Protein AF-A0A318CBQ8-F1 (afdb_monomer)

Foldseek 3Di:
DVVQVPDLQADFVLLVLLVVLLPDPDLVVLVVQLPDPFLSSVLSSLLSVLLNDALVVLLVVCVVCVVPPSSNLSSLLNVLLNQEAHEPVSCVSVQPVDLSSLVSLLSHYDADDLVPDPDLSCLLSNLSVCVLVVPADDDLVNLVVNLVRHPLNLLSSCVNCQVPLVSLLVSLLPDDLVPVQSNLLSLLSCLLVVPDCPPRDPSCVVDVLSVLVSVQLNVLLVADEQEAEEEEEDLPDALVVEPPDRNDPVSVVVLVVQVVVQVPGSAYEYEYEDESVVCVVVSHQWDDPDPRYIYGYFYGHPSVVCVVLLNSSPLSSLLSRVVSSCSSNNYQHQEYEAEFLGSSSVSSLSSCVVSVHAYEYEDFLPPSVVQADPVSHGDGDDNVRSSSRCSSLSSSVVCVVRHPYYHYDDDPSRVSSRCSSCVVVVD

Radius of gyration: 22.47 Å; Cα contacts (8 Å, |Δi|>4): 645; chains: 1; bounding box: 57×41×72 Å

Sequence (427 aa):
MGQLRNNRATADEFSALQLLIGALNNRDRLAELTDSGNSIMRILSAIRIGELISPNEFGRQSQEWKNDELLITSLLRGMVRKRKRICTETISPLAGSSDEVNFLLARLVEYEKPESITSDNLISVVAEAALERGSFFFDPDFLVNLWRRDETAHCSLLCMADGDGDLIRYMIGNIDKSNRSLVLMALLKAAKHGIDLSHLSPLLISDPYLKQVYGLLKDLKNGTAIEDPLVQFSFYGDPLQSGKGSSGGMGTFLRTLGNGLAESLPGVITIVPIDVKELLEKRSLLSTENDRHFFMYVPFFELDRMIPDSFLRDRLMVESNVRDILAMAKIRPAFFHMRFSDFASYSMLRLAKKLGARSFFTITPDPQRRFSNQNGDLIDLEPSRALRETSRVEIAWTMLDECDRLFGIGAEDSRNQLFSYYPQLHR

Mean predicted aligned error: 5.97 Å

Structure (mmCIF, N/CA/C/O backbone):
data_AF-A0A318CBQ8-F1
#
_entry.id   AF-A0A318CBQ8-F1
#
loop_
_atom_site.group_PDB
_atom_site.id
_atom_site.type_symbol
_atom_site.label_atom_id
_atom_site.label_alt_id
_atom_site.label_comp_id
_atom_site.label_asym_id
_atom_site.label_entity_id
_atom_site.label_seq_id
_atom_site.pdbx_PDB_ins_code
_atom_site.Cartn_x
_atom_site.Cartn_y
_atom_site.Cartn_z
_atom_site.occupancy
_atom_site.B_iso_or_equiv
_atom_site.auth_seq_id
_atom_site.auth_comp_id
_atom_site.auth_asym_id
_atom_site.auth_atom_id
_atom_site.pdbx_PDB_model_num
ATOM 1 N N . MET A 1 1 ? 10.409 3.008 -34.310 1.00 44.88 1 MET A N 1
ATOM 2 C CA . MET A 1 1 ? 9.241 3.583 -33.605 1.00 44.88 1 MET A CA 1
ATOM 3 C C . MET A 1 1 ? 8.064 3.843 -34.547 1.00 44.88 1 MET A C 1
ATOM 5 O O . MET A 1 1 ? 7.022 3.240 -34.337 1.00 44.88 1 MET A O 1
ATOM 9 N N . GLY A 1 2 ? 8.219 4.604 -35.642 1.00 38.38 2 GLY A N 1
ATOM 10 C CA . GLY A 1 2 ? 7.108 4.939 -36.561 1.00 38.38 2 GLY A CA 1
ATOM 11 C C . GLY A 1 2 ? 6.337 3.772 -37.212 1.00 38.38 2 GLY A C 1
ATOM 12 O O . GLY A 1 2 ? 5.160 3.926 -37.509 1.00 38.38 2 GLY A O 1
ATOM 13 N N . GLN A 1 3 ? 6.940 2.588 -37.380 1.00 32.91 3 GLN A N 1
ATOM 14 C CA . GLN A 1 3 ? 6.250 1.407 -37.937 1.00 32.91 3 GLN A CA 1
ATOM 15 C C . GLN A 1 3 ? 5.406 0.611 -36.919 1.00 32.91 3 GLN A C 1
ATOM 17 O O . GLN A 1 3 ? 4.617 -0.232 -37.332 1.00 32.91 3 GLN A O 1
ATOM 22 N N . LEU A 1 4 ? 5.521 0.874 -35.609 1.00 43.03 4 LEU A N 1
ATOM 23 C CA . LEU A 1 4 ? 4.760 0.152 -34.571 1.00 43.03 4 LEU A CA 1
ATOM 24 C C . LEU A 1 4 ? 3.390 0.768 -34.273 1.00 43.03 4 LEU A C 1
ATOM 26 O O . LEU A 1 4 ? 2.500 0.051 -33.827 1.00 43.03 4 LEU A O 1
ATOM 30 N N . ARG A 1 5 ? 3.185 2.053 -34.600 1.00 43.28 5 ARG A N 1
ATOM 31 C CA . ARG A 1 5 ? 1.897 2.752 -34.416 1.00 43.28 5 ARG A CA 1
ATOM 32 C C . ARG A 1 5 ? 0.747 2.161 -35.246 1.00 43.28 5 ARG A C 1
ATOM 34 O O . ARG A 1 5 ? -0.409 2.407 -34.933 1.00 43.28 5 ARG A O 1
ATOM 41 N N . ASN A 1 6 ? 1.047 1.358 -36.272 1.00 38.94 6 ASN A N 1
ATOM 42 C CA . ASN A 1 6 ? 0.041 0.704 -37.120 1.00 38.94 6 ASN A CA 1
ATOM 43 C C . ASN A 1 6 ? -0.471 -0.642 -36.574 1.00 38.94 6 ASN A C 1
ATOM 45 O O . ASN A 1 6 ? -1.329 -1.263 -37.203 1.00 38.94 6 ASN A O 1
ATOM 49 N N . ASN A 1 7 ? 0.021 -1.108 -35.422 1.00 48.44 7 ASN A N 1
ATOM 50 C CA . ASN A 1 7 ? -0.526 -2.289 -34.764 1.00 48.44 7 ASN A CA 1
ATOM 51 C C . ASN A 1 7 ? -1.668 -1.879 -33.826 1.00 48.44 7 ASN A C 1
ATOM 53 O O . ASN A 1 7 ? -1.475 -1.057 -32.936 1.00 48.44 7 ASN A O 1
ATOM 57 N N . ARG A 1 8 ? -2.836 -2.528 -33.939 1.00 56.62 8 ARG A N 1
ATOM 58 C CA . ARG A 1 8 ? -3.994 -2.351 -33.028 1.00 56.62 8 ARG A CA 1
ATOM 59 C C . ARG A 1 8 ? -3.711 -2.716 -31.552 1.00 56.62 8 ARG A C 1
ATOM 61 O O . ARG A 1 8 ? -4.634 -2.737 -30.749 1.00 56.62 8 ARG A O 1
ATOM 68 N N . ALA A 1 9 ? -2.466 -3.050 -31.215 1.00 68.88 9 ALA A N 1
ATOM 69 C CA . ALA A 1 9 ? -2.026 -3.535 -29.910 1.00 68.88 9 AL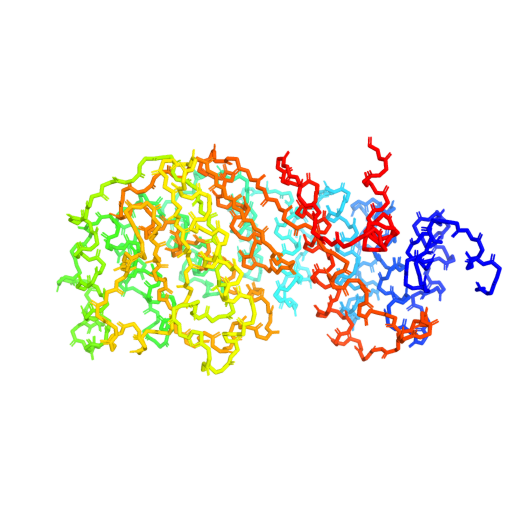A A CA 1
ATOM 70 C C . ALA A 1 9 ? -1.359 -2.458 -29.030 1.00 68.88 9 ALA A C 1
ATOM 72 O O . ALA A 1 9 ? -1.038 -2.744 -27.882 1.00 68.88 9 ALA A O 1
ATOM 73 N N . THR A 1 10 ? -1.112 -1.253 -29.555 1.00 83.56 10 THR A N 1
ATOM 74 C CA . THR A 1 10 ? -0.436 -0.163 -28.829 1.00 83.56 10 THR A CA 1
ATOM 75 C C . THR A 1 10 ? -1.238 1.121 -28.909 1.00 83.56 10 THR A C 1
ATOM 77 O O . THR A 1 10 ? -1.710 1.475 -29.988 1.00 83.56 10 THR A O 1
ATOM 80 N N . ALA A 1 11 ? -1.322 1.848 -27.799 1.00 86.25 11 ALA A N 1
ATOM 81 C CA . ALA A 1 11 ? -2.003 3.137 -27.738 1.00 86.25 11 ALA A CA 1
ATOM 82 C C . ALA A 1 11 ? -1.049 4.324 -27.953 1.00 86.25 11 ALA A C 1
ATOM 84 O O . ALA A 1 11 ? -1.474 5.376 -28.421 1.00 86.25 11 ALA A O 1
ATOM 85 N N . ASP A 1 12 ? 0.226 4.159 -27.601 1.00 92.06 12 ASP A N 1
ATOM 86 C CA . ASP A 1 12 ? 1.252 5.203 -27.567 1.00 92.06 12 ASP A CA 1
ATOM 87 C C . ASP A 1 12 ? 2.667 4.592 -27.539 1.00 92.06 12 ASP A C 1
ATOM 89 O O . ASP A 1 12 ? 2.845 3.371 -27.599 1.00 92.06 12 ASP A O 1
ATOM 93 N N . GLU A 1 13 ? 3.699 5.433 -27.460 1.00 93.62 13 GLU A N 1
ATOM 94 C CA . GLU A 1 13 ? 5.083 4.969 -27.378 1.00 93.62 13 GLU A CA 1
ATOM 95 C C . GLU A 1 13 ? 5.414 4.246 -26.071 1.00 93.62 13 GLU A C 1
ATOM 97 O O . GLU A 1 13 ? 6.247 3.339 -26.101 1.00 93.62 13 GLU A O 1
ATOM 102 N N . PHE A 1 14 ? 4.761 4.569 -24.948 1.00 94.88 14 PHE A N 1
ATOM 103 C CA . PHE A 1 14 ? 4.964 3.838 -23.693 1.00 94.88 14 PHE A CA 1
ATOM 104 C C . PHE A 1 14 ? 4.528 2.371 -23.818 1.00 94.88 14 PHE A C 1
ATOM 106 O O . PHE A 1 14 ? 5.316 1.461 -23.554 1.00 94.88 14 PHE A O 1
ATOM 113 N N . SER A 1 15 ? 3.298 2.128 -24.279 1.00 93.50 15 SER A N 1
ATOM 114 C CA . SER A 1 15 ? 2.771 0.776 -24.505 1.00 93.50 15 SER A CA 1
ATOM 115 C C . SER A 1 15 ? 3.554 0.023 -25.588 1.00 93.50 15 SER A C 1
ATOM 117 O O . SER A 1 15 ? 3.827 -1.169 -25.435 1.00 93.50 15 SER A O 1
ATOM 119 N N . ALA A 1 16 ? 4.004 0.711 -26.644 1.00 93.25 16 ALA A N 1
ATOM 120 C CA . ALA A 1 16 ? 4.886 0.117 -27.649 1.00 93.25 16 ALA A CA 1
ATOM 121 C C . ALA A 1 16 ? 6.238 -0.310 -27.057 1.00 93.25 16 ALA A C 1
ATOM 123 O O . ALA A 1 16 ? 6.700 -1.425 -27.310 1.00 93.25 16 ALA A O 1
ATOM 124 N N . LEU A 1 17 ? 6.859 0.548 -26.246 1.00 94.31 17 LEU A N 1
ATOM 125 C CA . LEU A 1 17 ? 8.135 0.267 -25.597 1.00 94.31 17 LEU A CA 1
ATOM 126 C C . LEU A 1 17 ? 8.019 -0.903 -24.615 1.00 94.31 17 LEU A C 1
ATOM 128 O O . LEU A 1 17 ? 8.862 -1.799 -24.620 1.00 94.31 17 LEU A O 1
ATOM 132 N N . GLN A 1 18 ? 6.947 -0.931 -23.825 1.00 93.56 18 GLN A N 1
ATOM 133 C CA . GLN A 1 18 ? 6.651 -2.014 -22.896 1.00 93.56 18 GLN A CA 1
ATOM 134 C C . GLN A 1 18 ? 6.503 -3.366 -23.611 1.00 93.56 18 GLN A C 1
ATOM 136 O O . GLN A 1 18 ? 7.071 -4.361 -23.157 1.00 93.56 18 GLN A O 1
ATOM 141 N N . LEU A 1 19 ? 5.794 -3.408 -24.746 1.00 91.75 19 LEU A N 1
ATOM 142 C CA . LEU A 1 19 ? 5.667 -4.620 -25.562 1.00 91.75 19 LEU A CA 1
ATOM 143 C C . LEU A 1 19 ? 7.003 -5.054 -26.174 1.00 91.75 19 LEU A C 1
ATOM 145 O O . LEU A 1 19 ? 7.346 -6.235 -26.113 1.00 91.75 19 LEU A O 1
ATOM 149 N N . LEU A 1 20 ? 7.767 -4.117 -26.743 1.00 93.75 20 LEU A N 1
ATOM 150 C CA . LEU A 1 20 ? 9.061 -4.417 -27.358 1.00 93.75 20 LEU A CA 1
ATOM 151 C C . LEU A 1 20 ? 10.070 -4.950 -26.341 1.00 93.75 20 LEU A C 1
ATOM 153 O O . LEU A 1 20 ? 10.640 -6.016 -26.557 1.00 93.75 20 LEU A O 1
ATOM 157 N N . ILE A 1 21 ? 10.276 -4.231 -25.233 1.00 96.00 21 ILE A N 1
ATOM 158 C CA . ILE A 1 21 ? 11.210 -4.637 -24.177 1.00 96.00 21 ILE A CA 1
ATOM 159 C C . ILE A 1 21 ? 10.750 -5.952 -23.548 1.00 96.00 21 ILE A C 1
ATOM 161 O O . ILE A 1 21 ? 11.563 -6.853 -23.353 1.00 96.00 21 ILE A O 1
ATOM 165 N N . GLY A 1 22 ? 9.446 -6.111 -23.302 1.00 92.19 22 GLY A N 1
ATOM 166 C CA . GLY A 1 22 ? 8.877 -7.349 -22.771 1.00 92.19 22 GLY A CA 1
ATOM 167 C C . GLY A 1 22 ? 9.119 -8.580 -23.655 1.00 92.19 22 GLY A C 1
ATOM 168 O O . GLY A 1 22 ? 9.158 -9.698 -23.140 1.00 92.19 22 GLY A O 1
ATOM 169 N N . ALA A 1 23 ? 9.320 -8.395 -24.964 1.00 93.19 23 ALA A N 1
ATOM 170 C CA . ALA A 1 23 ? 9.646 -9.465 -25.907 1.00 93.19 23 ALA A CA 1
ATOM 171 C C . ALA A 1 23 ? 11.153 -9.784 -25.991 1.00 93.19 23 ALA A C 1
ATOM 173 O O . ALA A 1 23 ? 11.531 -10.818 -26.548 1.00 93.19 23 ALA A O 1
ATOM 174 N N . LEU A 1 24 ? 12.029 -8.932 -25.445 1.00 96.00 24 LEU A N 1
ATOM 175 C CA . LEU A 1 24 ? 13.472 -9.163 -25.458 1.00 96.00 24 LEU A CA 1
ATOM 176 C C . LEU A 1 24 ? 13.874 -10.217 -24.417 1.00 96.00 24 LEU A C 1
ATOM 178 O O . LEU A 1 24 ? 13.510 -10.140 -23.243 1.00 96.00 24 LEU A O 1
ATOM 182 N N . ASN A 1 25 ? 14.682 -11.184 -24.859 1.00 95.19 25 ASN A N 1
ATOM 183 C CA . ASN A 1 25 ? 15.333 -12.188 -24.004 1.00 95.19 25 ASN A CA 1
ATOM 184 C C . ASN A 1 25 ? 16.866 -12.058 -24.000 1.00 95.19 25 ASN A C 1
ATOM 186 O O . ASN A 1 25 ? 17.539 -12.731 -23.226 1.00 95.19 25 ASN A O 1
ATOM 190 N N . ASN A 1 26 ? 17.427 -11.219 -24.878 1.00 95.56 26 ASN A N 1
ATOM 191 C CA . ASN A 1 26 ? 18.864 -10.972 -24.941 1.00 95.56 26 ASN A CA 1
ATOM 192 C C . ASN A 1 26 ? 19.248 -9.961 -23.849 1.00 95.56 26 ASN A C 1
ATOM 194 O O . ASN A 1 26 ? 18.832 -8.804 -23.910 1.00 95.56 26 ASN A O 1
ATOM 198 N N . ARG A 1 27 ? 20.025 -10.417 -22.862 1.00 93.94 27 ARG A N 1
ATOM 199 C CA . ARG A 1 27 ? 20.439 -9.606 -21.711 1.00 93.94 27 ARG A CA 1
ATOM 200 C C . ARG A 1 27 ? 21.416 -8.497 -22.074 1.00 93.94 27 ARG A C 1
ATOM 202 O O . ARG A 1 27 ? 21.265 -7.413 -21.533 1.00 93.94 27 ARG A O 1
ATOM 209 N N . ASP A 1 28 ? 22.338 -8.734 -22.999 1.00 93.88 28 ASP A N 1
ATOM 210 C CA . ASP A 1 28 ? 23.328 -7.729 -23.405 1.00 93.88 28 ASP A CA 1
ATOM 211 C C . ASP A 1 28 ? 22.632 -6.534 -24.063 1.00 93.88 28 ASP A C 1
ATOM 213 O O . ASP A 1 28 ? 22.861 -5.389 -23.692 1.00 93.88 28 ASP A O 1
ATOM 217 N N . ARG A 1 29 ? 21.653 -6.800 -24.939 1.00 95.62 29 ARG A N 1
ATOM 218 C CA . ARG A 1 29 ? 20.809 -5.743 -25.520 1.00 95.62 29 ARG A CA 1
ATOM 219 C C . ARG A 1 29 ? 19.984 -5.003 -24.475 1.00 95.62 29 ARG A C 1
ATOM 221 O O . ARG A 1 29 ? 19.760 -3.808 -24.609 1.00 95.62 29 ARG A O 1
ATOM 228 N N . LEU A 1 30 ? 19.473 -5.704 -23.464 1.00 97.44 30 LEU A N 1
ATOM 229 C CA . LEU A 1 30 ? 18.747 -5.050 -22.376 1.00 97.44 30 LEU A CA 1
ATOM 230 C C . LEU A 1 30 ? 19.683 -4.173 -21.537 1.00 97.44 30 LEU A C 1
ATOM 232 O O . LEU A 1 30 ? 19.273 -3.083 -21.157 1.00 97.44 30 LEU A O 1
ATOM 236 N N . ALA A 1 31 ? 20.920 -4.611 -21.292 1.00 94.94 31 ALA A N 1
ATOM 237 C CA . ALA A 1 31 ? 21.934 -3.828 -20.592 1.00 94.94 31 ALA A CA 1
ATOM 238 C C . ALA A 1 31 ? 22.297 -2.553 -21.376 1.00 94.94 31 ALA A C 1
ATOM 240 O O . ALA A 1 31 ? 22.275 -1.470 -20.803 1.00 94.94 31 ALA A O 1
ATOM 241 N N . GLU A 1 32 ? 22.470 -2.634 -22.699 1.00 96.44 32 GLU A N 1
ATOM 242 C CA . GLU A 1 32 ? 22.657 -1.442 -23.548 1.00 96.44 32 GLU A CA 1
ATOM 243 C C . GLU A 1 32 ? 21.499 -0.434 -23.399 1.00 96.44 32 GLU A C 1
ATOM 245 O O . GLU A 1 32 ? 21.709 0.777 -23.360 1.00 96.44 32 GLU A O 1
ATOM 250 N N . LEU A 1 33 ? 20.257 -0.914 -23.267 1.00 96.88 33 LEU A N 1
ATOM 251 C CA . LEU A 1 33 ? 19.090 -0.047 -23.059 1.00 96.88 33 LEU A CA 1
ATOM 252 C C . LEU A 1 33 ? 19.020 0.548 -21.642 1.00 96.88 33 LEU A C 1
ATOM 254 O O . LEU A 1 33 ? 18.353 1.569 -21.450 1.00 96.88 33 LEU A O 1
ATOM 258 N N . THR A 1 34 ? 19.702 -0.042 -20.653 1.00 96.88 34 THR A N 1
ATOM 259 C CA . THR A 1 34 ? 19.815 0.541 -19.301 1.00 96.88 34 THR A CA 1
ATOM 260 C C . THR A 1 34 ? 20.734 1.763 -19.242 1.00 96.88 34 THR A C 1
ATOM 262 O O . THR A 1 34 ? 20.593 2.565 -18.315 1.00 96.88 34 THR A O 1
ATOM 265 N N . ASP A 1 35 ? 21.556 1.970 -20.274 1.00 94.81 35 ASP A N 1
ATOM 266 C CA . ASP A 1 35 ? 22.404 3.155 -20.467 1.00 94.81 35 ASP A CA 1
ATOM 267 C C . ASP A 1 35 ? 21.721 4.259 -21.302 1.00 94.81 35 ASP A C 1
ATOM 269 O O . ASP A 1 35 ? 22.321 5.287 -21.619 1.00 94.81 35 ASP A O 1
ATOM 273 N N . SER A 1 36 ? 20.450 4.066 -21.675 1.00 93.19 36 SER A N 1
ATOM 274 C CA . SER A 1 36 ? 19.665 5.059 -22.418 1.00 93.19 36 SER A CA 1
ATOM 275 C C . SER A 1 36 ? 19.532 6.379 -21.653 1.00 93.19 36 SER A C 1
ATOM 277 O O . SER A 1 36 ? 19.386 6.388 -20.435 1.00 93.19 36 SER A O 1
ATOM 279 N N . GLY A 1 37 ? 19.475 7.506 -22.369 1.00 92.19 37 GLY A N 1
ATOM 280 C CA . GLY A 1 37 ? 19.197 8.814 -21.763 1.00 92.19 37 GLY A CA 1
ATOM 281 C C . GLY A 1 37 ? 17.782 8.950 -21.182 1.00 92.19 37 GLY A C 1
ATOM 282 O O . GLY A 1 37 ? 17.561 9.808 -20.339 1.00 92.19 37 GLY A O 1
ATOM 283 N N . ASN A 1 38 ? 16.830 8.101 -21.591 1.00 94.69 38 ASN A N 1
ATOM 284 C CA . ASN A 1 38 ? 15.439 8.171 -21.135 1.00 94.69 38 ASN A CA 1
ATOM 285 C C . ASN A 1 38 ? 15.180 7.229 -19.948 1.00 94.69 38 ASN A C 1
ATOM 287 O O . ASN A 1 38 ? 15.252 6.005 -20.085 1.00 94.69 38 ASN A O 1
ATOM 291 N N . SER A 1 39 ? 14.790 7.779 -18.794 1.00 97.25 39 SER A N 1
ATOM 292 C CA . SER A 1 39 ? 14.587 6.998 -17.563 1.00 97.25 39 SER A CA 1
ATOM 293 C C . SER A 1 39 ? 13.537 5.889 -17.676 1.00 97.25 39 SER A C 1
ATOM 295 O O . SER A 1 39 ? 13.710 4.837 -17.065 1.00 97.25 39 SER A O 1
ATOM 297 N N . ILE A 1 40 ? 12.477 6.064 -18.470 1.00 96.81 40 ILE A N 1
ATOM 298 C CA . ILE A 1 40 ? 11.440 5.033 -18.634 1.00 96.81 40 ILE A CA 1
ATOM 299 C C . ILE A 1 40 ? 11.988 3.816 -19.386 1.00 96.81 40 ILE A C 1
ATOM 301 O O . ILE A 1 40 ? 11.721 2.678 -18.997 1.00 96.81 40 ILE A O 1
ATOM 305 N N . MET A 1 41 ? 12.808 4.038 -20.415 1.00 96.50 41 MET A N 1
ATOM 306 C CA . MET A 1 41 ? 13.488 2.960 -21.137 1.00 96.50 41 MET A CA 1
ATOM 307 C C . MET A 1 41 ? 14.439 2.176 -20.229 1.00 96.50 41 MET A C 1
ATOM 309 O O . MET A 1 41 ? 14.428 0.941 -20.256 1.00 96.50 41 MET A O 1
ATOM 313 N N . ARG A 1 42 ? 15.197 2.880 -19.380 1.00 97.75 42 ARG A N 1
ATOM 314 C CA . ARG A 1 42 ? 16.086 2.259 -18.389 1.00 97.75 42 ARG A CA 1
ATOM 315 C C . ARG A 1 42 ? 15.301 1.392 -17.399 1.00 97.75 42 ARG A C 1
ATOM 317 O O . ARG A 1 42 ? 15.646 0.229 -17.202 1.00 97.75 42 ARG A O 1
ATOM 324 N N . ILE A 1 43 ? 14.205 1.925 -16.845 1.00 98.00 43 ILE A N 1
ATOM 325 C CA . ILE A 1 43 ? 13.325 1.225 -15.892 1.00 98.00 43 ILE A CA 1
ATOM 326 C C . ILE A 1 43 ? 12.750 -0.051 -16.511 1.00 98.00 43 ILE A C 1
ATOM 328 O O . ILE A 1 43 ? 12.898 -1.133 -15.944 1.00 98.00 43 ILE A O 1
ATOM 332 N N . LEU A 1 44 ? 12.123 0.045 -17.688 1.00 97.50 44 LEU A N 1
ATOM 333 C CA . LEU A 1 44 ? 11.507 -1.112 -18.344 1.00 97.50 44 LEU A CA 1
ATOM 334 C C . LEU A 1 44 ? 12.543 -2.199 -18.671 1.00 97.50 44 LEU A C 1
ATOM 336 O O . LEU A 1 44 ? 12.260 -3.387 -18.504 1.00 97.50 44 LEU A O 1
ATOM 340 N N . SER A 1 45 ? 13.748 -1.803 -19.088 1.00 98.31 45 SER A N 1
ATOM 341 C CA . SER A 1 45 ? 14.839 -2.735 -19.402 1.00 98.31 45 SER A CA 1
ATOM 342 C C . SER A 1 45 ? 15.366 -3.440 -18.150 1.00 98.31 45 SER A C 1
ATOM 344 O O . SER A 1 45 ? 15.502 -4.664 -18.149 1.00 98.31 45 SER A O 1
ATOM 346 N N . ALA A 1 46 ? 15.579 -2.705 -17.055 1.00 98.50 46 ALA A N 1
ATOM 347 C CA . ALA A 1 46 ? 16.015 -3.270 -15.779 1.00 98.50 46 ALA A CA 1
ATOM 348 C C . ALA A 1 46 ? 14.950 -4.185 -15.145 1.00 98.50 46 ALA A C 1
ATOM 350 O O . ALA A 1 46 ? 15.288 -5.265 -14.658 1.00 98.50 46 ALA A O 1
ATOM 351 N N . ILE A 1 47 ? 13.661 -3.825 -15.237 1.00 98.12 47 ILE A N 1
ATOM 352 C CA . ILE A 1 47 ? 12.549 -4.719 -14.874 1.00 98.12 47 ILE A CA 1
ATOM 353 C C . ILE A 1 47 ? 12.642 -6.012 -15.679 1.00 98.12 47 ILE A C 1
ATOM 355 O O . ILE A 1 47 ? 12.598 -7.100 -15.105 1.00 98.12 47 ILE A O 1
ATOM 359 N N . ARG A 1 48 ? 12.813 -5.922 -17.002 1.00 98.12 48 ARG A N 1
ATOM 360 C CA . ARG A 1 48 ? 12.904 -7.112 -17.849 1.00 98.12 48 ARG A CA 1
ATOM 361 C C . ARG A 1 48 ? 14.111 -7.984 -17.501 1.00 98.12 48 ARG A C 1
ATOM 363 O O . ARG A 1 48 ? 13.975 -9.204 -17.467 1.00 98.12 48 ARG A O 1
ATOM 370 N N . ILE A 1 49 ? 15.262 -7.391 -17.187 1.00 98.50 49 ILE A N 1
ATOM 371 C CA . ILE A 1 49 ? 16.425 -8.136 -16.683 1.00 98.50 49 ILE A CA 1
ATOM 372 C C . ILE A 1 49 ? 16.056 -8.866 -15.386 1.00 98.50 49 ILE A C 1
ATOM 374 O O . ILE A 1 49 ? 16.269 -10.075 -15.298 1.00 98.50 49 ILE A O 1
ATOM 378 N N . GLY A 1 50 ? 15.411 -8.190 -14.431 1.00 98.00 50 GLY A N 1
ATOM 379 C CA . GLY A 1 50 ? 14.927 -8.794 -13.184 1.00 98.00 50 GLY A CA 1
ATOM 380 C C . GLY A 1 50 ? 13.962 -9.962 -13.415 1.00 98.00 50 GLY A C 1
ATOM 381 O O . GLY A 1 50 ? 14.027 -10.989 -12.740 1.00 98.00 50 GLY A O 1
ATOM 382 N N . GLU A 1 51 ? 13.102 -9.871 -14.431 1.00 97.56 51 GLU A N 1
ATOM 383 C CA . GLU A 1 51 ? 12.224 -10.973 -14.829 1.00 97.56 51 GLU A CA 1
ATOM 384 C C . GLU A 1 51 ? 13.002 -12.190 -15.369 1.00 97.56 51 GLU A C 1
ATOM 386 O O . GLU A 1 51 ? 12.574 -13.327 -15.155 1.00 97.56 51 GLU A O 1
ATOM 391 N N . LEU A 1 52 ? 14.157 -11.992 -16.012 1.00 97.75 52 LEU A N 1
ATOM 392 C CA . LEU A 1 52 ? 14.934 -13.049 -16.675 1.00 97.75 52 LEU A CA 1
ATOM 393 C C . LEU A 1 52 ? 15.969 -13.738 -15.770 1.00 97.75 52 LEU A C 1
ATOM 395 O O . LEU A 1 52 ? 16.182 -14.938 -15.913 1.00 97.75 52 LEU A O 1
ATOM 399 N N . ILE A 1 53 ? 16.598 -13.020 -14.836 1.00 96.44 53 ILE A N 1
ATOM 400 C CA . ILE A 1 53 ? 17.751 -13.540 -14.074 1.00 96.44 53 ILE A CA 1
ATOM 401 C C . ILE A 1 53 ? 17.381 -14.506 -12.940 1.00 96.44 53 ILE A C 1
ATOM 403 O O . ILE A 1 53 ? 16.364 -14.353 -12.274 1.00 96.44 53 ILE A O 1
ATOM 407 N N . SER A 1 54 ? 18.212 -15.494 -12.648 1.00 94.94 54 SER A N 1
ATOM 408 C CA . SER A 1 54 ? 18.040 -16.335 -11.454 1.00 94.94 54 SER A CA 1
ATOM 409 C C . SER A 1 54 ? 18.365 -15.576 -10.149 1.00 94.94 54 SER A C 1
ATOM 411 O O . SER A 1 54 ? 19.081 -14.572 -10.185 1.00 94.94 54 SER A O 1
ATOM 413 N N . PRO A 1 55 ? 17.908 -16.058 -8.974 1.00 91.25 55 PRO A N 1
ATOM 414 C CA . PRO A 1 55 ? 18.321 -15.506 -7.677 1.00 91.25 55 PRO A CA 1
ATOM 415 C C . PRO A 1 55 ? 19.846 -15.455 -7.476 1.00 91.25 55 PRO A C 1
ATOM 417 O O . PRO A 1 55 ? 20.360 -14.490 -6.922 1.00 91.25 55 PRO A O 1
ATOM 420 N N . ASN A 1 56 ? 20.586 -16.437 -8.000 1.00 88.50 56 ASN A N 1
ATOM 421 C CA . ASN A 1 56 ? 22.052 -16.454 -7.924 1.00 88.50 56 ASN A CA 1
ATOM 422 C C . ASN A 1 56 ? 22.694 -15.349 -8.779 1.00 88.50 56 ASN A C 1
ATOM 424 O O . ASN A 1 56 ? 23.701 -14.756 -8.399 1.00 88.50 56 ASN A O 1
ATOM 428 N N . GLU A 1 57 ? 22.120 -15.059 -9.947 1.00 94.69 57 GLU A N 1
ATOM 429 C CA . GLU A 1 57 ? 22.599 -13.984 -10.822 1.00 94.69 57 GLU A CA 1
ATOM 430 C C . GLU A 1 57 ? 22.238 -12.595 -10.293 1.00 94.69 57 GLU A C 1
ATOM 432 O O . GLU A 1 57 ? 22.972 -11.640 -10.553 1.00 94.69 57 GLU A O 1
ATOM 437 N N . PHE A 1 58 ? 21.150 -12.487 -9.524 1.00 95.38 58 PHE A N 1
ATOM 438 C CA . PHE A 1 58 ? 20.735 -11.238 -8.892 1.00 95.38 58 PHE A CA 1
ATOM 439 C C . PHE A 1 58 ? 21.830 -10.649 -8.007 1.00 95.38 58 PHE A C 1
ATOM 441 O O . PHE A 1 58 ? 22.102 -9.464 -8.148 1.00 95.38 58 PHE A O 1
ATOM 448 N N . GLY A 1 59 ? 22.521 -11.449 -7.188 1.00 91.06 59 GLY A N 1
ATOM 449 C CA . GLY A 1 59 ? 23.599 -10.937 -6.331 1.00 91.06 59 GLY A CA 1
ATOM 450 C C . GLY A 1 59 ? 24.749 -10.278 -7.106 1.00 91.06 59 GLY A C 1
ATOM 451 O O . GLY A 1 59 ? 25.333 -9.299 -6.649 1.00 91.06 59 GLY A O 1
ATOM 452 N N . ARG A 1 60 ? 25.057 -10.768 -8.316 1.00 92.06 60 ARG A N 1
ATOM 453 C CA . ARG A 1 60 ? 26.065 -10.140 -9.186 1.00 92.06 60 ARG A CA 1
ATOM 454 C C . ARG A 1 60 ? 25.538 -8.840 -9.791 1.00 92.06 60 ARG A C 1
ATOM 456 O O . ARG A 1 60 ? 26.235 -7.832 -9.750 1.00 92.06 60 ARG A O 1
ATOM 463 N N . GLN A 1 61 ? 24.319 -8.873 -10.332 1.00 95.50 61 GLN A N 1
ATOM 464 C CA . GLN A 1 61 ? 23.708 -7.711 -10.981 1.00 95.50 61 GLN A CA 1
ATOM 465 C C . GLN A 1 61 ? 23.449 -6.570 -9.989 1.00 95.50 61 GLN A C 1
ATOM 467 O O . GLN A 1 61 ? 23.674 -5.407 -10.312 1.00 95.50 61 GLN A O 1
ATOM 472 N N . SER A 1 62 ? 23.007 -6.891 -8.771 1.00 93.75 62 SER A N 1
ATOM 473 C CA . SER A 1 62 ? 22.756 -5.898 -7.731 1.00 93.75 62 SER A CA 1
ATOM 474 C C . SER A 1 62 ? 24.045 -5.222 -7.268 1.00 93.75 62 SER A C 1
ATOM 476 O O . SER A 1 62 ? 24.045 -4.023 -7.020 1.00 93.75 62 SER A O 1
ATOM 478 N N . GLN A 1 63 ? 25.163 -5.949 -7.215 1.00 91.56 63 GLN A N 1
ATOM 479 C CA . GLN A 1 63 ? 26.453 -5.358 -6.869 1.00 91.56 63 GLN A CA 1
ATOM 480 C C . GLN A 1 63 ? 26.980 -4.414 -7.956 1.00 91.56 63 GLN A C 1
ATOM 482 O O . GLN A 1 63 ? 27.586 -3.391 -7.632 1.00 91.56 63 GLN A O 1
ATOM 487 N N . GLU A 1 64 ? 26.756 -4.746 -9.229 1.00 93.69 64 GLU A N 1
ATOM 488 C CA . GLU A 1 64 ? 27.111 -3.895 -10.370 1.00 93.69 64 GLU A CA 1
ATOM 489 C C . GLU A 1 64 ? 26.336 -2.572 -10.339 1.00 93.69 64 GLU A C 1
ATOM 491 O O . GLU A 1 64 ? 26.915 -1.502 -10.511 1.00 93.69 64 GLU A O 1
ATOM 496 N N . TRP A 1 65 ? 25.037 -2.635 -10.042 1.00 95.31 65 TRP A N 1
ATOM 497 C CA . TRP A 1 65 ? 24.145 -1.475 -10.046 1.00 95.31 65 TRP A CA 1
ATOM 498 C C . TRP A 1 65 ? 23.932 -0.837 -8.673 1.00 95.31 65 TRP A C 1
ATOM 500 O O . TRP A 1 65 ? 23.082 0.033 -8.540 1.00 95.31 65 TRP A O 1
ATOM 510 N N . LYS A 1 66 ? 24.693 -1.218 -7.643 1.00 89.38 66 LYS A N 1
ATOM 511 C CA . LYS A 1 66 ? 24.436 -0.832 -6.240 1.00 89.38 66 LYS A CA 1
ATOM 512 C C . LYS A 1 66 ? 24.306 0.675 -5.976 1.00 89.38 66 LYS A C 1
ATOM 514 O O . LYS A 1 66 ? 23.685 1.067 -4.999 1.00 89.38 66 LYS A O 1
ATOM 519 N N . ASN A 1 67 ? 24.911 1.506 -6.826 1.00 90.12 67 ASN A N 1
ATOM 520 C CA . ASN A 1 67 ? 24.890 2.966 -6.710 1.00 90.12 67 ASN A CA 1
ATOM 521 C C . ASN A 1 67 ? 23.833 3.629 -7.615 1.00 90.12 67 ASN A C 1
ATOM 523 O O . ASN A 1 67 ? 23.760 4.854 -7.661 1.00 90.12 67 ASN A O 1
ATOM 527 N N . ASP A 1 68 ? 23.045 2.844 -8.351 1.00 95.00 68 ASP A N 1
ATOM 528 C CA . ASP A 1 68 ? 21.972 3.314 -9.221 1.00 95.00 68 ASP A CA 1
ATOM 529 C C . ASP A 1 68 ? 20.619 2.831 -8.683 1.00 95.00 68 ASP A C 1
ATOM 531 O O . ASP A 1 68 ? 20.145 1.729 -8.974 1.00 95.00 68 ASP A O 1
ATOM 535 N N . GLU A 1 69 ? 19.988 3.680 -7.868 1.00 95.12 69 GLU A N 1
ATOM 536 C CA . GLU A 1 69 ? 18.686 3.398 -7.255 1.00 95.12 69 GLU A CA 1
ATOM 537 C C . GLU A 1 69 ? 17.609 3.081 -8.304 1.00 95.12 69 GLU A C 1
ATOM 539 O O . GLU A 1 69 ? 16.747 2.228 -8.068 1.00 95.12 69 GLU A O 1
ATOM 544 N N . LEU A 1 70 ? 17.675 3.718 -9.482 1.00 97.06 70 LEU A N 1
ATOM 545 C CA . LEU A 1 70 ? 16.715 3.494 -10.556 1.00 97.06 70 LEU A CA 1
ATOM 546 C C . LEU A 1 70 ? 16.809 2.069 -11.076 1.00 97.06 70 LEU A C 1
ATOM 548 O O . LEU A 1 70 ? 15.785 1.385 -11.184 1.00 97.06 70 LEU A O 1
ATOM 552 N N . LEU A 1 71 ? 18.021 1.608 -11.363 1.00 97.81 71 LEU A N 1
ATOM 553 C CA . LEU A 1 71 ? 18.244 0.263 -11.875 1.00 97.81 71 LEU A CA 1
ATOM 554 C C . LEU A 1 71 ? 17.986 -0.805 -10.807 1.00 97.81 71 LEU A C 1
ATOM 556 O O . LEU A 1 71 ? 17.319 -1.792 -11.111 1.00 97.81 71 LEU A O 1
ATOM 560 N N . ILE A 1 72 ? 18.418 -0.603 -9.557 1.00 97.69 72 ILE A N 1
ATOM 561 C CA . ILE A 1 72 ? 18.189 -1.564 -8.462 1.00 97.69 72 ILE A CA 1
ATOM 562 C C . ILE A 1 72 ? 16.703 -1.728 -8.154 1.00 97.69 72 ILE A C 1
ATOM 564 O O . ILE A 1 72 ? 16.204 -2.856 -8.108 1.00 97.69 72 ILE A O 1
ATOM 568 N N . THR A 1 73 ? 15.971 -0.625 -7.998 1.00 97.88 73 THR A N 1
ATOM 569 C CA . THR A 1 73 ? 14.527 -0.670 -7.723 1.00 97.88 73 THR A CA 1
ATOM 570 C C . THR A 1 73 ? 13.785 -1.351 -8.874 1.00 97.88 73 THR A C 1
ATOM 572 O O . THR A 1 73 ? 12.940 -2.222 -8.661 1.00 97.88 73 THR A O 1
ATOM 575 N N . SER A 1 74 ? 14.155 -1.031 -10.117 1.00 98.31 74 SER A N 1
ATOM 576 C CA . SER A 1 74 ? 13.583 -1.645 -11.322 1.00 98.31 74 SER A CA 1
ATOM 577 C C . SER A 1 74 ? 13.889 -3.139 -11.429 1.00 98.31 74 SER A C 1
ATOM 579 O O . SER A 1 74 ? 12.996 -3.936 -11.715 1.00 98.31 74 SER A O 1
ATOM 581 N N . LEU A 1 75 ? 15.122 -3.547 -11.127 1.00 98.19 75 LEU A N 1
ATOM 582 C CA . LEU A 1 75 ? 15.530 -4.947 -11.093 1.00 98.19 75 LEU A CA 1
ATOM 583 C C . LEU A 1 75 ? 14.686 -5.745 -10.088 1.00 98.19 75 LEU A C 1
ATOM 585 O O . LEU A 1 75 ? 14.148 -6.803 -10.423 1.00 98.19 75 LEU A O 1
ATOM 589 N N . LEU A 1 76 ? 14.515 -5.208 -8.877 1.00 98.06 76 LEU A N 1
ATOM 590 C CA . LEU A 1 76 ? 13.703 -5.807 -7.818 1.00 98.06 76 LEU A CA 1
ATOM 591 C C . LEU A 1 76 ? 12.228 -5.946 -8.223 1.00 98.06 76 LEU A C 1
ATOM 593 O O . LEU A 1 76 ? 11.639 -7.007 -8.011 1.00 98.06 76 LEU A O 1
ATOM 597 N N . ARG A 1 77 ? 11.641 -4.933 -8.875 1.00 97.81 77 ARG A N 1
ATOM 598 C CA . ARG A 1 77 ? 10.276 -5.014 -9.435 1.00 97.81 77 ARG A CA 1
ATOM 599 C C . ARG A 1 77 ? 10.137 -6.194 -10.403 1.00 97.81 77 ARG A C 1
ATOM 601 O O . ARG A 1 77 ? 9.186 -6.967 -10.298 1.00 97.81 77 ARG A O 1
ATOM 608 N N . GLY A 1 78 ? 11.120 -6.402 -11.283 1.00 97.50 78 GLY A N 1
ATOM 609 C CA . GLY A 1 78 ? 11.165 -7.557 -12.187 1.00 97.50 78 GLY A CA 1
ATOM 610 C C . GLY A 1 78 ? 11.218 -8.907 -11.464 1.00 97.50 78 GLY A C 1
ATOM 611 O O . GLY A 1 78 ? 10.493 -9.842 -11.820 1.00 97.50 78 GLY A O 1
ATOM 612 N N . MET A 1 79 ? 12.026 -9.001 -10.403 1.00 97.62 79 MET A N 1
ATOM 613 C CA . MET A 1 79 ? 12.085 -10.195 -9.550 1.00 97.62 79 MET A CA 1
ATOM 614 C C . MET A 1 79 ? 10.724 -10.471 -8.884 1.00 97.62 79 MET A C 1
ATOM 616 O O . MET A 1 79 ? 10.270 -11.620 -8.863 1.00 97.62 79 MET A O 1
ATOM 620 N N . VAL A 1 80 ? 10.048 -9.423 -8.393 1.00 96.06 80 VAL A N 1
ATOM 621 C CA . VAL A 1 80 ? 8.732 -9.506 -7.733 1.00 96.06 80 VAL A CA 1
ATOM 622 C C . VAL A 1 80 ? 7.646 -9.950 -8.710 1.00 96.06 80 VAL A C 1
ATOM 624 O O . VAL A 1 80 ? 6.876 -10.854 -8.384 1.00 96.06 80 VAL A O 1
ATOM 627 N N . ARG A 1 81 ? 7.620 -9.412 -9.938 1.00 94.38 81 ARG A N 1
ATOM 628 C CA . ARG A 1 81 ? 6.673 -9.825 -10.997 1.00 94.38 81 ARG A CA 1
ATOM 629 C C . ARG A 1 81 ? 6.735 -11.319 -11.303 1.00 94.38 81 ARG A C 1
ATOM 631 O O . ARG A 1 81 ? 5.733 -11.926 -11.672 1.00 94.38 81 ARG A O 1
ATOM 638 N N . LYS A 1 82 ? 7.917 -11.922 -11.172 1.00 94.94 82 LYS A N 1
ATOM 639 C CA . LYS A 1 82 ? 8.132 -13.365 -11.362 1.00 94.94 82 LYS A CA 1
ATOM 640 C C . LYS A 1 82 ? 8.089 -14.161 -10.061 1.00 94.94 82 LYS A C 1
ATOM 642 O O . LYS A 1 82 ? 8.425 -15.342 -10.081 1.00 94.94 82 LYS A O 1
ATOM 647 N N . ARG A 1 83 ? 7.661 -13.534 -8.958 1.00 93.62 83 ARG A N 1
ATOM 648 C CA . ARG A 1 83 ? 7.504 -14.132 -7.623 1.00 93.62 83 ARG A CA 1
ATOM 649 C C . ARG A 1 83 ? 8.753 -14.903 -7.178 1.00 93.62 83 ARG A C 1
ATOM 651 O O . ARG A 1 83 ? 8.651 -15.982 -6.595 1.00 93.62 83 ARG A O 1
ATOM 658 N N . LYS A 1 84 ? 9.937 -14.368 -7.495 1.00 94.69 84 LYS A N 1
ATOM 659 C CA . LYS A 1 84 ? 11.216 -15.008 -7.167 1.00 94.69 84 LYS A CA 1
ATOM 660 C C . LYS A 1 84 ? 11.474 -14.966 -5.662 1.00 94.69 84 LYS A C 1
ATOM 662 O O . LYS A 1 84 ? 10.902 -14.144 -4.946 1.00 94.69 84 LYS A O 1
ATOM 667 N N . ARG A 1 85 ? 12.336 -15.872 -5.198 1.00 92.44 85 ARG A N 1
ATOM 668 C CA . ARG A 1 85 ? 12.794 -15.953 -3.808 1.00 92.44 85 ARG A CA 1
ATOM 669 C C . ARG A 1 85 ? 14.298 -15.754 -3.737 1.00 92.44 85 ARG A C 1
ATOM 671 O O . ARG A 1 85 ? 15.007 -16.205 -4.633 1.00 92.44 85 ARG A O 1
ATOM 678 N N . ILE A 1 86 ? 14.751 -15.022 -2.726 1.00 91.44 86 ILE A N 1
ATOM 679 C CA . ILE A 1 86 ? 16.157 -14.651 -2.534 1.00 91.44 86 ILE A CA 1
ATOM 680 C C . ILE A 1 86 ? 16.497 -14.824 -1.049 1.00 91.44 86 ILE A C 1
ATOM 682 O O . ILE A 1 86 ? 15.691 -14.444 -0.202 1.00 91.44 86 ILE A O 1
ATOM 686 N N . CYS A 1 87 ? 17.663 -15.383 -0.730 1.00 87.62 87 CYS A N 1
ATOM 687 C CA . CYS A 1 87 ? 18.121 -15.542 0.652 1.00 87.62 87 CYS A CA 1
ATOM 688 C C . CYS A 1 87 ? 18.509 -14.203 1.303 1.00 87.62 87 CYS A C 1
ATOM 690 O O . CYS A 1 87 ? 18.740 -13.197 0.615 1.00 87.62 87 CYS A O 1
ATOM 692 N N . THR A 1 88 ? 18.581 -14.189 2.634 1.00 85.38 88 THR A N 1
ATOM 693 C CA . THR A 1 88 ? 18.810 -12.967 3.420 1.00 85.38 88 THR A CA 1
ATOM 694 C C . THR A 1 88 ? 20.189 -12.352 3.149 1.00 85.38 88 THR A C 1
ATOM 696 O O . THR A 1 88 ? 20.313 -11.127 3.061 1.00 85.38 88 THR A O 1
ATOM 699 N N . GLU A 1 89 ? 21.216 -13.171 2.906 1.00 85.50 89 GLU A N 1
ATOM 700 C CA . GLU A 1 89 ? 22.589 -12.703 2.686 1.00 85.50 89 GLU A CA 1
ATOM 701 C C . GLU A 1 89 ? 22.716 -11.881 1.403 1.00 85.50 89 GLU A C 1
ATOM 703 O O . GLU A 1 89 ? 23.452 -10.897 1.353 1.00 85.50 89 GLU A O 1
ATOM 708 N N . THR A 1 90 ? 21.963 -12.254 0.366 1.00 87.19 90 THR A N 1
ATOM 709 C CA . THR A 1 90 ? 22.010 -11.571 -0.934 1.00 87.19 90 THR A CA 1
ATOM 710 C C . THR A 1 90 ? 21.347 -10.194 -0.876 1.00 87.19 90 THR A C 1
ATOM 712 O O . THR A 1 90 ? 21.730 -9.291 -1.620 1.00 87.19 90 THR A O 1
ATOM 715 N N . ILE A 1 91 ? 20.352 -10.013 -0.003 1.00 89.00 91 ILE A N 1
ATOM 716 C CA . ILE A 1 91 ? 19.600 -8.757 0.106 1.00 89.00 91 ILE A CA 1
ATOM 717 C C . ILE A 1 91 ? 20.152 -7.810 1.176 1.00 89.00 91 ILE A C 1
ATOM 719 O O . ILE A 1 91 ? 19.852 -6.618 1.134 1.00 89.00 91 ILE A O 1
ATOM 723 N N . SER A 1 92 ? 20.979 -8.308 2.102 1.00 88.38 92 SER A N 1
ATOM 724 C CA . SER A 1 92 ? 21.578 -7.515 3.184 1.00 88.38 92 SER A CA 1
ATOM 725 C C . SER A 1 92 ? 22.229 -6.203 2.721 1.00 88.38 92 SER A C 1
ATOM 727 O O . SER A 1 92 ? 21.979 -5.192 3.375 1.00 88.38 92 SER A O 1
ATOM 729 N N . PRO A 1 93 ? 22.985 -6.149 1.602 1.00 90.00 93 PRO A N 1
ATOM 730 C CA . PRO A 1 93 ? 23.607 -4.903 1.146 1.00 90.00 93 PRO A CA 1
ATOM 731 C C . PRO A 1 93 ? 22.615 -3.841 0.653 1.00 90.00 93 PRO A C 1
ATOM 733 O O . PRO A 1 93 ? 22.994 -2.684 0.512 1.00 90.00 93 PRO A O 1
ATOM 736 N N . LEU A 1 94 ? 21.378 -4.237 0.340 1.00 92.25 94 LEU A N 1
ATOM 737 C CA . LEU A 1 94 ? 20.340 -3.362 -0.210 1.00 92.25 94 LEU A CA 1
ATOM 738 C C . LEU A 1 94 ? 19.326 -2.917 0.851 1.00 92.25 94 LEU A C 1
ATOM 740 O O . LEU A 1 94 ? 18.635 -1.915 0.657 1.00 92.25 94 LEU A O 1
ATOM 744 N N . ALA A 1 95 ? 19.218 -3.653 1.956 1.00 90.88 95 ALA A N 1
ATOM 745 C CA . ALA A 1 95 ? 18.296 -3.335 3.034 1.00 90.88 95 ALA A CA 1
ATOM 746 C C . ALA A 1 95 ? 18.612 -1.956 3.643 1.00 90.88 95 ALA A C 1
ATOM 748 O O . ALA A 1 95 ? 19.758 -1.649 3.971 1.00 90.88 95 ALA A O 1
ATOM 749 N N . GLY A 1 96 ? 17.583 -1.121 3.776 1.00 89.06 96 GLY A N 1
ATOM 750 C CA . GLY A 1 96 ? 17.693 0.260 4.251 1.00 89.06 96 GLY A CA 1
ATOM 751 C C . GLY A 1 96 ? 18.006 1.300 3.169 1.00 89.06 96 GLY A C 1
ATOM 752 O O . GLY A 1 96 ? 18.064 2.481 3.496 1.00 89.06 96 GLY A O 1
ATOM 753 N N . SER A 1 97 ? 18.177 0.910 1.897 1.00 90.81 97 SER A N 1
ATOM 754 C CA . SER A 1 97 ? 18.529 1.866 0.825 1.00 90.81 97 SER A CA 1
ATOM 755 C C . SER A 1 97 ? 17.401 2.853 0.505 1.00 90.81 97 SER A C 1
ATOM 757 O O . SER A 1 97 ? 17.654 4.037 0.303 1.00 90.81 97 SER A O 1
ATOM 759 N N . SER A 1 98 ? 16.157 2.372 0.450 1.00 92.06 98 SER A N 1
ATOM 760 C CA . SER A 1 98 ? 14.955 3.199 0.310 1.00 92.06 98 SER A CA 1
ATOM 761 C C . SER A 1 98 ? 13.714 2.425 0.757 1.00 92.06 98 SER A C 1
ATOM 763 O O . SER A 1 98 ? 13.737 1.195 0.872 1.00 92.06 98 SER A O 1
ATOM 765 N N . ASP A 1 99 ? 12.609 3.134 0.994 1.00 92.44 99 ASP A N 1
ATOM 766 C CA . ASP A 1 99 ? 11.353 2.513 1.433 1.00 92.44 99 ASP A CA 1
ATOM 767 C C . ASP A 1 99 ? 10.789 1.543 0.389 1.00 92.44 99 ASP A C 1
ATOM 769 O O . ASP A 1 99 ? 10.250 0.493 0.744 1.00 92.44 99 ASP A O 1
ATOM 773 N N . GLU A 1 100 ? 10.936 1.866 -0.902 1.00 95.31 100 GLU A N 1
ATOM 774 C CA . GLU A 1 100 ? 10.458 0.999 -1.981 1.00 95.31 100 GLU A CA 1
ATOM 775 C C . GLU A 1 100 ? 11.345 -0.239 -2.118 1.00 95.31 100 GLU A C 1
ATOM 777 O O . GLU A 1 100 ? 10.829 -1.343 -2.292 1.00 95.31 100 GLU A O 1
ATOM 782 N N . VAL A 1 101 ? 12.666 -0.086 -1.979 1.00 95.75 101 VAL A N 1
ATOM 783 C CA . VAL A 1 101 ? 13.586 -1.229 -1.946 1.00 95.75 101 VAL A CA 1
ATOM 784 C C . VAL A 1 101 ? 13.212 -2.163 -0.797 1.00 95.75 101 VAL A C 1
ATOM 786 O O . VAL A 1 101 ? 13.006 -3.348 -1.042 1.00 95.75 101 VAL A O 1
ATOM 789 N N . ASN A 1 102 ? 13.023 -1.651 0.421 1.00 94.25 102 ASN A N 1
ATOM 790 C CA . ASN A 1 102 ? 12.623 -2.474 1.568 1.00 94.25 102 ASN A CA 1
ATOM 791 C C . ASN A 1 102 ? 11.283 -3.188 1.334 1.00 94.25 102 ASN A C 1
ATOM 793 O O . ASN A 1 102 ? 11.180 -4.391 1.580 1.00 94.25 102 ASN A O 1
ATOM 797 N N . PHE A 1 103 ? 10.290 -2.480 0.789 1.00 94.88 103 PHE A N 1
ATOM 798 C CA . PHE A 1 103 ? 9.001 -3.059 0.410 1.00 94.88 103 PHE A CA 1
ATOM 799 C C . PHE A 1 103 ? 9.147 -4.210 -0.601 1.00 94.88 103 PHE A C 1
ATOM 801 O O . PHE A 1 103 ? 8.547 -5.274 -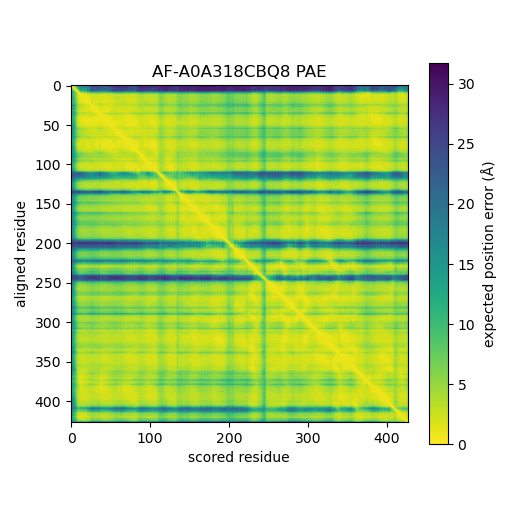0.441 1.00 94.88 103 PHE A O 1
ATOM 808 N N . LEU A 1 104 ? 9.959 -4.030 -1.645 1.00 96.50 104 LEU A N 1
ATOM 809 C CA . LEU A 1 104 ? 10.190 -5.061 -2.659 1.00 96.50 104 LEU A CA 1
ATOM 810 C C . LEU A 1 104 ? 10.980 -6.245 -2.087 1.00 96.50 104 LEU A C 1
ATOM 812 O O . LEU A 1 104 ? 10.639 -7.396 -2.363 1.00 96.50 104 LEU A O 1
ATOM 816 N N . LEU A 1 105 ? 11.995 -5.985 -1.260 1.00 95.06 105 LEU A N 1
ATOM 817 C CA . LEU A 1 105 ? 12.784 -7.020 -0.593 1.00 95.06 105 LEU A CA 1
ATOM 818 C C . LEU A 1 105 ? 11.920 -7.882 0.333 1.00 95.06 105 LEU A C 1
ATOM 820 O O . LEU A 1 105 ? 12.039 -9.105 0.284 1.00 95.06 105 LEU A O 1
ATOM 824 N N . ALA A 1 106 ? 10.994 -7.288 1.092 1.00 93.31 106 ALA A N 1
ATOM 825 C CA . ALA A 1 106 ? 10.073 -8.027 1.959 1.00 93.31 106 ALA A CA 1
ATOM 826 C C . ALA A 1 106 ? 9.206 -9.030 1.170 1.00 93.31 106 ALA A C 1
ATOM 828 O O . ALA A 1 106 ? 8.850 -10.101 1.664 1.00 93.31 106 ALA A O 1
ATOM 829 N N . ARG A 1 107 ? 8.917 -8.729 -0.103 1.00 93.56 107 ARG A N 1
ATOM 830 C CA . ARG A 1 107 ? 8.174 -9.615 -1.013 1.00 93.56 107 ARG A CA 1
ATOM 831 C C . ARG A 1 107 ? 9.037 -10.689 -1.672 1.00 93.56 107 ARG A C 1
ATOM 833 O O . ARG A 1 107 ? 8.475 -11.644 -2.208 1.00 93.56 107 ARG A O 1
ATOM 840 N N . LEU A 1 108 ? 10.361 -10.556 -1.652 1.00 93.88 108 LEU A N 1
ATOM 841 C CA . LEU A 1 108 ? 11.309 -11.478 -2.288 1.00 93.88 108 LEU A CA 1
ATOM 842 C C . LEU A 1 108 ? 12.001 -12.399 -1.292 1.00 93.88 108 LEU A C 1
ATOM 844 O O . LEU A 1 108 ? 12.260 -13.554 -1.628 1.00 93.88 108 LEU A O 1
ATOM 848 N N . VAL A 1 109 ? 12.297 -11.904 -0.092 1.00 90.44 109 VAL A N 1
ATOM 849 C CA . VAL A 1 109 ? 13.113 -12.623 0.882 1.00 90.44 109 VAL A CA 1
ATOM 850 C C . VAL A 1 109 ? 12.492 -13.972 1.210 1.00 90.44 109 VAL A C 1
ATOM 852 O O . VAL A 1 109 ? 11.288 -14.087 1.467 1.00 90.44 109 VAL A O 1
ATOM 855 N N . GLU A 1 110 ? 13.305 -15.016 1.146 1.00 83.38 110 GLU A N 1
ATOM 856 C CA . GLU A 1 110 ? 12.965 -16.327 1.656 1.00 83.38 110 GLU A CA 1
ATOM 857 C C . GLU A 1 110 ? 13.099 -16.272 3.174 1.00 83.38 110 GLU A C 1
ATOM 859 O O . GLU A 1 110 ? 14.163 -15.975 3.702 1.00 83.38 110 GLU A O 1
ATOM 864 N N . TYR A 1 111 ? 11.974 -16.424 3.871 1.00 67.75 111 TYR A N 1
ATOM 865 C CA . TYR A 1 111 ? 11.947 -16.265 5.316 1.00 67.75 111 TYR A CA 1
ATOM 866 C C . TYR A 1 111 ? 12.832 -17.325 5.974 1.00 67.75 111 TYR A C 1
ATOM 868 O O . TYR A 1 111 ? 12.527 -18.519 5.920 1.00 67.75 111 TYR A O 1
ATOM 876 N N . GLU A 1 112 ? 13.909 -16.861 6.593 1.00 64.56 112 GLU A N 1
ATOM 877 C CA . GLU A 1 112 ? 1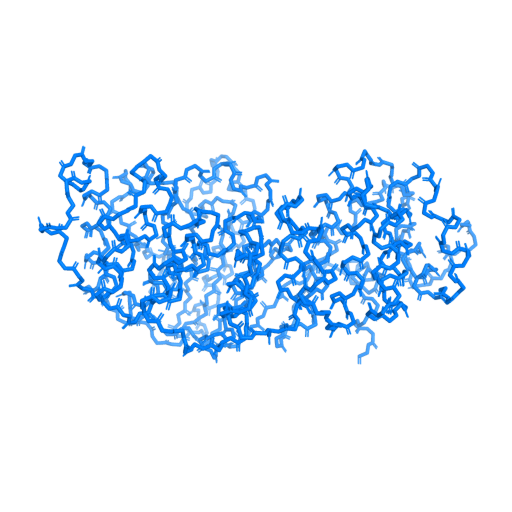4.741 -17.635 7.500 1.00 64.56 112 GLU A CA 1
ATOM 878 C C . GLU A 1 112 ? 14.251 -17.455 8.937 1.00 64.56 112 GLU A C 1
ATOM 880 O O . GLU A 1 112 ? 13.474 -16.550 9.249 1.00 64.56 112 GLU A O 1
ATOM 885 N N . LYS A 1 113 ? 14.698 -18.347 9.822 1.00 67.88 113 LYS A N 1
ATOM 886 C CA . LYS A 1 113 ? 14.407 -18.255 11.251 1.00 67.88 113 LYS A CA 1
ATOM 887 C C . LYS A 1 113 ? 14.847 -16.881 11.786 1.00 67.88 113 LYS A C 1
ATOM 889 O O . LYS A 1 113 ? 16.003 -16.526 11.582 1.00 67.88 113 LYS A O 1
ATOM 894 N N . PRO A 1 114 ? 13.983 -16.115 12.470 1.00 63.44 114 PRO A N 1
ATOM 895 C CA . PRO A 1 114 ? 14.276 -14.746 12.907 1.00 63.44 114 PRO A CA 1
ATOM 896 C C . PRO A 1 114 ? 15.564 -14.591 13.716 1.00 63.44 114 PRO A C 1
ATOM 898 O O . PRO A 1 114 ? 16.205 -13.544 13.688 1.00 63.44 114 PRO A O 1
ATOM 901 N N . GLU A 1 115 ? 15.959 -15.645 14.423 1.00 65.25 115 GLU A N 1
ATOM 902 C CA . GLU A 1 115 ? 17.164 -15.703 15.239 1.00 65.25 115 GLU A CA 1
ATOM 903 C C . GLU A 1 115 ? 18.462 -15.646 14.407 1.00 65.25 115 GLU A C 1
ATOM 905 O O . GLU A 1 115 ? 19.526 -15.403 14.974 1.00 65.25 115 GLU A O 1
ATOM 910 N N . SER A 1 116 ? 18.402 -15.834 13.079 1.00 67.00 116 SER A N 1
ATOM 911 C CA . SER A 1 116 ? 19.549 -15.661 12.172 1.00 67.00 116 SER A CA 1
ATOM 912 C C . SER A 1 116 ? 19.784 -14.207 11.743 1.00 67.00 116 SER A C 1
ATOM 914 O O . SER A 1 116 ? 20.816 -13.908 11.139 1.00 67.00 116 SER A O 1
ATOM 916 N N . ILE A 1 117 ? 18.872 -13.279 12.068 1.00 70.00 117 ILE A N 1
ATOM 917 C CA . ILE A 1 117 ? 18.972 -11.876 11.650 1.00 70.00 117 ILE A CA 1
ATOM 918 C C . ILE A 1 117 ? 19.991 -11.143 12.528 1.00 70.00 117 ILE A C 1
ATOM 920 O O . ILE A 1 117 ? 19.733 -10.785 13.679 1.00 70.00 117 ILE A O 1
ATOM 924 N N . THR A 1 118 ? 21.167 -10.883 11.961 1.00 69.19 118 THR A N 1
ATOM 925 C CA . THR A 1 118 ? 22.265 -10.190 12.653 1.00 69.19 118 THR A CA 1
ATOM 926 C C . THR A 1 118 ? 22.356 -8.701 12.320 1.00 69.19 118 THR A C 1
ATOM 928 O O . THR A 1 118 ? 22.910 -7.943 13.112 1.00 69.19 118 THR A O 1
ATOM 931 N N . SER A 1 119 ? 21.798 -8.267 11.186 1.00 79.06 119 SER A N 1
ATOM 932 C CA . SER A 1 119 ? 21.835 -6.874 10.723 1.00 79.06 119 SER A CA 1
ATOM 933 C C . SER A 1 119 ? 20.547 -6.136 11.070 1.00 79.06 119 SER A C 1
ATOM 935 O O . SER A 1 119 ? 19.465 -6.605 10.719 1.00 79.06 119 SER A O 1
ATOM 937 N N . ASP A 1 120 ? 20.664 -4.958 11.687 1.00 79.88 120 ASP A N 1
ATOM 938 C CA . ASP A 1 120 ? 19.496 -4.163 12.078 1.00 79.88 120 ASP A CA 1
ATOM 939 C C . ASP A 1 120 ? 18.678 -3.707 10.855 1.00 79.88 120 ASP A C 1
ATOM 941 O O . ASP A 1 120 ? 17.461 -3.845 10.847 1.00 79.88 120 ASP A O 1
ATOM 945 N N . ASN A 1 121 ? 19.329 -3.335 9.745 1.00 81.88 121 ASN A N 1
ATOM 946 C CA . ASN A 1 121 ? 18.638 -2.940 8.507 1.00 81.88 121 ASN A CA 1
ATOM 947 C C . ASN A 1 121 ? 17.764 -4.055 7.902 1.00 81.88 121 ASN A C 1
ATOM 949 O O . ASN A 1 121 ? 16.839 -3.769 7.141 1.00 81.88 121 ASN A O 1
ATOM 953 N N . LEU A 1 122 ? 18.060 -5.324 8.204 1.00 87.38 122 LEU A N 1
ATOM 954 C CA . LEU A 1 122 ? 17.275 -6.465 7.732 1.00 87.38 122 LEU A CA 1
ATOM 955 C C . LEU A 1 122 ? 16.037 -6.736 8.590 1.00 87.38 122 LEU A C 1
ATOM 957 O O . LEU A 1 122 ? 15.111 -7.386 8.102 1.00 87.38 122 LEU A O 1
ATOM 961 N N . ILE A 1 123 ? 15.998 -6.257 9.837 1.00 87.12 123 ILE A N 1
ATOM 962 C CA . ILE A 1 123 ? 14.910 -6.559 10.773 1.00 87.12 123 ILE A CA 1
ATOM 963 C C . ILE A 1 123 ? 13.580 -6.065 10.205 1.00 87.12 123 ILE A C 1
ATOM 965 O O . ILE A 1 123 ? 12.635 -6.848 10.125 1.00 87.12 123 ILE A O 1
ATOM 969 N N . SER A 1 124 ? 13.503 -4.810 9.751 1.00 87.75 124 SER A N 1
ATOM 970 C CA . SER A 1 124 ? 12.273 -4.251 9.169 1.00 87.75 124 SER A CA 1
ATOM 971 C C . SER A 1 124 ? 11.784 -5.032 7.940 1.00 87.75 124 SER A C 1
ATOM 973 O O . SER A 1 124 ? 10.598 -5.363 7.855 1.00 87.75 124 SER A O 1
ATOM 975 N N . VAL A 1 125 ? 12.698 -5.406 7.037 1.00 91.00 125 VAL A N 1
ATOM 976 C CA . VAL A 1 125 ? 12.406 -6.185 5.821 1.00 91.00 125 VAL A CA 1
ATOM 977 C C . VAL A 1 125 ? 11.874 -7.577 6.162 1.00 91.00 125 VAL A C 1
ATOM 979 O O . VAL A 1 125 ? 10.856 -8.006 5.616 1.00 91.00 125 VAL A O 1
ATOM 982 N N . VAL A 1 126 ? 12.539 -8.296 7.070 1.00 88.38 126 VAL A N 1
ATOM 983 C CA . VAL A 1 126 ? 12.132 -9.656 7.449 1.00 88.38 126 VAL A CA 1
ATOM 984 C C . VAL A 1 126 ? 10.850 -9.636 8.279 1.00 88.38 126 VAL A C 1
ATOM 986 O O . VAL A 1 126 ? 9.987 -10.497 8.090 1.00 88.38 126 VAL A O 1
ATOM 989 N N . ALA A 1 127 ? 10.680 -8.640 9.152 1.00 87.81 127 ALA A N 1
ATOM 990 C CA . ALA A 1 127 ? 9.450 -8.466 9.908 1.00 87.81 127 ALA A CA 1
ATOM 991 C C . ALA A 1 127 ? 8.257 -8.268 8.961 1.00 87.81 127 ALA A C 1
ATOM 993 O O . ALA A 1 127 ? 7.242 -8.959 9.059 1.00 87.81 127 ALA A O 1
ATOM 994 N N . GLU A 1 128 ? 8.384 -7.386 7.974 1.00 90.00 128 GLU A N 1
ATOM 995 C CA . GLU A 1 128 ? 7.330 -7.209 6.981 1.00 90.00 128 GLU A CA 1
ATOM 996 C C . GLU A 1 128 ? 7.103 -8.464 6.127 1.00 90.00 128 GLU A C 1
ATOM 998 O O . GLU A 1 128 ? 5.955 -8.849 5.905 1.00 90.00 128 GLU A O 1
ATOM 1003 N N . ALA A 1 129 ? 8.163 -9.167 5.723 1.00 90.06 129 ALA A N 1
ATOM 1004 C CA . ALA A 1 129 ? 8.042 -10.428 4.993 1.00 90.06 129 ALA A CA 1
ATOM 1005 C C . ALA A 1 129 ? 7.254 -11.493 5.776 1.00 90.06 129 ALA A C 1
ATOM 1007 O O . ALA A 1 129 ? 6.475 -12.256 5.197 1.00 90.06 129 ALA A O 1
ATOM 1008 N N . ALA A 1 130 ? 7.421 -11.542 7.099 1.00 86.62 130 ALA A N 1
ATOM 1009 C CA . ALA A 1 130 ? 6.652 -12.433 7.959 1.00 86.62 130 ALA A CA 1
ATOM 1010 C C . ALA A 1 130 ? 5.168 -12.026 8.030 1.00 86.62 130 ALA A C 1
ATOM 1012 O O . ALA A 1 130 ? 4.291 -12.890 7.925 1.00 86.62 130 ALA A O 1
ATOM 1013 N N . LEU A 1 131 ? 4.877 -10.718 8.110 1.00 88.19 131 LEU A N 1
ATOM 1014 C CA . LEU A 1 131 ? 3.508 -10.185 8.035 1.00 88.19 131 LEU A CA 1
ATOM 1015 C C . LEU A 1 131 ? 2.830 -10.496 6.694 1.00 88.19 131 LEU A C 1
ATOM 1017 O O . LEU A 1 131 ? 1.624 -10.745 6.662 1.00 88.19 131 LEU A O 1
ATOM 1021 N N . GLU A 1 132 ? 3.583 -10.469 5.592 1.00 84.88 132 GLU A N 1
ATOM 1022 C CA . GLU A 1 132 ? 3.097 -10.832 4.255 1.00 84.88 132 GLU A CA 1
ATOM 1023 C C . GLU A 1 132 ? 2.691 -12.304 4.157 1.00 84.88 132 GLU A C 1
ATOM 1025 O O . GLU A 1 132 ? 1.703 -12.640 3.507 1.00 84.88 132 GLU A O 1
ATOM 1030 N N . ARG A 1 133 ? 3.426 -13.195 4.826 1.00 81.88 133 ARG A N 1
ATOM 1031 C CA . ARG A 1 133 ? 3.205 -14.647 4.760 1.00 81.88 133 ARG A CA 1
ATOM 1032 C C . ARG A 1 133 ? 2.185 -15.166 5.774 1.00 81.88 133 ARG A C 1
ATOM 1034 O O . ARG A 1 133 ? 1.881 -16.355 5.755 1.00 81.88 133 ARG A O 1
ATOM 1041 N N . GLY A 1 134 ? 1.700 -14.318 6.683 1.00 74.88 134 GLY A N 1
ATOM 1042 C CA . GLY A 1 134 ? 0.789 -14.726 7.756 1.00 74.88 134 GLY A CA 1
ATOM 1043 C C . GLY A 1 134 ? 1.388 -15.770 8.709 1.00 74.88 134 GLY A C 1
ATOM 1044 O O . GLY A 1 134 ? 0.654 -16.554 9.304 1.00 74.88 134 GLY A O 1
ATOM 1045 N N . SER A 1 135 ? 2.719 -15.824 8.811 1.00 62.12 135 SER A N 1
ATOM 1046 C CA . SER A 1 135 ? 3.443 -16.777 9.657 1.00 62.12 135 SER A CA 1
ATOM 1047 C C . SER A 1 135 ? 3.744 -16.115 11.003 1.00 62.12 135 SER A C 1
ATOM 1049 O O . SER A 1 135 ? 4.646 -15.287 11.098 1.00 62.12 135 SER A O 1
ATOM 1051 N N . PHE A 1 136 ? 2.958 -16.449 12.030 1.00 64.31 136 PHE A N 1
ATOM 1052 C CA . PHE A 1 136 ? 3.017 -15.819 13.352 1.00 64.31 136 PHE A CA 1
ATOM 1053 C C . PHE A 1 136 ? 3.327 -16.846 14.436 1.00 64.31 136 PHE A C 1
ATOM 1055 O O . PHE A 1 136 ? 2.415 -17.378 15.053 1.00 64.31 136 PHE A O 1
ATOM 1062 N N . PHE A 1 137 ? 4.604 -17.107 14.684 1.00 62.62 137 PHE A N 1
ATOM 1063 C CA . PHE A 1 137 ? 5.048 -17.688 15.953 1.00 62.62 137 PHE A CA 1
ATOM 1064 C C . PHE A 1 137 ? 6.428 -17.121 16.267 1.00 62.62 137 PHE A C 1
ATOM 1066 O O . PHE A 1 137 ? 7.438 -17.808 16.159 1.00 62.62 137 PHE A O 1
ATOM 1073 N N . PHE A 1 138 ? 6.463 -15.826 16.572 1.00 73.94 138 PHE A N 1
ATOM 1074 C CA . PHE A 1 138 ? 7.639 -15.226 17.182 1.00 73.94 138 PHE A CA 1
ATOM 1075 C C . PHE A 1 138 ? 7.486 -15.328 18.690 1.00 73.94 138 PHE A C 1
ATOM 1077 O O . PHE A 1 138 ? 6.410 -15.075 19.231 1.00 73.94 138 PHE A O 1
ATOM 1084 N N . ASP A 1 139 ? 8.571 -15.699 19.348 1.00 83.00 139 ASP A N 1
ATOM 1085 C CA . ASP A 1 139 ? 8.660 -15.637 20.794 1.00 83.00 139 ASP A CA 1
ATOM 1086 C C . ASP A 1 139 ? 8.472 -14.174 21.278 1.00 83.00 139 ASP A C 1
ATOM 1088 O O . ASP A 1 139 ? 9.081 -13.262 20.704 1.00 83.00 139 ASP A O 1
ATOM 1092 N N . PRO A 1 140 ? 7.619 -13.905 22.287 1.00 86.69 140 PRO A N 1
ATOM 1093 C CA . PRO A 1 140 ? 7.402 -12.547 22.785 1.00 86.69 140 PRO A CA 1
ATOM 1094 C C . PRO A 1 140 ? 8.682 -11.856 23.269 1.00 86.69 140 PRO A C 1
ATOM 1096 O O . PRO A 1 140 ? 8.868 -10.670 22.983 1.00 86.69 140 PRO A O 1
ATOM 1099 N N . ASP A 1 141 ? 9.597 -12.576 23.931 1.00 87.44 141 ASP A N 1
ATOM 1100 C CA . ASP A 1 141 ? 10.867 -11.999 24.394 1.00 87.44 141 ASP A CA 1
ATOM 1101 C C . ASP A 1 141 ? 11.761 -11.614 23.208 1.00 87.44 141 ASP A C 1
ATOM 1103 O O . ASP A 1 141 ? 12.419 -10.566 23.223 1.00 87.44 141 ASP A O 1
ATOM 1107 N N . PHE A 1 142 ? 11.733 -12.408 22.136 1.00 86.50 142 PHE A N 1
ATOM 1108 C CA . PHE A 1 142 ? 12.388 -12.061 20.880 1.00 86.50 142 PHE A CA 1
ATOM 1109 C C . PHE A 1 142 ? 11.815 -10.774 20.258 1.00 86.50 142 PHE A C 1
ATOM 1111 O O . PHE A 1 142 ? 12.583 -9.887 19.880 1.00 86.50 142 PHE A O 1
ATOM 1118 N N . LEU A 1 143 ? 10.488 -10.605 20.209 1.00 89.38 143 LEU A N 1
ATOM 1119 C CA . LEU A 1 143 ? 9.870 -9.369 19.700 1.00 89.38 143 LEU A CA 1
ATOM 1120 C C . LEU A 1 143 ? 10.210 -8.146 20.565 1.00 89.38 143 LEU A C 1
ATOM 1122 O O . LEU A 1 143 ? 10.462 -7.064 20.029 1.00 89.38 143 LEU A O 1
ATOM 1126 N N . VAL A 1 144 ? 10.275 -8.310 21.889 1.00 91.38 144 VAL A N 1
ATOM 1127 C CA . VAL A 1 144 ? 10.737 -7.265 22.818 1.00 91.38 144 VAL A CA 1
ATOM 1128 C C . VAL A 1 144 ? 12.191 -6.878 22.543 1.00 91.38 144 VAL A C 1
ATOM 1130 O O . VAL A 1 144 ? 12.530 -5.691 22.572 1.00 91.38 144 VAL A O 1
ATOM 1133 N N . ASN A 1 145 ? 13.056 -7.857 22.275 1.00 89.31 145 ASN A N 1
ATOM 1134 C CA . ASN A 1 145 ? 14.452 -7.611 21.929 1.00 89.31 145 ASN A CA 1
ATOM 1135 C C . ASN A 1 145 ? 14.564 -6.803 20.628 1.00 89.31 145 ASN A C 1
ATOM 1137 O O . ASN A 1 145 ? 15.225 -5.765 20.619 1.00 89.31 145 ASN A O 1
ATOM 1141 N N . LEU A 1 146 ? 13.855 -7.216 19.571 1.00 88.69 146 LEU A N 1
ATOM 1142 C CA . LEU A 1 146 ? 13.835 -6.487 18.300 1.00 88.69 146 LEU A CA 1
ATOM 1143 C C . LEU A 1 146 ? 13.304 -5.059 18.459 1.00 88.69 146 LEU A C 1
ATOM 1145 O O . LEU A 1 146 ? 13.905 -4.127 17.932 1.00 88.69 146 LEU A O 1
ATOM 1149 N N . TRP A 1 147 ? 12.239 -4.869 19.244 1.00 91.25 147 TRP A N 1
ATOM 1150 C CA . TRP A 1 147 ? 11.681 -3.542 19.522 1.00 91.25 147 TRP A CA 1
ATOM 1151 C C . TRP A 1 147 ? 12.719 -2.583 20.112 1.00 91.25 147 TRP A C 1
ATOM 1153 O O . TRP A 1 147 ? 12.754 -1.408 19.759 1.00 91.25 147 TRP A O 1
ATOM 1163 N N . ARG A 1 148 ? 13.584 -3.069 21.011 1.00 90.38 148 ARG A N 1
ATOM 1164 C CA . ARG A 1 148 ? 14.646 -2.249 21.619 1.00 90.38 148 ARG A CA 1
ATOM 1165 C C . ARG A 1 148 ? 15.780 -1.909 20.654 1.00 90.38 148 ARG A C 1
ATOM 1167 O O . ARG A 1 148 ? 16.512 -0.963 20.921 1.00 90.38 148 ARG A O 1
ATOM 1174 N N . ARG A 1 149 ? 15.975 -2.715 19.610 1.00 87.31 149 ARG A N 1
ATOM 1175 C CA . ARG A 1 149 ? 17.126 -2.625 18.705 1.00 87.31 149 ARG A CA 1
ATOM 1176 C C . ARG A 1 149 ? 16.864 -1.769 17.475 1.00 87.31 149 ARG A C 1
ATOM 1178 O O . ARG A 1 149 ? 17.779 -1.083 17.041 1.00 87.31 149 ARG A O 1
ATOM 1185 N N . ASP A 1 150 ? 15.655 -1.825 16.918 1.00 87.44 150 ASP A N 1
ATOM 1186 C CA . ASP A 1 150 ? 15.361 -1.210 15.623 1.00 87.44 150 ASP A CA 1
ATOM 1187 C C . ASP A 1 150 ? 14.012 -0.479 15.612 1.00 87.44 150 ASP A C 1
ATOM 1189 O O . ASP A 1 150 ? 12.937 -1.083 15.560 1.00 87.44 150 ASP A O 1
ATOM 1193 N N . GLU A 1 151 ? 14.090 0.852 15.610 1.00 88.81 151 GLU A N 1
ATOM 1194 C CA . GLU A 1 151 ? 12.935 1.747 15.509 1.00 88.81 151 GLU A CA 1
ATOM 1195 C C . GLU A 1 151 ? 12.231 1.662 14.150 1.00 88.81 151 GLU A C 1
ATOM 1197 O O . GLU A 1 151 ? 11.013 1.840 14.063 1.00 88.81 151 GLU A O 1
ATOM 1202 N N . THR A 1 152 ? 12.956 1.321 13.080 1.00 86.62 152 THR A N 1
ATOM 1203 C CA . THR A 1 152 ? 12.385 1.220 11.727 1.00 86.62 152 THR A CA 1
ATOM 1204 C C . THR A 1 152 ? 11.414 0.046 11.602 1.00 86.62 152 THR A C 1
ATOM 1206 O O . THR A 1 152 ? 10.489 0.077 10.788 1.00 86.62 152 THR A O 1
ATOM 1209 N N . ALA A 1 153 ? 11.561 -0.968 12.459 1.00 89.62 153 ALA A N 1
ATOM 1210 C CA . ALA A 1 153 ? 10.685 -2.128 12.512 1.00 89.62 153 ALA A CA 1
ATOM 1211 C C . ALA A 1 153 ? 9.459 -1.941 13.423 1.00 89.62 153 ALA A C 1
ATOM 1213 O O . ALA A 1 153 ? 8.575 -2.799 13.416 1.00 89.62 153 ALA A O 1
ATOM 1214 N N . HIS A 1 154 ? 9.352 -0.848 14.193 1.00 93.50 154 HIS A N 1
ATOM 1215 C CA . HIS A 1 154 ? 8.305 -0.684 15.216 1.00 93.50 154 HIS A CA 1
ATOM 1216 C C . HIS A 1 154 ? 6.880 -0.845 14.675 1.00 93.50 154 HIS A C 1
ATOM 1218 O O . HIS A 1 154 ? 6.062 -1.510 15.309 1.00 93.50 154 HIS A O 1
ATOM 1224 N N . CYS A 1 155 ? 6.576 -0.315 13.484 1.00 93.25 155 CYS A N 1
ATOM 1225 C CA . CYS A 1 155 ? 5.262 -0.518 12.861 1.00 93.25 155 CYS A CA 1
ATOM 1226 C C . CYS A 1 155 ? 4.984 -2.010 12.602 1.00 93.25 155 CYS A C 1
ATOM 1228 O O . CYS A 1 155 ? 3.916 -2.520 12.943 1.00 93.25 155 CYS A O 1
ATOM 1230 N N . SER A 1 156 ? 5.954 -2.734 12.037 1.00 92.44 156 SER A N 1
ATOM 1231 C CA . SER A 1 156 ? 5.828 -4.169 11.763 1.00 92.44 156 SER A CA 1
ATOM 1232 C C . SER A 1 156 ? 5.691 -4.981 13.052 1.00 92.44 156 SER A C 1
ATOM 1234 O O . SER A 1 156 ? 4.813 -5.837 13.150 1.00 92.44 156 SER A O 1
ATOM 1236 N N . LEU A 1 157 ? 6.500 -4.676 14.067 1.00 92.62 157 LEU A N 1
ATOM 1237 C CA . LEU A 1 157 ? 6.480 -5.360 15.361 1.00 92.62 157 LEU A CA 1
ATOM 1238 C C . LEU A 1 157 ? 5.157 -5.138 16.105 1.00 92.62 157 LEU A C 1
ATOM 1240 O O . LEU A 1 157 ? 4.594 -6.084 16.652 1.00 92.62 157 LEU A O 1
ATOM 1244 N N . LEU A 1 158 ? 4.597 -3.928 16.053 1.00 93.56 158 LEU A N 1
ATOM 1245 C CA . LEU A 1 158 ? 3.286 -3.642 16.636 1.00 93.56 158 LEU A CA 1
ATOM 1246 C C . LEU A 1 158 ? 2.148 -4.368 15.894 1.00 93.56 158 LEU A C 1
ATOM 1248 O O . LEU A 1 158 ? 1.162 -4.781 16.504 1.00 93.56 158 LEU A O 1
ATOM 1252 N N . CYS A 1 159 ? 2.281 -4.563 14.579 1.00 93.06 159 CYS A N 1
ATOM 1253 C CA . CYS A 1 159 ? 1.386 -5.428 13.810 1.00 93.06 159 CYS A CA 1
ATOM 1254 C C . CYS A 1 159 ? 1.494 -6.904 14.221 1.00 93.06 159 CYS A C 1
ATOM 1256 O O . CYS A 1 159 ? 0.467 -7.582 14.241 1.00 93.06 159 CYS A O 1
ATOM 1258 N N . MET A 1 160 ? 2.699 -7.391 14.534 1.00 91.12 160 MET A N 1
ATOM 1259 C CA . MET A 1 160 ? 2.938 -8.765 15.001 1.00 91.12 160 MET A CA 1
ATOM 1260 C C . MET A 1 160 ? 2.430 -9.011 16.419 1.00 91.12 160 MET A C 1
ATOM 1262 O O . MET A 1 160 ? 1.963 -10.106 16.705 1.00 91.12 160 MET A O 1
ATOM 1266 N N . ALA A 1 161 ? 2.477 -7.995 17.281 1.00 91.69 161 ALA A N 1
ATOM 1267 C CA . ALA A 1 161 ? 1.947 -8.059 18.640 1.00 91.69 161 ALA A CA 1
ATOM 1268 C C . ALA A 1 161 ? 0.407 -8.097 18.698 1.00 91.69 161 ALA A C 1
ATOM 1270 O O . ALA A 1 161 ? -0.171 -8.208 19.777 1.00 91.69 161 ALA A O 1
ATOM 1271 N N . ASP A 1 162 ? -0.290 -7.967 17.563 1.00 88.69 162 ASP A N 1
ATOM 1272 C CA . ASP A 1 162 ? -1.750 -7.926 17.530 1.00 88.69 162 ASP A CA 1
ATOM 1273 C C . ASP A 1 162 ? -2.361 -9.257 17.998 1.00 88.69 162 ASP A C 1
ATOM 1275 O O . ASP A 1 162 ? -2.309 -10.261 17.293 1.00 88.69 162 ASP A O 1
ATOM 1279 N N . GLY A 1 163 ? -2.978 -9.239 19.181 1.00 85.62 163 GLY A N 1
ATOM 1280 C CA . GLY A 1 163 ? -3.505 -10.430 19.854 1.00 85.62 163 GLY A CA 1
ATOM 1281 C C . GLY A 1 163 ? -2.773 -10.772 21.154 1.00 85.62 163 GLY A C 1
ATOM 1282 O O . GLY A 1 163 ? -3.319 -11.518 21.961 1.00 85.62 163 GLY A O 1
ATOM 1283 N N . ASP A 1 164 ? -1.604 -10.173 21.397 1.00 90.81 164 ASP A N 1
ATOM 1284 C CA . ASP A 1 164 ? -0.860 -10.275 22.651 1.00 90.81 164 ASP A CA 1
ATOM 1285 C C . ASP A 1 164 ? -0.987 -8.969 23.448 1.00 90.81 164 ASP A C 1
ATOM 1287 O O . ASP A 1 164 ? -0.332 -7.957 23.181 1.00 90.81 164 ASP A O 1
ATOM 1291 N N . GLY A 1 165 ? -1.881 -8.982 24.437 1.00 89.69 165 GLY A N 1
ATOM 1292 C CA . GLY A 1 165 ? -2.154 -7.810 25.261 1.00 89.69 165 GLY A CA 1
ATOM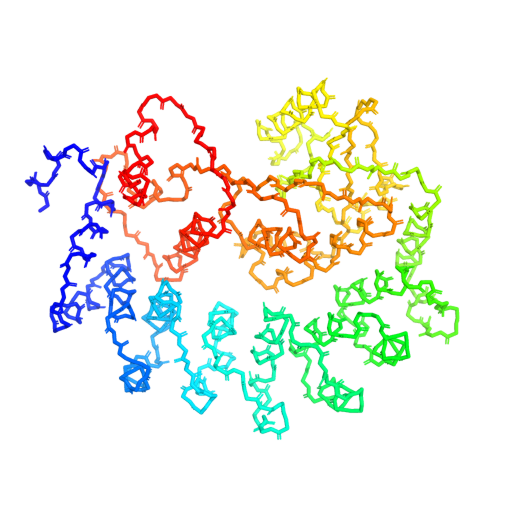 1293 C C . GLY A 1 165 ? -0.939 -7.333 26.056 1.00 89.69 165 GLY A C 1
ATOM 1294 O O . GLY A 1 165 ? -0.754 -6.125 26.189 1.00 89.69 165 GLY A O 1
ATOM 1295 N N . ASP A 1 166 ? -0.104 -8.239 26.563 1.00 90.44 166 ASP A N 1
ATOM 1296 C CA . ASP A 1 166 ? 1.042 -7.875 27.397 1.00 90.44 166 ASP A CA 1
ATOM 1297 C C . ASP A 1 166 ? 2.178 -7.296 26.556 1.00 90.44 166 ASP A C 1
ATOM 1299 O O . ASP A 1 166 ? 2.762 -6.274 26.933 1.00 90.44 166 ASP A O 1
ATOM 1303 N N . LEU A 1 167 ? 2.411 -7.849 25.365 1.00 91.75 167 LEU A N 1
ATOM 1304 C CA . LEU A 1 167 ? 3.364 -7.288 24.415 1.00 91.75 167 LEU A CA 1
ATOM 1305 C C . LEU A 1 167 ? 2.934 -5.894 23.933 1.00 91.75 167 LEU A C 1
ATOM 1307 O O . LEU A 1 167 ? 3.752 -4.972 23.907 1.00 91.75 167 LEU A O 1
ATOM 1311 N N . ILE A 1 168 ? 1.644 -5.694 23.633 1.00 91.75 168 ILE A N 1
ATOM 1312 C CA . ILE A 1 168 ? 1.112 -4.369 23.275 1.00 91.75 168 ILE A CA 1
ATOM 1313 C C . ILE A 1 168 ? 1.324 -3.370 24.423 1.00 91.75 168 ILE A C 1
ATOM 1315 O O . ILE A 1 168 ? 1.770 -2.246 24.182 1.00 91.75 168 ILE A O 1
ATOM 1319 N N . ARG A 1 169 ? 1.048 -3.758 25.678 1.00 90.44 169 ARG A N 1
ATOM 1320 C CA . ARG A 1 169 ? 1.291 -2.896 26.852 1.00 90.44 169 ARG A CA 1
ATOM 1321 C C . ARG A 1 169 ? 2.764 -2.529 26.983 1.00 90.44 169 ARG A C 1
ATOM 1323 O O . ARG A 1 169 ? 3.076 -1.363 27.229 1.00 90.44 169 ARG A O 1
ATOM 1330 N N . TYR A 1 170 ? 3.654 -3.504 26.804 1.00 91.19 170 TYR A N 1
ATOM 1331 C CA . TYR A 1 170 ? 5.092 -3.282 26.840 1.00 91.19 170 TYR A CA 1
ATOM 1332 C C . TYR A 1 170 ? 5.527 -2.274 25.765 1.00 91.19 170 TYR A C 1
ATOM 1334 O O . TYR A 1 170 ? 6.206 -1.296 26.087 1.00 91.19 170 TYR A O 1
ATOM 1342 N N . MET A 1 171 ? 5.104 -2.467 24.511 1.00 91.88 171 MET A N 1
ATOM 1343 C CA . MET A 1 171 ? 5.452 -1.578 23.397 1.00 91.88 171 MET A CA 1
ATOM 1344 C C . MET A 1 171 ? 4.924 -0.155 23.625 1.00 91.88 171 MET A C 1
ATOM 1346 O O . MET A 1 171 ? 5.672 0.803 23.460 1.00 91.88 171 MET A O 1
ATOM 1350 N N . ILE A 1 172 ? 3.683 -0.002 24.104 1.00 89.00 172 ILE A N 1
ATOM 1351 C CA . ILE A 1 172 ? 3.103 1.307 24.463 1.00 89.00 172 ILE A CA 1
ATOM 1352 C C . ILE A 1 172 ? 3.909 2.003 25.564 1.00 89.00 172 ILE A C 1
ATOM 1354 O O . ILE A 1 172 ? 4.127 3.212 25.495 1.00 89.00 172 ILE A O 1
ATOM 1358 N N . GLY A 1 173 ? 4.351 1.264 26.583 1.00 86.94 173 GLY A N 1
ATOM 1359 C CA . GLY A 1 173 ? 5.138 1.822 27.684 1.00 86.94 173 GLY A CA 1
ATOM 1360 C C . GLY A 1 173 ? 6.527 2.319 27.265 1.00 86.94 173 GLY A C 1
ATOM 1361 O O . GLY A 1 173 ? 7.085 3.185 27.936 1.00 86.94 173 GLY A O 1
ATOM 1362 N N . ASN A 1 174 ? 7.063 1.801 26.154 1.00 89.25 174 ASN A N 1
ATOM 1363 C CA . ASN A 1 174 ? 8.429 2.045 25.679 1.00 89.25 174 ASN A CA 1
ATOM 1364 C C . ASN A 1 174 ? 8.485 2.715 24.294 1.00 89.25 174 ASN A C 1
ATOM 1366 O O . ASN A 1 174 ? 9.522 2.680 23.636 1.00 89.25 174 ASN A O 1
ATOM 1370 N N . ILE A 1 175 ? 7.378 3.289 23.829 1.00 89.06 175 ILE A N 1
ATOM 1371 C CA . ILE A 1 175 ? 7.308 3.982 22.543 1.00 89.06 175 ILE A CA 1
ATOM 1372 C C . ILE A 1 175 ? 7.942 5.377 22.623 1.00 89.06 175 ILE A C 1
ATOM 1374 O O . ILE A 1 175 ? 7.738 6.098 23.609 1.00 89.06 175 ILE A O 1
ATOM 1378 N N . ASP A 1 176 ? 8.650 5.798 21.569 1.00 87.56 176 ASP A N 1
ATOM 1379 C CA . ASP A 1 176 ? 9.021 7.206 21.431 1.00 87.56 176 ASP A CA 1
ATOM 1380 C C . ASP A 1 176 ? 7.761 8.058 21.233 1.00 87.56 176 ASP A C 1
ATOM 1382 O O . ASP A 1 176 ? 7.043 7.975 20.235 1.00 87.56 176 ASP A O 1
ATOM 1386 N N . LYS A 1 177 ? 7.509 8.921 22.215 1.00 83.31 177 LYS A N 1
ATOM 1387 C CA . LYS A 1 177 ? 6.341 9.800 22.285 1.00 83.31 177 LYS A CA 1
ATOM 1388 C C . LYS A 1 177 ? 6.364 10.884 21.209 1.00 83.31 177 LYS A C 1
ATOM 1390 O O . LYS A 1 177 ? 5.320 11.477 20.938 1.00 83.31 177 LYS A O 1
ATOM 1395 N N . SER A 1 178 ? 7.531 11.171 20.629 1.00 85.75 178 SER A N 1
ATOM 1396 C CA . SER A 1 178 ? 7.658 12.126 19.530 1.00 85.75 178 SER A CA 1
ATOM 1397 C C . SER A 1 178 ? 7.052 11.579 18.227 1.00 85.75 178 SER A C 1
ATOM 1399 O O . SER A 1 178 ? 6.494 12.345 17.436 1.00 85.75 178 SER A O 1
ATOM 1401 N N . ASN A 1 179 ? 7.041 10.249 18.056 1.00 89.31 179 ASN A N 1
ATOM 1402 C CA . ASN A 1 179 ? 6.446 9.568 16.911 1.00 89.31 179 ASN A CA 1
ATOM 1403 C C . ASN A 1 179 ? 4.923 9.421 17.072 1.00 89.31 179 ASN A C 1
ATOM 1405 O O . ASN A 1 179 ? 4.385 8.373 17.441 1.00 89.31 179 ASN A O 1
ATOM 1409 N N . ARG A 1 180 ? 4.202 10.507 16.780 1.00 89.31 180 ARG A N 1
ATOM 1410 C CA . ARG A 1 180 ? 2.742 10.585 16.947 1.00 89.31 180 ARG A CA 1
ATOM 1411 C C . ARG A 1 180 ? 1.968 9.548 16.133 1.00 89.31 180 ARG A C 1
ATOM 1413 O O . ARG A 1 180 ? 0.941 9.064 16.605 1.00 89.31 180 ARG A O 1
ATOM 1420 N N . SER A 1 181 ? 2.448 9.192 14.944 1.00 91.44 181 SER A N 1
ATOM 1421 C CA . SER A 1 181 ? 1.797 8.212 14.068 1.00 91.44 181 SER A CA 1
ATOM 1422 C C . SER A 1 181 ? 1.868 6.800 14.659 1.00 91.44 181 SER A C 1
ATOM 1424 O O . SER A 1 181 ? 0.848 6.113 14.747 1.00 91.44 181 SER A O 1
ATOM 1426 N N . LEU A 1 182 ? 3.036 6.395 15.172 1.00 92.00 182 LEU A N 1
ATOM 1427 C CA . LEU A 1 182 ? 3.192 5.116 15.868 1.00 92.00 182 LEU A CA 1
ATOM 1428 C C . LEU A 1 182 ? 2.396 5.087 17.183 1.00 92.00 182 LEU A C 1
ATOM 1430 O O . LEU A 1 182 ? 1.751 4.085 17.494 1.00 92.00 182 LEU A O 1
ATOM 1434 N N . VAL A 1 183 ? 2.375 6.199 17.930 1.00 91.31 183 VAL A N 1
ATOM 1435 C CA . VAL A 1 183 ? 1.551 6.336 19.143 1.00 91.31 183 VAL A CA 1
ATOM 1436 C C . VAL A 1 183 ? 0.074 6.147 18.816 1.00 91.31 183 VAL A C 1
ATOM 1438 O O . VAL A 1 183 ? -0.608 5.390 19.505 1.00 91.31 183 VAL A O 1
ATOM 1441 N N . LEU A 1 184 ? -0.427 6.786 17.757 1.00 92.62 184 LEU A N 1
ATOM 1442 C CA . LEU A 1 184 ? -1.807 6.620 17.312 1.00 92.62 184 LEU A CA 1
ATOM 1443 C C . LEU A 1 184 ? -2.106 5.156 16.975 1.00 92.62 184 LEU A C 1
ATOM 1445 O O . LEU A 1 184 ? -3.069 4.601 17.500 1.00 92.62 184 LEU A O 1
ATOM 1449 N N . MET A 1 185 ? -1.253 4.504 16.184 1.00 94.12 185 MET A N 1
ATOM 1450 C CA . MET A 1 185 ? -1.393 3.081 15.862 1.00 94.12 185 MET A CA 1
ATOM 1451 C C . MET A 1 185 ? -1.456 2.210 17.130 1.00 94.12 185 MET A C 1
ATOM 1453 O O . MET A 1 185 ? -2.305 1.324 17.238 1.00 94.12 185 MET A O 1
ATOM 1457 N N . ALA A 1 186 ? -0.624 2.491 18.135 1.00 92.25 186 ALA A N 1
ATOM 1458 C CA . ALA A 1 186 ? -0.638 1.767 19.405 1.00 92.25 186 ALA A CA 1
ATOM 1459 C C . ALA A 1 186 ? -1.917 2.029 20.225 1.00 92.25 186 ALA A C 1
ATOM 1461 O O . ALA A 1 186 ? -2.461 1.108 20.841 1.00 92.25 186 ALA A O 1
ATOM 1462 N N . LEU A 1 187 ? -2.460 3.251 20.181 1.00 91.31 187 LEU A N 1
ATOM 1463 C CA . LEU A 1 187 ? -3.758 3.577 20.781 1.00 91.31 187 LEU A CA 1
ATOM 1464 C C . LEU A 1 187 ? -4.910 2.828 20.112 1.00 91.31 187 LEU A C 1
ATOM 1466 O O . LEU A 1 187 ? -5.806 2.365 20.815 1.00 91.31 187 LEU A O 1
ATOM 1470 N N . LEU A 1 188 ? -4.885 2.672 18.786 1.00 93.94 188 LEU A N 1
ATOM 1471 C CA . LEU A 1 188 ? -5.858 1.856 18.057 1.00 93.94 188 LEU A CA 1
ATOM 1472 C C . LEU A 1 188 ? -5.803 0.387 18.495 1.00 93.94 188 LEU A C 1
ATOM 1474 O O . LEU A 1 188 ? -6.850 -0.191 18.799 1.00 93.94 188 LEU A O 1
ATOM 1478 N N . LYS A 1 189 ? -4.601 -0.191 18.634 1.00 93.50 189 LYS A N 1
ATOM 1479 C CA . LYS A 1 189 ? -4.410 -1.555 19.164 1.00 93.50 189 LYS A CA 1
ATOM 1480 C C . LYS A 1 189 ? -4.959 -1.696 20.580 1.00 93.50 189 LYS A C 1
ATOM 1482 O O . LYS A 1 189 ? -5.736 -2.610 20.860 1.00 93.50 189 LYS A O 1
ATOM 1487 N N . ALA A 1 190 ? -4.603 -0.769 21.466 1.00 90.81 190 ALA A N 1
ATOM 1488 C CA . ALA A 1 190 ? -5.089 -0.767 22.839 1.00 90.81 190 ALA A CA 1
ATOM 1489 C C . ALA A 1 190 ? -6.611 -0.624 22.913 1.00 90.81 190 ALA A C 1
ATOM 1491 O O . ALA A 1 190 ? -7.268 -1.371 23.640 1.00 90.81 190 ALA A O 1
ATOM 1492 N N . ALA A 1 191 ? -7.182 0.301 22.134 1.00 91.62 191 ALA A N 1
ATOM 1493 C CA . ALA A 1 191 ? -8.618 0.503 22.052 1.00 91.62 191 ALA A CA 1
ATOM 1494 C C . ALA A 1 191 ? -9.305 -0.779 21.590 1.00 91.62 191 ALA A C 1
ATOM 1496 O O . ALA A 1 191 ? -10.186 -1.252 22.303 1.00 91.62 191 ALA A O 1
ATOM 1497 N N . LYS A 1 192 ? -8.856 -1.395 20.488 1.00 92.94 192 LYS A N 1
ATOM 1498 C CA . LYS A 1 192 ? -9.377 -2.662 19.951 1.00 92.94 192 LYS A CA 1
ATOM 1499 C C . LYS A 1 192 ? -9.402 -3.770 20.999 1.00 92.94 192 LYS A C 1
ATOM 1501 O O . LYS A 1 192 ? -10.471 -4.334 21.241 1.00 92.94 192 LYS A O 1
ATOM 1506 N N . HIS A 1 193 ? -8.289 -4.002 21.689 1.00 91.44 193 HIS A N 1
ATOM 1507 C CA . HIS A 1 193 ? -8.154 -5.071 22.689 1.00 91.44 193 HIS A CA 1
ATOM 1508 C C . HIS A 1 193 ? -8.704 -4.722 24.077 1.00 91.44 193 HIS A C 1
ATOM 1510 O O . HIS A 1 193 ? -8.689 -5.558 24.972 1.00 91.44 193 HIS A O 1
ATOM 1516 N N . GLY A 1 194 ? -9.224 -3.505 24.276 1.00 89.06 194 GLY A N 1
ATOM 1517 C CA . GLY A 1 194 ? -9.765 -3.089 25.574 1.00 89.06 194 GLY A CA 1
ATOM 1518 C C . GLY A 1 194 ? -8.691 -2.935 26.654 1.00 89.06 194 GLY A C 1
ATOM 1519 O O . GLY A 1 194 ? -8.989 -3.061 27.838 1.00 89.06 194 GLY A O 1
ATOM 1520 N N . ILE A 1 195 ? -7.448 -2.666 26.253 1.00 87.94 195 ILE A N 1
ATOM 1521 C CA . ILE A 1 195 ? -6.342 -2.414 27.174 1.00 87.94 195 ILE A CA 1
ATOM 1522 C C . ILE A 1 195 ? -6.601 -1.075 27.861 1.00 87.94 195 ILE A C 1
ATOM 1524 O O . ILE A 1 195 ? -6.742 -0.043 27.197 1.00 87.94 195 ILE A O 1
ATOM 1528 N N . ASP A 1 196 ? -6.669 -1.098 29.193 1.00 82.56 196 ASP A N 1
ATOM 1529 C CA . ASP A 1 196 ? -6.797 0.121 29.979 1.00 82.56 196 ASP A CA 1
ATOM 1530 C C . ASP A 1 196 ? -5.467 0.875 30.011 1.00 82.56 196 ASP A C 1
ATOM 1532 O O . ASP A 1 196 ? -4.450 0.380 30.496 1.00 82.56 196 ASP A O 1
ATOM 1536 N N . LEU A 1 197 ? -5.491 2.091 29.478 1.00 77.62 197 LEU A N 1
ATOM 1537 C CA . LEU A 1 197 ? -4.327 2.958 29.374 1.00 77.62 197 LEU A CA 1
ATOM 1538 C C . LEU A 1 197 ? -4.186 3.918 30.561 1.00 77.62 197 LEU A C 1
ATOM 1540 O O . LEU A 1 197 ? -3.214 4.674 30.604 1.00 77.62 197 LEU A O 1
ATOM 1544 N N . SER A 1 198 ? -5.115 3.881 31.525 1.00 69.06 198 SER A N 1
ATOM 1545 C CA . SER A 1 198 ? -5.107 4.722 32.731 1.00 69.06 198 SER A CA 1
ATOM 1546 C C . SER A 1 198 ? -3.792 4.620 33.519 1.00 69.06 198 SER A C 1
ATOM 1548 O O . SER A 1 198 ? -3.282 5.629 34.004 1.00 69.06 198 SER A O 1
ATOM 1550 N N . HIS A 1 199 ? -3.206 3.421 33.574 1.00 61.47 199 HIS A N 1
ATOM 1551 C CA . HIS A 1 199 ? -1.947 3.128 34.262 1.00 61.47 199 HIS A CA 1
ATOM 1552 C C . HIS A 1 199 ? -0.714 3.155 33.343 1.00 61.47 199 HIS A C 1
ATOM 1554 O O . HIS A 1 199 ? 0.411 3.227 33.830 1.00 61.47 199 HIS A O 1
ATOM 1560 N N . LEU A 1 200 ? -0.908 3.091 32.022 1.00 57.41 200 LEU A N 1
ATOM 1561 C CA . LEU A 1 200 ? 0.157 2.820 31.046 1.00 57.41 200 LEU A CA 1
ATOM 1562 C C . LEU A 1 200 ? 0.641 4.052 30.284 1.00 57.41 200 LEU A C 1
ATOM 1564 O O . LEU A 1 200 ? 1.489 3.929 29.403 1.00 57.41 200 LEU A O 1
ATOM 1568 N N . SER A 1 201 ? 0.114 5.246 30.566 1.00 57.53 201 SER A N 1
ATOM 1569 C CA . SER A 1 201 ? 0.412 6.371 29.690 1.00 57.53 201 SER A CA 1
ATOM 1570 C C . SER A 1 201 ? 0.377 7.741 30.370 1.00 57.53 201 SER A C 1
ATOM 1572 O O . SER A 1 201 ? -0.621 8.457 30.287 1.00 57.53 201 SER A O 1
ATOM 1574 N N . PRO A 1 202 ? 1.524 8.213 30.897 1.00 59.25 202 PRO A N 1
ATOM 1575 C CA . PRO A 1 202 ? 1.789 9.649 30.990 1.00 59.25 202 PRO A CA 1
ATOM 1576 C C . PRO A 1 202 ? 1.534 10.375 29.653 1.00 59.25 202 PRO A C 1
ATOM 1578 O O . PRO A 1 202 ? 1.234 11.557 29.664 1.00 59.25 202 PRO A O 1
ATOM 1581 N N . LEU A 1 203 ? 1.613 9.654 28.523 1.00 60.78 203 LEU A N 1
ATOM 1582 C CA . LEU A 1 203 ? 1.368 10.092 27.139 1.00 60.78 203 LEU A CA 1
ATOM 1583 C C . LEU A 1 203 ? -0.085 10.571 26.917 1.00 60.78 203 LEU A C 1
ATOM 1585 O O . LEU A 1 203 ? -0.289 11.685 26.442 1.00 60.78 203 LEU A O 1
ATOM 1589 N N . LEU A 1 204 ? -1.091 9.782 27.321 1.00 59.88 204 LEU A N 1
ATOM 1590 C CA . LEU A 1 204 ? -2.512 10.173 27.259 1.00 59.88 204 LEU A CA 1
ATOM 1591 C C . LEU A 1 204 ? -2.882 11.253 28.277 1.00 59.88 204 LEU A C 1
ATOM 1593 O O . LEU A 1 204 ? -3.817 12.022 28.058 1.00 59.88 204 LEU A O 1
ATOM 1597 N N . ILE A 1 205 ? -2.175 11.287 29.407 1.00 58.09 205 ILE A N 1
ATOM 1598 C CA . ILE A 1 205 ? -2.347 12.326 30.425 1.00 58.09 205 ILE A CA 1
ATOM 1599 C C . ILE A 1 205 ? -1.792 13.663 29.905 1.00 58.09 205 ILE A C 1
ATOM 1601 O O . ILE A 1 205 ? -2.389 14.705 30.165 1.00 58.09 205 ILE A O 1
ATOM 1605 N N . SER A 1 206 ? -0.691 13.637 29.145 1.00 66.75 206 SER A N 1
ATOM 1606 C CA . SER A 1 206 ? -0.027 14.834 28.617 1.00 66.75 206 SER A CA 1
ATOM 1607 C C . SER A 1 206 ? -0.586 15.366 27.296 1.00 66.75 206 SER A C 1
ATOM 1609 O O . SER A 1 206 ? -0.338 16.528 26.986 1.00 66.75 206 SER A O 1
ATOM 1611 N N . ASP A 1 207 ? -1.312 14.556 26.515 1.00 77.50 207 ASP A N 1
ATOM 1612 C CA . ASP A 1 207 ? -1.836 14.954 25.200 1.00 77.50 207 ASP A CA 1
ATOM 1613 C C . ASP A 1 207 ? -3.384 14.929 25.154 1.00 77.50 207 ASP A C 1
ATOM 1615 O O . ASP A 1 207 ? -4.004 13.871 24.968 1.00 77.50 207 ASP A O 1
ATOM 1619 N N . PRO A 1 208 ? -4.039 16.101 25.286 1.00 79.19 208 PRO A N 1
ATOM 1620 C CA . PRO A 1 208 ? -5.493 16.223 25.208 1.00 79.19 208 PRO A CA 1
ATOM 1621 C C . PRO A 1 208 ? -6.099 15.772 23.873 1.00 79.19 208 PRO A C 1
ATOM 1623 O O . PRO A 1 208 ? -7.275 15.401 23.854 1.00 79.19 208 PRO A O 1
ATOM 1626 N N . TYR A 1 209 ? -5.345 15.808 22.767 1.00 82.62 209 TYR A N 1
ATOM 1627 C CA . TYR A 1 209 ? -5.831 15.364 21.459 1.00 82.62 209 TYR A CA 1
ATOM 1628 C C . TYR A 1 209 ? -5.956 13.839 21.441 1.00 82.62 209 TYR A C 1
ATOM 1630 O O . TYR A 1 209 ? -7.020 13.308 21.123 1.00 82.62 209 TYR A O 1
ATOM 1638 N N . LEU A 1 210 ? -4.915 13.127 21.880 1.00 85.56 210 LEU A N 1
ATOM 1639 C CA . LEU A 1 210 ? -4.920 11.660 21.930 1.00 85.56 210 LEU A CA 1
ATOM 1640 C C . LEU A 1 210 ? -5.979 11.111 22.890 1.00 85.56 210 LEU A C 1
ATOM 1642 O O . LEU A 1 210 ? -6.639 10.117 22.582 1.00 85.56 210 LEU A O 1
ATOM 1646 N N . LYS A 1 211 ? -6.199 11.782 24.028 1.00 84.69 211 LYS A N 1
ATOM 1647 C CA . LYS A 1 211 ? -7.264 11.415 24.972 1.00 84.69 211 LYS A CA 1
ATOM 1648 C C . LYS A 1 211 ? -8.654 11.500 24.336 1.00 84.69 211 LYS A C 1
ATOM 1650 O O . LYS A 1 211 ? -9.477 10.614 24.561 1.00 84.69 211 LYS A O 1
ATOM 1655 N N . GLN A 1 212 ? -8.915 12.541 23.545 1.00 89.31 212 GLN A N 1
ATOM 1656 C CA . GLN A 1 212 ? -10.192 12.697 22.846 1.00 89.31 212 GLN A CA 1
ATOM 1657 C C . GLN A 1 212 ? -10.359 11.658 21.735 1.00 89.31 212 GLN A C 1
ATOM 1659 O O . GLN A 1 212 ? -11.410 11.026 21.666 1.00 89.31 212 GLN A O 1
ATOM 1664 N N . VAL A 1 213 ? -9.318 11.412 20.928 1.00 91.12 213 VAL A N 1
ATOM 1665 C CA . VAL A 1 213 ? -9.339 10.352 19.904 1.00 91.12 213 VAL A CA 1
ATOM 1666 C C . VAL A 1 213 ? -9.640 8.995 20.540 1.00 91.12 213 VAL A C 1
ATOM 1668 O O . VAL A 1 213 ? -10.515 8.276 20.068 1.00 91.12 213 VAL A O 1
ATOM 1671 N N . TYR A 1 214 ? -8.983 8.654 21.651 1.00 89.19 214 TYR A N 1
ATOM 1672 C CA . TYR A 1 214 ? -9.237 7.401 22.363 1.00 89.19 214 TYR A CA 1
ATOM 1673 C C . TYR A 1 214 ? -10.674 7.298 22.905 1.00 89.19 214 TYR A C 1
ATOM 1675 O O . TYR A 1 214 ? -11.251 6.211 22.897 1.00 89.19 214 TYR A O 1
ATOM 1683 N N . GLY A 1 215 ? -11.277 8.419 23.318 1.00 88.06 215 GLY A N 1
ATOM 1684 C CA . GLY A 1 215 ? -12.704 8.493 23.644 1.00 88.06 215 GLY A CA 1
ATOM 1685 C C . GLY A 1 215 ? -13.589 8.124 22.451 1.00 88.06 215 GLY A C 1
ATOM 1686 O O . GLY A 1 215 ? -14.398 7.207 22.560 1.00 88.06 215 GLY A O 1
ATOM 1687 N N . LEU A 1 216 ? -13.349 8.736 21.286 1.00 92.12 216 LEU A N 1
ATOM 1688 C CA . LEU A 1 216 ? -14.082 8.421 20.051 1.00 92.12 216 LEU A CA 1
ATOM 1689 C C . LEU A 1 216 ? -13.944 6.939 19.653 1.00 92.12 216 LEU A C 1
ATOM 1691 O O . LEU A 1 216 ? -14.921 6.314 19.242 1.00 92.12 216 LEU A O 1
ATOM 1695 N N . LEU A 1 217 ? -12.749 6.353 19.804 1.00 91.88 217 LEU A N 1
ATOM 1696 C CA . LEU A 1 217 ? -12.510 4.930 19.521 1.00 91.88 217 LEU A CA 1
ATOM 1697 C C . LEU A 1 217 ? -13.286 4.008 20.476 1.00 91.88 217 LEU A C 1
ATOM 1699 O O . LEU A 1 217 ? -13.751 2.945 20.062 1.00 91.88 217 LEU A O 1
ATOM 1703 N N . LYS A 1 218 ? -13.448 4.398 21.747 1.00 87.31 218 LYS A N 1
ATOM 1704 C CA . LYS A 1 218 ? -14.289 3.665 22.705 1.00 87.31 218 LYS A CA 1
ATOM 1705 C C . LYS A 1 218 ? -15.765 3.747 22.335 1.00 87.31 218 LYS A C 1
ATOM 1707 O O . LYS A 1 218 ? -16.441 2.722 22.385 1.00 87.31 218 LYS A O 1
ATOM 1712 N N . ASP A 1 219 ? -16.243 4.918 21.926 1.00 88.06 219 ASP A N 1
ATOM 1713 C CA . ASP A 1 219 ? -17.641 5.113 21.532 1.00 88.06 219 ASP A CA 1
ATOM 1714 C C . ASP A 1 219 ? -18.003 4.279 20.296 1.00 88.06 219 ASP A C 1
ATOM 1716 O O . ASP A 1 219 ? -19.081 3.685 20.243 1.00 88.06 219 ASP A O 1
ATOM 1720 N N . LEU A 1 220 ? -17.067 4.133 19.349 1.00 90.75 220 LEU A N 1
ATOM 1721 C CA . LEU A 1 220 ? -17.241 3.300 18.156 1.00 90.75 220 LEU A CA 1
ATOM 1722 C C . LEU A 1 220 ? -17.606 1.840 18.491 1.00 90.75 220 LEU A C 1
ATOM 1724 O O . LEU A 1 220 ? -18.411 1.233 17.786 1.00 90.75 220 LEU A O 1
ATOM 1728 N N . LYS A 1 221 ? -17.077 1.280 19.590 1.00 83.62 221 LYS A N 1
ATOM 1729 C CA . LYS A 1 221 ? -17.364 -0.105 20.021 1.00 83.62 221 LYS A CA 1
ATOM 1730 C C . LYS A 1 221 ? -18.818 -0.350 20.420 1.00 83.62 221 LYS A C 1
ATOM 1732 O O . LYS A 1 221 ? -19.275 -1.501 20.417 1.00 83.62 221 LYS A O 1
ATOM 1737 N N . ASN A 1 222 ? -19.524 0.717 20.783 1.00 79.00 222 ASN A N 1
ATOM 1738 C CA . ASN A 1 222 ? -20.917 0.671 21.210 1.00 79.00 222 ASN A CA 1
ATOM 1739 C C . ASN A 1 222 ? -21.895 0.781 20.028 1.00 79.00 222 ASN A C 1
ATOM 1741 O O . ASN A 1 222 ? -23.103 0.696 20.238 1.00 79.00 222 ASN A O 1
ATOM 1745 N N . GLY A 1 223 ? -21.391 0.960 18.801 1.00 75.19 223 GLY A N 1
ATOM 1746 C CA . GLY A 1 223 ? -22.198 1.041 17.587 1.00 75.19 223 GLY A CA 1
ATOM 1747 C C . GLY A 1 223 ? -22.812 -0.291 17.140 1.00 75.19 223 GLY A C 1
ATOM 1748 O O . GLY A 1 223 ? -22.474 -1.374 17.631 1.00 75.19 223 GLY A O 1
ATOM 1749 N N . THR A 1 224 ? -23.729 -0.193 16.178 1.00 72.94 224 THR A N 1
ATOM 1750 C CA . THR A 1 224 ? -24.401 -1.335 15.546 1.00 72.94 224 THR A CA 1
ATOM 1751 C C . THR A 1 224 ? -23.448 -2.076 14.609 1.00 72.94 224 THR A C 1
ATOM 1753 O O . THR A 1 224 ? -22.740 -1.451 13.823 1.00 72.94 224 THR A O 1
ATOM 1756 N N . ALA A 1 225 ? -23.450 -3.410 14.673 1.00 86.44 225 ALA A N 1
ATOM 1757 C CA . ALA A 1 225 ? -22.678 -4.244 13.757 1.00 86.44 225 ALA A CA 1
ATOM 1758 C C . ALA A 1 225 ? -23.247 -4.160 12.331 1.00 86.44 225 ALA A C 1
ATOM 1760 O O . ALA A 1 225 ? -24.464 -4.145 12.145 1.00 86.44 225 ALA A O 1
ATOM 1761 N N . ILE A 1 226 ? -22.361 -4.142 11.334 1.00 87.19 226 ILE A N 1
ATOM 1762 C CA . ILE A 1 226 ? -22.724 -4.204 9.914 1.00 87.19 226 ILE A CA 1
ATOM 1763 C C . ILE A 1 226 ? -22.122 -5.489 9.352 1.00 87.19 226 ILE A C 1
ATOM 1765 O O . ILE A 1 226 ? -20.895 -5.637 9.294 1.00 87.19 226 ILE A O 1
ATOM 1769 N N . GLU A 1 227 ? -22.990 -6.422 8.971 1.00 91.12 227 GLU A N 1
ATOM 1770 C CA . GLU A 1 227 ? -22.599 -7.708 8.394 1.00 91.12 227 GLU A CA 1
ATOM 1771 C C . GLU A 1 227 ? -22.500 -7.613 6.871 1.00 91.12 227 GLU A C 1
ATOM 1773 O O . GLU A 1 227 ? -23.332 -6.986 6.214 1.00 91.12 227 GLU A O 1
ATOM 1778 N N . ASP A 1 228 ? -21.439 -8.208 6.330 1.00 95.00 228 ASP A N 1
ATOM 1779 C CA . ASP A 1 228 ? -21.187 -8.370 4.900 1.00 95.00 228 ASP A CA 1
ATOM 1780 C C . ASP A 1 228 ? -21.256 -7.094 4.026 1.00 95.00 228 ASP A C 1
ATOM 1782 O O . ASP A 1 228 ? -21.704 -7.169 2.874 1.00 95.00 228 ASP A O 1
ATOM 1786 N N . PRO A 1 229 ? -20.794 -5.907 4.480 1.00 97.12 229 PRO A N 1
ATOM 1787 C CA . PRO A 1 229 ? -20.780 -4.737 3.619 1.00 97.12 229 PRO A CA 1
ATOM 1788 C C . PRO A 1 229 ? -19.696 -4.834 2.543 1.00 97.12 229 PRO A C 1
ATOM 1790 O O . PRO A 1 229 ? -18.693 -5.550 2.674 1.00 97.12 229 PRO A O 1
ATOM 1793 N N . LEU A 1 230 ? -19.868 -4.017 1.506 1.00 98.06 230 LEU A N 1
ATOM 1794 C CA . LEU A 1 230 ? -18.781 -3.628 0.618 1.00 98.06 230 LEU A CA 1
ATOM 1795 C C . LEU A 1 230 ? -18.043 -2.427 1.206 1.00 98.06 230 LEU A C 1
ATOM 1797 O O . LEU A 1 230 ? -18.650 -1.411 1.542 1.00 98.06 230 LEU A O 1
ATOM 1801 N N . VAL A 1 231 ? -16.721 -2.526 1.290 1.00 98.06 231 VAL A N 1
ATOM 1802 C CA . VAL A 1 231 ? -15.848 -1.431 1.712 1.00 98.06 231 VAL A CA 1
ATOM 1803 C C . VAL A 1 231 ? -15.207 -0.794 0.480 1.00 98.06 231 VAL A C 1
ATOM 1805 O O . VAL A 1 231 ? -14.535 -1.473 -0.295 1.00 98.06 231 VAL A O 1
ATOM 1808 N N . GLN A 1 232 ? -15.407 0.511 0.307 1.00 96.12 232 GLN A N 1
ATOM 1809 C CA . GLN A 1 232 ? -14.728 1.348 -0.687 1.00 96.12 232 GLN A CA 1
ATOM 1810 C C . GLN A 1 232 ? -13.889 2.433 0.004 1.00 96.12 232 GLN A C 1
ATOM 1812 O O . GLN A 1 232 ? -14.051 2.691 1.196 1.00 96.12 232 GLN A O 1
ATOM 1817 N N . PHE A 1 233 ? -12.994 3.087 -0.738 1.00 93.81 233 PHE A N 1
ATOM 1818 C CA . PHE A 1 233 ? -11.983 3.985 -0.165 1.00 93.81 233 PHE A CA 1
ATOM 1819 C C . PHE A 1 233 ? -11.951 5.347 -0.856 1.00 93.81 233 PHE A C 1
ATOM 1821 O O . PHE A 1 233 ? -11.968 5.429 -2.086 1.00 93.81 233 PHE A O 1
ATOM 1828 N N . SER A 1 234 ? -11.826 6.408 -0.057 1.00 92.06 234 SER A N 1
ATOM 1829 C CA . SER A 1 234 ? -11.546 7.774 -0.503 1.00 92.06 234 SER A CA 1
ATOM 1830 C C . SER A 1 234 ? -10.242 8.265 0.121 1.00 92.06 234 SER A C 1
ATOM 1832 O O . SER A 1 234 ? -10.260 9.009 1.095 1.00 92.06 234 SER A O 1
ATOM 1834 N N . PHE A 1 235 ? -9.095 7.838 -0.419 1.00 89.12 235 PHE A N 1
ATOM 1835 C CA . PHE A 1 235 ? -7.782 8.221 0.124 1.00 89.12 235 PHE A CA 1
ATOM 1836 C C . PHE A 1 235 ? -7.400 9.688 -0.129 1.00 89.12 235 PHE A C 1
ATOM 1838 O O . PHE A 1 235 ? -6.526 10.218 0.550 1.00 89.12 235 PHE A O 1
ATOM 1845 N N . TYR A 1 236 ? -8.063 10.355 -1.077 1.00 86.81 236 TYR A N 1
ATOM 1846 C CA . TYR A 1 236 ? -7.714 11.701 -1.536 1.00 86.81 236 TYR A CA 1
ATOM 1847 C C . TYR A 1 236 ? -8.835 12.712 -1.256 1.00 86.81 236 TYR A C 1
ATOM 1849 O O . TYR A 1 236 ? -9.393 13.314 -2.174 1.00 86.81 236 TYR A O 1
ATOM 1857 N N . GLY A 1 237 ? -9.151 12.895 0.029 1.00 81.88 237 GLY A N 1
ATOM 1858 C CA . GLY A 1 237 ? -10.118 13.879 0.526 1.00 81.88 237 GLY A CA 1
ATOM 1859 C C . GLY A 1 237 ? -11.473 13.291 0.937 1.00 81.88 237 GLY A C 1
ATOM 1860 O O . GLY A 1 237 ? -11.796 12.144 0.622 1.00 81.88 237 GLY A O 1
ATOM 1861 N N . ASP A 1 238 ? -12.269 14.101 1.644 1.00 83.75 238 ASP A N 1
ATOM 1862 C CA . ASP A 1 238 ? -13.590 13.724 2.164 1.00 83.75 238 ASP A CA 1
ATOM 1863 C C . ASP A 1 238 ? -14.703 13.945 1.115 1.00 83.75 238 ASP A C 1
ATOM 1865 O O . ASP A 1 238 ? -14.976 15.093 0.739 1.00 83.75 238 ASP A O 1
ATOM 1869 N N . PRO A 1 239 ? -15.407 12.886 0.662 1.00 82.81 239 PRO A N 1
ATOM 1870 C CA . PRO A 1 239 ? -16.526 13.018 -0.271 1.00 82.81 239 PRO A CA 1
ATOM 1871 C C . PRO A 1 239 ? -17.694 13.866 0.256 1.00 82.81 239 PRO A C 1
ATOM 1873 O O . PRO A 1 239 ? -18.423 14.462 -0.543 1.00 82.81 239 PRO A O 1
ATOM 1876 N N . LEU A 1 240 ? -17.870 13.966 1.579 1.00 80.81 240 LEU A N 1
ATOM 1877 C CA . LEU A 1 240 ? -18.916 14.791 2.192 1.00 80.81 240 LEU A CA 1
ATOM 1878 C C . LEU A 1 240 ? -18.602 16.292 2.154 1.00 80.81 240 LEU A C 1
ATOM 1880 O O . LEU A 1 240 ? -19.507 17.101 2.344 1.00 80.81 240 LEU A O 1
ATOM 1884 N N . GLN A 1 241 ? -17.360 16.683 1.853 1.00 73.56 241 GLN A N 1
ATOM 1885 C CA . GLN A 1 241 ? -16.956 18.089 1.723 1.00 73.56 241 GLN A CA 1
ATOM 1886 C C . GLN A 1 241 ? -16.845 18.563 0.265 1.00 73.56 241 GLN A C 1
ATOM 1888 O O . GLN A 1 241 ? -16.155 19.546 -0.016 1.00 73.56 241 GLN A O 1
ATOM 1893 N N . SER A 1 242 ? -17.547 17.881 -0.650 1.00 58.22 242 SER A N 1
ATOM 1894 C CA . SER A 1 242 ? -17.558 18.177 -2.089 1.00 58.22 242 SER A CA 1
ATOM 1895 C C . SER A 1 242 ? -17.652 19.689 -2.366 1.00 58.22 242 SER A C 1
ATOM 1897 O O . SER A 1 242 ? -18.600 20.348 -1.938 1.00 58.22 242 SER A O 1
ATOM 1899 N N . GLY A 1 243 ? -16.662 20.237 -3.082 1.00 53.25 243 GLY A N 1
ATOM 1900 C CA . GLY A 1 243 ? -16.564 21.672 -3.405 1.00 53.25 243 GLY A CA 1
ATOM 1901 C C . GLY A 1 243 ? -15.534 22.472 -2.591 1.00 53.25 243 GLY A C 1
ATOM 1902 O O . GLY A 1 243 ? -15.331 23.651 -2.880 1.00 53.25 243 GLY A O 1
ATOM 1903 N N . LYS A 1 244 ? -14.842 21.852 -1.623 1.00 50.81 244 LYS A N 1
ATOM 1904 C CA . LYS A 1 244 ? -13.663 22.422 -0.941 1.00 50.81 244 LYS A CA 1
ATOM 1905 C C . LYS A 1 244 ? -12.408 21.582 -1.228 1.00 50.81 244 LYS A C 1
ATOM 1907 O O . LYS A 1 244 ? -12.344 20.410 -0.867 1.00 50.81 244 LYS A O 1
ATOM 1912 N N . GLY A 1 245 ? -11.388 22.177 -1.854 1.00 55.75 245 GLY A N 1
ATOM 1913 C CA . GLY A 1 245 ? -10.087 21.525 -2.087 1.00 55.75 245 GLY A CA 1
ATOM 1914 C C . GLY A 1 245 ? -10.104 20.420 -3.159 1.00 55.75 245 GLY A C 1
ATOM 1915 O O . GLY A 1 245 ? -10.717 20.581 -4.211 1.00 55.75 245 GLY A O 1
ATOM 1916 N N . SER A 1 246 ? -9.410 19.303 -2.906 1.00 47.53 246 SER A N 1
ATOM 1917 C CA . SER A 1 246 ? -9.252 18.153 -3.824 1.00 47.53 246 SER A CA 1
ATOM 1918 C C . SER A 1 246 ? -10.488 17.239 -3.934 1.00 47.53 246 SER A C 1
ATOM 1920 O O . SER A 1 246 ? -10.496 16.312 -4.746 1.00 47.53 246 SER A O 1
ATOM 1922 N N . SER A 1 247 ? -11.562 17.525 -3.187 1.00 54.94 247 SER A N 1
ATOM 1923 C CA . SER A 1 247 ? -12.845 16.798 -3.173 1.00 54.94 247 SER A CA 1
ATOM 1924 C C . SER A 1 247 ? -13.740 17.126 -4.391 1.00 54.94 247 SER A C 1
ATOM 1926 O O . SER A 1 247 ? -14.902 17.514 -4.276 1.00 54.94 247 SER A O 1
ATOM 1928 N N . GLY A 1 248 ? -13.175 17.015 -5.597 1.00 65.44 248 GLY A N 1
ATOM 1929 C CA . GLY A 1 248 ? -13.869 17.263 -6.865 1.00 65.44 248 GLY A CA 1
ATOM 1930 C C . GLY A 1 248 ? -14.767 16.100 -7.312 1.00 65.44 248 GLY A C 1
ATOM 1931 O O . GLY A 1 248 ? -15.360 15.385 -6.504 1.00 65.44 248 GLY A O 1
ATOM 1932 N N . GLY A 1 249 ? -14.819 15.852 -8.626 1.00 76.88 249 GLY A N 1
ATOM 1933 C CA . GLY A 1 249 ? -15.665 14.811 -9.232 1.00 76.88 249 GLY A CA 1
ATOM 1934 C C . GLY A 1 249 ? -15.470 13.393 -8.671 1.00 76.88 249 GLY A C 1
ATOM 1935 O O . GLY A 1 249 ? -16.402 12.597 -8.722 1.00 76.88 249 GLY A O 1
ATOM 1936 N N . MET A 1 250 ? -14.312 13.082 -8.074 1.00 78.94 250 MET A N 1
ATOM 1937 C CA . MET A 1 250 ? -14.074 11.791 -7.414 1.00 78.94 250 MET A CA 1
ATOM 1938 C C . MET A 1 250 ? -14.877 11.608 -6.123 1.00 78.94 250 MET A C 1
ATOM 1940 O O . MET A 1 250 ? -15.403 10.518 -5.900 1.00 78.94 250 MET A O 1
ATOM 1944 N N . GLY A 1 251 ? -15.026 12.655 -5.306 1.00 84.56 251 GLY A N 1
ATOM 1945 C CA . GLY A 1 251 ? -15.865 12.601 -4.107 1.00 84.56 251 GLY A CA 1
ATOM 1946 C C . GLY A 1 251 ? -17.333 12.394 -4.480 1.00 84.56 251 GLY A C 1
ATOM 1947 O O . GLY A 1 251 ? -17.991 11.485 -3.973 1.00 84.56 251 GLY A O 1
ATOM 1948 N N . THR A 1 252 ? -17.820 13.157 -5.465 1.00 86.31 252 THR A N 1
ATOM 1949 C CA . THR A 1 252 ? -19.176 12.988 -6.013 1.00 86.31 252 THR A CA 1
ATOM 1950 C C . THR A 1 252 ? -19.391 11.590 -6.587 1.00 86.31 252 THR A C 1
ATOM 1952 O O . THR A 1 252 ? -20.416 10.964 -6.314 1.00 86.31 252 THR A O 1
ATOM 1955 N N . PHE A 1 253 ? -18.419 11.073 -7.342 1.00 87.50 253 PHE A N 1
ATOM 1956 C CA . PHE A 1 253 ? -18.481 9.730 -7.902 1.00 87.50 253 PHE A CA 1
ATOM 1957 C C . PHE A 1 253 ? -18.575 8.661 -6.801 1.00 87.50 253 PHE A C 1
ATOM 1959 O O . PHE A 1 253 ? -19.472 7.827 -6.860 1.00 87.50 253 PHE A O 1
ATOM 1966 N N . LEU A 1 254 ? -17.694 8.683 -5.790 1.00 89.62 254 LEU A N 1
ATOM 1967 C CA . LEU A 1 254 ? -17.674 7.679 -4.714 1.00 89.62 254 LEU A CA 1
ATOM 1968 C C . LEU A 1 254 ? -18.961 7.693 -3.895 1.00 89.62 254 LEU A C 1
ATOM 1970 O O . LEU A 1 254 ? -19.507 6.637 -3.574 1.00 89.62 254 LEU A O 1
ATOM 1974 N N . ARG A 1 255 ? -19.470 8.891 -3.606 1.00 91.62 255 ARG A N 1
ATOM 1975 C CA . ARG A 1 255 ? -20.743 9.064 -2.911 1.00 91.62 255 ARG A CA 1
ATOM 1976 C C . ARG A 1 255 ? -21.907 8.495 -3.726 1.00 91.62 255 ARG A C 1
ATOM 1978 O O . ARG A 1 255 ? -22.705 7.732 -3.193 1.00 91.62 255 ARG A O 1
ATOM 1985 N N . THR A 1 256 ? -21.967 8.812 -5.021 1.00 92.31 256 THR A N 1
ATOM 1986 C CA . THR A 1 256 ? -23.025 8.331 -5.929 1.00 92.31 256 THR A CA 1
ATOM 1987 C C . THR A 1 256 ? -22.95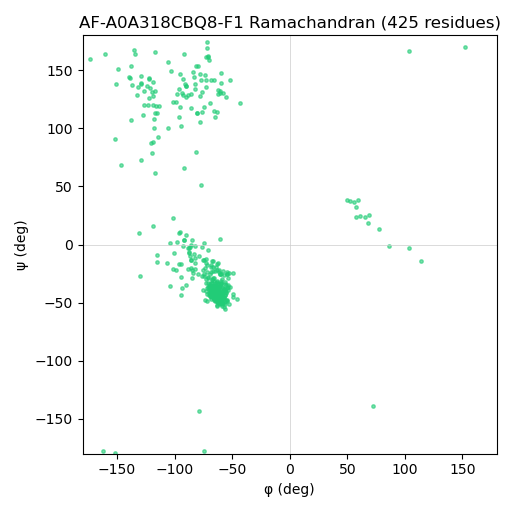7 6.818 -6.125 1.00 92.31 256 THR A C 1
ATOM 1989 O O . THR A 1 256 ? -23.979 6.144 -6.035 1.00 92.31 256 THR A O 1
ATOM 1992 N N . LEU A 1 257 ? -21.755 6.272 -6.337 1.00 91.62 257 LEU A N 1
ATOM 1993 C CA . LEU A 1 257 ? -21.535 4.832 -6.447 1.00 91.62 257 LEU A CA 1
ATOM 1994 C C . LEU A 1 257 ? -21.953 4.120 -5.159 1.00 91.62 257 LEU A C 1
ATOM 1996 O O . LEU A 1 257 ? -22.681 3.137 -5.227 1.00 91.62 257 LEU A O 1
ATOM 2000 N N . GLY A 1 258 ? -21.526 4.624 -3.999 1.00 94.31 258 GLY A N 1
ATOM 2001 C CA . GLY A 1 258 ? -21.871 4.031 -2.710 1.00 94.31 258 GLY A CA 1
ATOM 2002 C C . GLY A 1 258 ? -23.376 4.035 -2.452 1.00 94.31 258 GLY A C 1
ATOM 2003 O O . GLY A 1 258 ? -23.920 3.018 -2.035 1.00 94.31 258 GLY A O 1
ATOM 2004 N N . ASN A 1 259 ? -24.065 5.127 -2.797 1.00 95.50 259 ASN A N 1
ATOM 2005 C CA . ASN A 1 259 ? -25.524 5.207 -2.709 1.00 95.50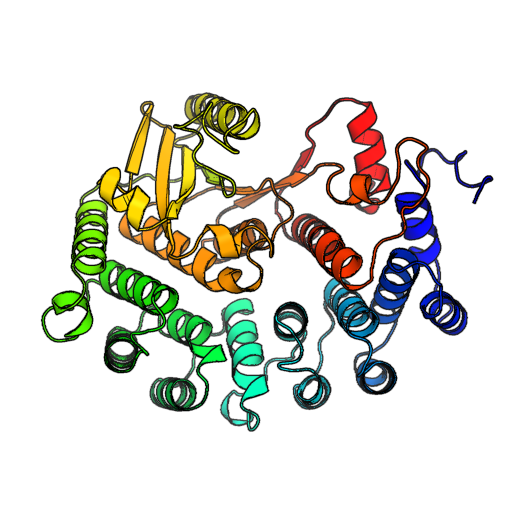 259 ASN A CA 1
ATOM 2006 C C . ASN A 1 259 ? -26.211 4.185 -3.626 1.00 95.50 259 ASN A C 1
ATOM 2008 O O . ASN A 1 259 ? -27.069 3.448 -3.154 1.00 95.50 259 ASN A O 1
ATOM 2012 N N . GLY A 1 260 ? -25.799 4.081 -4.894 1.00 95.62 260 GLY A N 1
ATOM 2013 C CA . GLY A 1 260 ? -26.378 3.103 -5.823 1.00 95.62 260 GLY A CA 1
ATOM 2014 C C . GLY A 1 260 ? -26.097 1.650 -5.422 1.00 95.62 260 GLY A C 1
ATOM 2015 O O . GLY A 1 260 ? -26.968 0.792 -5.520 1.00 95.62 260 GLY A O 1
ATOM 2016 N N . LEU A 1 261 ? -24.899 1.357 -4.910 1.00 94.62 261 LEU A N 1
ATOM 2017 C CA . LEU A 1 261 ? -24.560 0.025 -4.401 1.00 94.62 261 LEU A CA 1
ATOM 2018 C C . LEU A 1 261 ? -25.372 -0.337 -3.149 1.00 94.62 261 LEU A C 1
ATOM 2020 O O . LEU A 1 261 ? -25.785 -1.487 -3.004 1.00 94.62 261 LEU A O 1
ATOM 2024 N N . ALA A 1 262 ? -25.644 0.630 -2.272 1.00 95.69 262 ALA A N 1
ATOM 2025 C CA . ALA A 1 262 ? -26.428 0.433 -1.054 1.00 95.69 262 ALA A CA 1
ATOM 2026 C C . ALA A 1 262 ? -27.899 0.042 -1.322 1.00 95.69 262 ALA A C 1
ATOM 2028 O O . ALA A 1 262 ? -28.543 -0.545 -0.452 1.00 95.69 262 ALA A O 1
ATOM 2029 N N . GLU A 1 263 ? -28.422 0.291 -2.529 1.00 95.25 263 GLU A N 1
ATOM 2030 C CA . GLU A 1 263 ? -29.753 -0.181 -2.944 1.00 95.25 263 GLU A CA 1
ATOM 2031 C C . GLU A 1 263 ? -29.812 -1.711 -3.081 1.00 95.25 263 GLU A C 1
ATOM 2033 O O . GLU A 1 263 ? -30.857 -2.319 -2.848 1.00 95.25 263 GLU A O 1
ATOM 2038 N N . SER A 1 264 ? -28.689 -2.342 -3.442 1.00 93.94 264 SER A N 1
ATOM 2039 C CA . SER A 1 264 ? -28.612 -3.778 -3.757 1.00 93.94 264 SER A CA 1
ATOM 2040 C C . SER A 1 264 ? -27.746 -4.589 -2.788 1.00 93.94 264 SER A C 1
ATOM 2042 O O . SER A 1 264 ? -27.824 -5.816 -2.787 1.00 93.94 264 SER A O 1
ATOM 2044 N N . LEU A 1 265 ? -26.914 -3.933 -1.977 1.00 94.69 265 LEU A N 1
ATOM 2045 C CA . LEU A 1 265 ? -26.022 -4.575 -1.011 1.00 94.69 265 LEU A CA 1
ATOM 2046 C C . LEU A 1 265 ? -26.526 -4.409 0.435 1.00 94.69 265 LEU A C 1
ATOM 2048 O O . LEU A 1 265 ? -27.254 -3.457 0.727 1.00 94.69 265 LEU A O 1
ATOM 2052 N N . PRO A 1 266 ? -26.119 -5.300 1.364 1.00 92.88 266 PRO A N 1
ATOM 2053 C CA . PRO A 1 266 ? -26.456 -5.180 2.788 1.00 92.88 266 PRO A CA 1
ATOM 2054 C C . PRO A 1 266 ? -25.953 -3.878 3.424 1.00 92.88 266 PRO A C 1
ATOM 2056 O O . PRO A 1 266 ? -26.599 -3.326 4.312 1.00 92.88 266 PRO A O 1
ATOM 2059 N N . GLY A 1 267 ? -24.822 -3.367 2.937 1.00 95.88 267 GLY A N 1
ATOM 2060 C CA . GLY A 1 267 ? -24.269 -2.085 3.338 1.00 95.88 267 GLY A CA 1
ATOM 2061 C C . GLY A 1 267 ? -23.053 -1.697 2.503 1.00 95.88 267 GLY A C 1
ATOM 2062 O O . GLY A 1 267 ? -22.395 -2.542 1.891 1.00 95.88 267 GLY A O 1
ATOM 2063 N N . VAL A 1 268 ? -22.748 -0.405 2.501 1.00 97.44 268 VAL A N 1
ATOM 2064 C CA . VAL A 1 268 ? -21.547 0.176 1.910 1.00 97.44 268 VAL A CA 1
ATOM 2065 C C . VAL A 1 268 ? -20.850 1.026 2.957 1.00 97.44 268 VAL A C 1
ATOM 2067 O O . VAL A 1 268 ? -21.472 1.855 3.621 1.00 97.44 268 VAL A O 1
ATOM 2070 N N . ILE A 1 269 ? -19.542 0.839 3.087 1.00 97.31 269 ILE A N 1
ATOM 2071 C CA . ILE A 1 269 ? -18.698 1.649 3.958 1.00 97.31 269 ILE A CA 1
ATOM 2072 C C . ILE A 1 269 ? -17.655 2.337 3.098 1.00 97.31 269 ILE A C 1
ATOM 2074 O O . ILE A 1 269 ? -16.842 1.682 2.451 1.00 97.31 269 ILE A O 1
ATOM 2078 N N . THR A 1 270 ? -17.658 3.662 3.124 1.00 97.00 270 THR A N 1
ATOM 2079 C CA . THR A 1 270 ? -16.606 4.474 2.526 1.00 97.00 270 THR A CA 1
ATOM 2080 C C . THR A 1 270 ? -15.598 4.848 3.599 1.00 97.00 270 THR A C 1
ATOM 2082 O O . THR A 1 270 ? -15.893 5.645 4.488 1.00 97.00 270 THR A O 1
ATOM 2085 N N . ILE A 1 271 ? -14.404 4.271 3.516 1.00 96.94 271 ILE A N 1
ATOM 2086 C CA . ILE A 1 271 ? -13.275 4.600 4.383 1.00 96.94 271 ILE A CA 1
ATOM 2087 C C . ILE A 1 271 ? -12.645 5.912 3.916 1.00 96.94 271 ILE A C 1
ATOM 2089 O O . ILE A 1 271 ? -12.291 6.054 2.742 1.00 96.94 271 ILE A O 1
ATOM 2093 N N . VAL A 1 272 ? -12.481 6.853 4.843 1.00 95.50 272 VAL A N 1
ATOM 2094 C CA . VAL A 1 272 ? -11.916 8.184 4.599 1.00 95.50 272 VAL A CA 1
ATOM 2095 C C . VAL A 1 272 ? -10.776 8.424 5.594 1.00 95.50 272 VAL A C 1
ATOM 2097 O O . VAL A 1 272 ? -11.040 8.544 6.793 1.00 95.50 272 VAL A O 1
ATOM 2100 N N . PRO A 1 273 ? -9.507 8.488 5.156 1.00 94.69 273 PRO A N 1
ATOM 2101 C CA . PRO A 1 273 ? -8.436 9.007 5.995 1.00 94.69 273 PRO A CA 1
ATOM 2102 C C . PRO A 1 273 ? -8.736 10.454 6.381 1.00 94.69 273 PRO A C 1
ATOM 2104 O O . PRO A 1 273 ? -9.187 11.237 5.547 1.00 94.69 273 PRO A O 1
ATOM 2107 N N . ILE A 1 274 ? -8.478 10.811 7.632 1.00 93.94 274 ILE A N 1
ATOM 2108 C CA . ILE A 1 274 ? -8.701 12.163 8.147 1.00 93.94 274 ILE A CA 1
ATOM 2109 C C . ILE A 1 274 ? -7.539 12.577 9.044 1.00 93.94 274 ILE A C 1
ATOM 2111 O O . ILE A 1 274 ? -7.008 11.748 9.788 1.00 93.94 274 ILE A O 1
ATOM 2115 N N . ASP A 1 275 ? -7.144 13.850 9.000 1.00 93.00 275 ASP A N 1
ATOM 2116 C CA . ASP A 1 275 ? -6.183 14.362 9.977 1.00 93.00 275 ASP A CA 1
ATOM 2117 C C . ASP A 1 275 ? -6.809 14.349 11.380 1.00 93.00 275 ASP A C 1
ATOM 2119 O O . ASP A 1 275 ? -7.991 14.653 11.563 1.00 93.00 275 ASP A O 1
ATOM 2123 N N . VAL A 1 276 ? -6.021 14.008 12.399 1.00 92.38 276 VAL A N 1
ATOM 2124 C CA . VAL A 1 276 ? -6.491 13.975 13.793 1.00 92.38 276 VAL A CA 1
ATOM 2125 C C . VAL A 1 276 ? -7.141 15.297 14.217 1.00 92.38 276 VAL A C 1
ATOM 2127 O O . VAL A 1 276 ? -8.127 15.268 14.954 1.00 92.38 276 VAL A O 1
ATOM 2130 N N . LYS A 1 277 ? -6.645 16.454 13.764 1.00 90.44 277 LYS A N 1
ATOM 2131 C CA . LYS A 1 277 ? -7.248 17.752 14.109 1.00 90.44 277 LYS A CA 1
ATOM 2132 C C . LYS A 1 277 ? -8.648 17.887 13.518 1.00 90.44 277 LYS A C 1
ATOM 2134 O O . LYS A 1 277 ? -9.579 18.227 14.244 1.00 90.44 277 LYS A O 1
ATOM 2139 N N . GLU A 1 278 ? -8.807 17.547 12.242 1.00 91.31 278 GLU A N 1
ATOM 2140 C CA . GLU A 1 278 ? -10.098 17.589 11.547 1.00 91.31 278 GLU A CA 1
ATOM 2141 C C . GLU A 1 278 ? -11.099 16.593 12.147 1.00 91.31 278 GLU A C 1
ATOM 2143 O O . GLU A 1 278 ? -12.278 16.910 12.326 1.00 91.31 278 GLU A O 1
ATOM 2148 N N . LEU A 1 279 ? -10.637 15.400 12.542 1.00 92.88 279 LEU A N 1
ATOM 2149 C CA . LEU A 1 279 ? -11.478 14.424 13.235 1.00 92.88 279 LEU A CA 1
ATOM 2150 C C . LEU A 1 279 ? -12.047 14.994 14.539 1.00 92.88 279 LEU A C 1
ATOM 2152 O O . LEU A 1 279 ? -13.208 14.752 14.870 1.00 92.88 279 LEU A O 1
ATOM 2156 N N . LEU A 1 280 ? -11.239 15.735 15.293 1.00 91.31 280 LEU A N 1
ATOM 2157 C CA . LEU A 1 280 ? -11.646 16.287 16.584 1.00 91.31 280 LEU A CA 1
ATOM 2158 C C . LEU A 1 280 ? -12.606 17.471 16.449 1.00 91.31 280 LEU A C 1
ATOM 2160 O O . LEU A 1 280 ? -13.434 17.685 17.336 1.00 91.31 280 LEU A O 1
ATOM 2164 N N . GLU A 1 281 ? -12.568 18.184 15.326 1.00 91.38 281 GLU A N 1
ATOM 2165 C CA . GLU A 1 281 ? -13.621 19.132 14.953 1.00 91.38 281 GLU A CA 1
ATOM 2166 C C . GLU A 1 281 ? -14.920 18.401 14.592 1.00 91.38 281 GLU A C 1
ATOM 2168 O O . GLU A 1 281 ? -15.997 18.789 15.049 1.00 91.38 281 GLU A O 1
ATOM 2173 N N . LYS A 1 282 ? -14.822 17.299 13.835 1.00 89.50 282 LYS A N 1
ATOM 2174 C CA . LYS A 1 282 ? -15.972 16.482 13.422 1.00 89.50 282 LYS A CA 1
ATOM 2175 C C . LYS A 1 282 ? -16.637 15.733 14.586 1.00 89.50 282 LYS A C 1
ATOM 2177 O O . LYS A 1 282 ? -17.848 15.523 14.566 1.00 89.50 282 LYS A O 1
ATOM 2182 N N . ARG A 1 283 ? -15.853 15.313 15.585 1.00 89.00 283 ARG A N 1
ATOM 2183 C CA . ARG A 1 283 ? -16.273 14.560 16.786 1.00 89.00 283 ARG A CA 1
ATOM 2184 C C . ARG A 1 283 ? -16.980 13.227 16.511 1.00 89.00 283 ARG A C 1
ATOM 2186 O O . ARG A 1 283 ? -17.720 12.744 17.362 1.00 89.00 283 ARG A O 1
ATOM 2193 N N . SER A 1 284 ? -16.757 12.616 15.348 1.00 91.19 284 SER A N 1
ATOM 2194 C CA . SER A 1 284 ? -17.282 11.282 15.045 1.00 91.19 284 SER A CA 1
ATOM 2195 C C . SER A 1 284 ? -16.393 10.524 14.065 1.00 91.19 284 SER A C 1
ATOM 2197 O O . SER A 1 284 ? -15.956 11.080 13.059 1.00 91.19 284 SER A O 1
ATOM 2199 N N . LEU A 1 285 ? -16.190 9.233 14.342 1.00 94.06 285 LEU A N 1
ATOM 2200 C CA . LEU A 1 285 ? -15.526 8.280 13.445 1.00 94.06 285 LEU A CA 1
ATOM 2201 C C . LEU A 1 285 ? -16.487 7.656 12.423 1.00 94.06 285 LEU A C 1
ATOM 2203 O O . LEU A 1 285 ? -16.037 7.033 11.468 1.00 94.06 285 LEU A O 1
ATOM 2207 N N . LEU A 1 286 ? -17.799 7.813 12.608 1.00 93.25 286 LEU A N 1
ATOM 2208 C CA . LEU A 1 286 ? -18.823 7.246 11.735 1.00 93.25 286 LEU A CA 1
ATOM 2209 C C . LEU A 1 286 ? -19.864 8.312 11.385 1.00 93.25 286 LEU A C 1
ATOM 2211 O O . LEU A 1 286 ? -20.417 8.977 12.261 1.00 93.25 286 LEU A O 1
ATOM 2215 N N . SER A 1 287 ? -20.148 8.473 10.099 1.00 91.94 287 SER A N 1
ATOM 2216 C CA . SER A 1 287 ? -21.214 9.336 9.596 1.00 91.94 287 SER A CA 1
ATOM 2217 C C . SER A 1 287 ? -22.153 8.517 8.727 1.00 91.94 287 SER A C 1
ATOM 2219 O O . SER A 1 287 ? -21.705 7.727 7.901 1.00 91.94 287 SER A O 1
ATOM 2221 N N . THR A 1 288 ? -23.454 8.718 8.897 1.00 92.25 288 THR A N 1
ATOM 2222 C CA . THR A 1 288 ? -24.469 8.083 8.048 1.00 92.25 288 THR A CA 1
ATOM 2223 C C . THR A 1 288 ? -24.747 8.994 6.859 1.00 92.25 288 THR A C 1
ATOM 2225 O O . THR A 1 288 ? -25.003 10.180 7.052 1.00 92.25 288 THR A O 1
ATOM 2228 N N . GLU A 1 289 ? -24.660 8.458 5.645 1.00 91.94 289 GLU A N 1
ATOM 2229 C CA . GLU A 1 289 ? -25.072 9.145 4.413 1.00 91.94 289 GLU A CA 1
ATOM 2230 C C . GLU A 1 289 ? -26.507 8.771 4.040 1.00 91.94 289 GLU A C 1
ATOM 2232 O O . GLU A 1 289 ? -27.309 9.635 3.699 1.00 91.94 289 GLU A O 1
ATOM 2237 N N . ASN A 1 290 ? -26.833 7.484 4.144 1.00 89.00 290 ASN A N 1
ATOM 2238 C CA . ASN A 1 290 ? -28.189 6.947 4.082 1.00 89.00 290 ASN A CA 1
ATOM 2239 C C . ASN A 1 290 ? -28.260 5.645 4.904 1.00 89.00 290 ASN A C 1
ATOM 2241 O O . ASN A 1 290 ? -27.247 5.209 5.448 1.00 89.00 290 ASN A O 1
ATOM 2245 N N . ASP A 1 291 ? -29.428 5.002 4.954 1.00 89.06 291 ASP A N 1
ATOM 2246 C CA . ASP A 1 291 ? -29.700 3.821 5.790 1.00 89.06 291 ASP A CA 1
ATOM 2247 C C . ASP A 1 291 ? -28.710 2.651 5.626 1.00 89.06 291 ASP A C 1
ATOM 2249 O O . ASP A 1 291 ? -28.574 1.831 6.534 1.00 89.06 291 ASP A O 1
ATOM 2253 N N . ARG A 1 292 ? -28.028 2.544 4.478 1.00 94.19 292 ARG A N 1
ATOM 2254 C CA . ARG A 1 292 ? -27.079 1.462 4.169 1.00 94.19 292 ARG A CA 1
ATOM 2255 C C . ARG A 1 292 ? -25.735 1.960 3.642 1.00 94.19 292 ARG A C 1
ATOM 2257 O O . ARG A 1 292 ? -24.928 1.149 3.199 1.00 94.19 292 ARG A O 1
ATOM 2264 N N . HIS A 1 293 ? -25.467 3.260 3.693 1.00 95.88 293 HIS A N 1
ATOM 2265 C CA . HIS A 1 293 ? -24.200 3.841 3.264 1.00 95.88 293 HIS A CA 1
ATOM 2266 C C . HIS A 1 293 ? -23.611 4.705 4.375 1.00 95.88 293 HIS A C 1
ATOM 2268 O O . HIS A 1 293 ? -24.197 5.702 4.805 1.00 95.88 293 HIS A O 1
ATOM 2274 N N . PHE A 1 294 ? -22.415 4.324 4.814 1.00 95.44 294 PHE A N 1
ATOM 2275 C CA . PHE A 1 294 ? -21.715 4.949 5.925 1.00 95.44 294 PHE A CA 1
ATOM 2276 C C . PHE A 1 294 ? -20.348 5.463 5.486 1.00 95.44 294 PHE A C 1
ATOM 2278 O O . PHE A 1 294 ? -19.639 4.810 4.723 1.00 95.44 294 PHE A O 1
ATOM 2285 N N . PHE A 1 295 ? -19.951 6.611 6.020 1.00 95.44 295 PHE A N 1
ATOM 2286 C CA . PHE A 1 295 ? -18.586 7.117 5.955 1.00 95.44 295 PHE A CA 1
ATOM 2287 C C . PHE A 1 295 ? -17.880 6.805 7.267 1.00 95.44 295 PHE A C 1
ATOM 2289 O O . PHE A 1 295 ? -18.336 7.216 8.335 1.00 95.44 295 PHE A O 1
ATOM 2296 N N . MET A 1 296 ?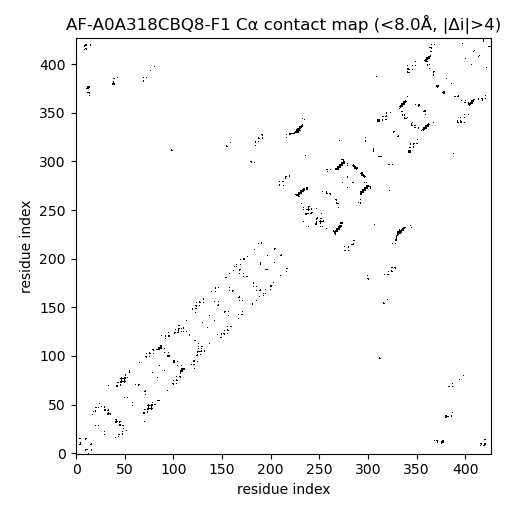 -16.770 6.084 7.182 1.00 96.00 296 MET A N 1
ATOM 2297 C CA . MET A 1 296 ? -15.953 5.709 8.325 1.00 96.00 296 MET A CA 1
ATOM 2298 C C . MET A 1 296 ? -14.599 6.402 8.233 1.00 96.00 296 MET A C 1
ATOM 2300 O O . MET A 1 296 ? -13.841 6.212 7.284 1.00 96.00 296 MET A O 1
ATOM 2304 N N . TYR A 1 297 ? -14.313 7.211 9.241 1.00 96.25 297 TYR A N 1
ATOM 2305 C CA . TYR A 1 297 ? -13.141 8.061 9.298 1.00 96.25 297 TYR A CA 1
ATOM 2306 C C . TYR A 1 297 ? -12.006 7.362 10.036 1.00 96.25 297 TYR A C 1
ATOM 2308 O O . TYR A 1 297 ? -12.194 6.846 11.136 1.00 96.25 297 TYR A O 1
ATOM 2316 N N . VAL A 1 298 ? -10.823 7.356 9.429 1.00 96.81 298 VAL A N 1
ATOM 2317 C CA . VAL A 1 298 ? -9.625 6.711 9.972 1.00 96.81 298 VAL A CA 1
ATOM 2318 C C . VAL A 1 298 ? -8.592 7.799 10.255 1.00 96.81 298 VAL A C 1
ATOM 2320 O O . VAL A 1 298 ? -8.137 8.441 9.308 1.00 96.81 298 VAL A O 1
ATOM 2323 N N . PRO A 1 299 ? -8.246 8.059 11.528 1.00 95.50 299 PRO A N 1
ATOM 2324 C CA . PRO A 1 299 ? -7.345 9.141 11.874 1.00 95.50 299 PRO A CA 1
ATOM 2325 C C . PRO A 1 299 ? -5.905 8.829 11.482 1.00 95.50 299 PRO A C 1
ATOM 2327 O O . PRO A 1 299 ? -5.414 7.719 11.704 1.00 95.50 299 PRO A O 1
ATOM 2330 N N . PHE A 1 300 ? -5.220 9.859 11.000 1.00 94.50 300 PHE A N 1
ATOM 2331 C CA . PHE A 1 300 ? -3.780 9.889 10.782 1.00 94.50 300 PHE A CA 1
ATOM 2332 C C . PHE A 1 300 ? -3.213 11.234 11.241 1.00 94.50 300 PHE A C 1
ATOM 2334 O O . PHE A 1 300 ? -3.913 12.247 11.261 1.00 94.50 300 PHE A O 1
ATOM 2341 N N . PHE A 1 301 ? -1.941 11.246 11.626 1.00 91.44 301 PHE A N 1
ATOM 2342 C CA . PHE A 1 301 ? -1.187 12.487 11.763 1.00 91.44 301 PHE A CA 1
ATOM 2343 C C . PHE A 1 301 ? -0.451 12.765 10.458 1.00 91.44 301 PHE A C 1
ATOM 2345 O O . PHE A 1 301 ? 0.067 11.839 9.844 1.00 91.44 301 PHE A O 1
ATOM 2352 N N . GLU A 1 302 ? -0.369 14.041 10.074 1.00 87.62 302 GLU A N 1
ATOM 2353 C CA . GLU A 1 302 ? 0.418 14.478 8.913 1.00 87.62 302 GLU A CA 1
ATOM 2354 C C . GLU A 1 302 ? -0.034 13.828 7.592 1.00 87.62 302 GLU A C 1
ATOM 2356 O O . GLU A 1 302 ? 0.790 13.522 6.732 1.00 87.62 302 GLU A O 1
ATOM 2361 N N . LEU A 1 303 ? -1.350 13.656 7.407 1.00 90.19 303 LEU A N 1
ATOM 2362 C CA . LEU A 1 303 ? -1.935 13.016 6.220 1.00 90.19 303 LEU A CA 1
ATOM 2363 C C . LEU A 1 303 ? -1.434 13.630 4.896 1.00 90.19 303 LEU A C 1
ATOM 2365 O O . LEU A 1 303 ? -1.159 12.911 3.936 1.00 90.19 303 LEU A O 1
ATOM 2369 N N . ASP A 1 304 ? -1.218 14.947 4.869 1.00 89.12 304 ASP A N 1
ATOM 2370 C CA . ASP A 1 304 ? -0.673 15.672 3.713 1.00 89.12 304 ASP A CA 1
ATOM 2371 C C . ASP A 1 304 ? 0.739 15.221 3.300 1.00 89.12 304 ASP A C 1
ATOM 2373 O O . ASP A 1 304 ? 1.138 15.432 2.155 1.00 89.12 304 ASP A O 1
ATOM 2377 N N . ARG A 1 305 ? 1.510 14.599 4.202 1.00 89.94 305 ARG A N 1
ATOM 2378 C CA . ARG A 1 305 ? 2.837 14.035 3.897 1.00 89.94 305 ARG A CA 1
ATOM 2379 C C . ARG A 1 305 ? 2.765 12.626 3.312 1.00 89.94 305 ARG A C 1
ATOM 2381 O O . ARG A 1 305 ? 3.673 12.255 2.576 1.00 89.94 305 ARG A O 1
ATOM 2388 N N . MET A 1 306 ? 1.689 11.889 3.590 1.00 90.94 306 MET A N 1
ATOM 2389 C CA . MET A 1 306 ? 1.453 10.522 3.097 1.00 90.94 306 MET A CA 1
ATOM 2390 C C . MET A 1 306 ? 0.924 10.510 1.650 1.00 90.94 306 MET A C 1
ATOM 2392 O O . MET A 1 306 ? 1.057 9.546 0.907 1.00 90.94 306 MET A O 1
ATOM 2396 N N . ILE A 1 307 ? 0.264 11.587 1.220 1.00 87.00 307 ILE A N 1
ATOM 2397 C CA . ILE A 1 307 ? -0.333 11.670 -0.120 1.00 87.00 307 ILE A CA 1
ATOM 2398 C C . ILE A 1 307 ? 0.737 11.726 -1.237 1.00 87.00 307 ILE A C 1
ATOM 2400 O O . ILE A 1 307 ? 0.605 10.983 -2.216 1.00 87.00 307 ILE A O 1
ATOM 2404 N N . PRO A 1 308 ? 1.798 12.560 -1.143 1.00 84.62 308 PRO A N 1
ATOM 2405 C CA . PRO A 1 308 ? 2.805 12.695 -2.199 1.00 84.62 308 PRO A CA 1
ATOM 2406 C C . PRO A 1 308 ? 3.621 11.431 -2.499 1.00 84.62 308 PRO A C 1
ATOM 2408 O O . PRO A 1 308 ? 4.024 11.241 -3.648 1.00 84.62 308 PRO A O 1
ATOM 2411 N N . ASP A 1 309 ? 3.865 10.569 -1.508 1.00 84.12 309 ASP A N 1
ATOM 2412 C CA . ASP A 1 309 ? 4.585 9.297 -1.687 1.00 84.12 309 ASP A CA 1
ATOM 2413 C C . ASP A 1 309 ? 3.643 8.125 -2.027 1.00 84.12 309 ASP A C 1
ATOM 2415 O O . ASP A 1 309 ? 4.070 6.973 -2.106 1.00 84.12 309 ASP A O 1
ATOM 2419 N N . SER A 1 310 ? 2.359 8.418 -2.277 1.00 89.06 310 SER A N 1
ATOM 2420 C CA . SER A 1 310 ? 1.317 7.419 -2.534 1.00 89.06 310 SER A CA 1
ATOM 2421 C C . SER A 1 310 ? 1.156 6.406 -1.395 1.00 89.06 310 SER A C 1
ATOM 2423 O O . SER A 1 310 ? 0.778 5.262 -1.659 1.00 89.06 310 SER A O 1
ATOM 2425 N N . PHE A 1 311 ? 1.399 6.833 -0.149 1.00 93.88 311 PHE A N 1
ATOM 2426 C CA . PHE A 1 311 ? 1.313 6.043 1.080 1.00 93.88 311 PHE A CA 1
ATOM 2427 C C . PHE A 1 311 ? 2.335 4.905 1.170 1.00 93.88 311 PHE A C 1
ATOM 2429 O O . PHE A 1 311 ? 2.090 3.912 1.858 1.00 93.88 311 PHE A O 1
ATOM 2436 N N . LEU A 1 312 ? 3.464 5.000 0.460 1.00 94.12 312 LEU A N 1
ATOM 2437 C CA . LEU A 1 312 ? 4.482 3.950 0.473 1.00 94.12 312 LEU A CA 1
ATOM 2438 C C . LEU A 1 312 ? 4.968 3.688 1.900 1.00 94.12 312 LEU A C 1
ATOM 2440 O O . LEU A 1 312 ? 4.906 2.543 2.353 1.00 94.12 312 LEU A O 1
ATOM 2444 N N . ARG A 1 313 ? 5.415 4.723 2.618 1.00 91.75 313 ARG A N 1
ATOM 2445 C CA . ARG A 1 313 ? 5.964 4.584 3.980 1.00 91.75 313 ARG A CA 1
ATOM 2446 C C . ARG A 1 313 ? 4.923 4.091 4.975 1.00 91.75 313 ARG A C 1
ATOM 2448 O O . ARG A 1 313 ? 5.190 3.192 5.768 1.00 91.75 313 ARG A O 1
ATOM 2455 N N . ASP A 1 314 ? 3.714 4.623 4.874 1.00 93.00 314 ASP A N 1
ATOM 2456 C CA . ASP A 1 314 ? 2.657 4.403 5.856 1.00 93.00 314 ASP A CA 1
ATOM 2457 C C . ASP A 1 314 ? 1.743 3.211 5.549 1.00 93.00 314 ASP A C 1
ATOM 2459 O O . ASP A 1 314 ? 0.789 2.960 6.285 1.00 93.00 314 ASP A O 1
ATOM 2463 N N . ARG A 1 315 ? 2.021 2.442 4.489 1.00 94.12 315 ARG A N 1
ATOM 2464 C CA . ARG A 1 315 ? 1.196 1.313 4.018 1.00 94.12 315 ARG A CA 1
ATOM 2465 C C . ARG A 1 315 ? 0.741 0.368 5.141 1.00 94.12 315 ARG A C 1
ATOM 2467 O O . ARG A 1 315 ? -0.444 0.055 5.256 1.00 94.12 315 ARG A O 1
ATOM 2474 N N . LEU A 1 316 ? 1.663 -0.034 6.023 1.00 93.81 316 LEU A N 1
ATOM 2475 C CA . LEU A 1 316 ? 1.378 -0.952 7.132 1.00 93.81 316 LEU A CA 1
ATOM 2476 C C . LEU A 1 316 ? 0.492 -0.297 8.192 1.00 93.81 316 LEU A C 1
ATOM 2478 O O . LEU A 1 316 ? -0.378 -0.954 8.762 1.00 93.81 316 LEU A O 1
ATOM 2482 N N . MET A 1 317 ? 0.687 0.998 8.433 1.00 94.81 317 MET A N 1
ATOM 2483 C CA . MET A 1 317 ? -0.127 1.764 9.367 1.00 94.81 317 MET A CA 1
ATOM 2484 C C . MET A 1 317 ? -1.540 1.966 8.825 1.00 94.81 317 MET A C 1
ATOM 2486 O O . MET A 1 317 ? -2.501 1.762 9.560 1.00 94.81 317 MET A O 1
ATOM 2490 N N . VAL A 1 318 ? -1.682 2.290 7.537 1.00 96.06 318 VAL A N 1
ATOM 2491 C CA . VAL A 1 318 ? -2.984 2.385 6.864 1.00 96.06 318 VAL A CA 1
ATOM 2492 C C . VAL A 1 318 ? -3.727 1.054 6.966 1.00 96.06 318 VAL A C 1
ATOM 2494 O O . VAL A 1 318 ? -4.868 1.026 7.427 1.00 96.06 318 VAL A O 1
ATOM 2497 N N . GLU A 1 319 ? -3.074 -0.056 6.613 1.00 96.94 319 GLU A N 1
ATOM 2498 C CA . GLU A 1 319 ? -3.650 -1.399 6.737 1.00 96.94 319 GLU A CA 1
ATOM 2499 C C . GLU A 1 319 ? -4.108 -1.700 8.171 1.00 96.94 319 GLU A C 1
ATOM 2501 O O . GLU A 1 319 ? -5.250 -2.105 8.404 1.00 96.94 319 GLU A O 1
ATOM 2506 N N . SER A 1 320 ? -3.217 -1.473 9.139 1.00 96.12 320 SER A N 1
ATOM 2507 C CA . SER A 1 320 ? -3.451 -1.754 10.551 1.00 96.12 320 SER A CA 1
ATOM 2508 C C . SER A 1 320 ? -4.587 -0.915 11.132 1.00 96.12 320 SER A C 1
ATOM 2510 O O . SER A 1 320 ? -5.473 -1.461 11.790 1.00 96.12 320 SER A O 1
ATOM 2512 N N . ASN A 1 321 ? -4.581 0.395 10.886 1.00 96.94 321 ASN A N 1
ATOM 2513 C CA . ASN A 1 321 ? -5.561 1.315 11.454 1.00 96.94 321 ASN A CA 1
ATOM 2514 C C . ASN A 1 321 ? -6.957 1.033 10.894 1.00 96.94 321 ASN A C 1
ATOM 2516 O O . ASN A 1 321 ? -7.919 0.964 11.659 1.00 96.94 321 ASN A O 1
ATOM 2520 N N . VAL A 1 322 ? -7.072 0.795 9.581 1.00 97.75 322 VAL A N 1
ATOM 2521 C CA . VAL A 1 322 ? -8.349 0.411 8.959 1.00 97.75 322 VAL A CA 1
ATOM 2522 C C . VAL A 1 322 ? -8.851 -0.907 9.548 1.00 97.75 322 VAL A C 1
ATOM 2524 O O . VAL A 1 322 ? -10.003 -0.986 9.974 1.00 97.75 322 VAL A O 1
ATOM 2527 N N . ARG A 1 323 ? -7.988 -1.929 9.640 1.00 97.12 323 ARG A N 1
ATOM 2528 C CA . ARG A 1 323 ? -8.336 -3.224 10.245 1.00 97.12 323 ARG A CA 1
ATOM 2529 C C . ARG A 1 323 ? -8.874 -3.066 11.663 1.00 97.12 323 ARG A C 1
ATOM 2531 O O . ARG A 1 323 ? -9.882 -3.678 12.011 1.00 97.12 323 ARG A O 1
ATOM 2538 N N . ASP A 1 324 ? -8.192 -2.280 12.488 1.00 96.75 324 ASP A N 1
ATOM 2539 C CA . ASP A 1 324 ? -8.552 -2.135 13.893 1.00 96.75 324 ASP A CA 1
ATOM 2540 C C . ASP A 1 324 ? -9.864 -1.368 14.071 1.00 96.75 324 ASP A C 1
ATOM 2542 O O . ASP A 1 324 ? -10.677 -1.759 14.907 1.00 96.75 324 ASP A O 1
ATOM 2546 N N . ILE A 1 325 ? -10.113 -0.331 13.267 1.00 96.56 325 ILE A N 1
ATOM 2547 C CA . ILE A 1 325 ? -11.379 0.417 13.297 1.00 96.56 325 ILE A CA 1
ATOM 2548 C C . ILE A 1 325 ? -12.544 -0.453 12.837 1.00 96.56 325 ILE A C 1
ATOM 2550 O O . ILE A 1 325 ? -13.569 -0.482 13.518 1.00 96.56 325 ILE A O 1
ATOM 2554 N N . LEU A 1 326 ? -12.387 -1.208 11.745 1.00 96.38 326 LEU A N 1
ATOM 2555 C CA . LEU A 1 326 ? -13.407 -2.161 11.294 1.00 96.38 326 LEU A CA 1
ATOM 2556 C C . LEU A 1 326 ? -13.729 -3.181 12.396 1.00 96.38 326 LEU A C 1
ATOM 2558 O O . LEU A 1 326 ? -14.898 -3.417 12.701 1.00 96.38 326 LEU A O 1
ATOM 2562 N N . ALA A 1 327 ? -12.699 -3.729 13.048 1.00 95.12 327 ALA A N 1
ATOM 2563 C CA . ALA A 1 327 ? -12.869 -4.673 14.149 1.00 95.12 327 ALA A CA 1
ATOM 2564 C C . ALA A 1 327 ? -13.583 -4.042 15.357 1.00 95.12 327 ALA A C 1
ATOM 2566 O O . ALA A 1 327 ? -14.494 -4.652 15.918 1.00 95.12 327 ALA A O 1
ATOM 2567 N N . MET A 1 328 ? -13.213 -2.817 15.746 1.00 94.62 328 MET A N 1
ATOM 2568 C CA . MET A 1 328 ? -13.871 -2.086 16.835 1.00 94.62 328 MET A CA 1
ATOM 2569 C C . MET A 1 328 ? -15.341 -1.803 16.534 1.00 94.62 328 MET A C 1
ATOM 2571 O O . MET A 1 328 ? -16.180 -1.998 17.408 1.00 94.62 328 MET A O 1
ATOM 2575 N N . ALA A 1 329 ? -15.653 -1.419 15.297 1.00 94.44 329 ALA A N 1
ATOM 2576 C CA . ALA A 1 329 ? -17.016 -1.191 14.830 1.00 94.44 329 ALA A CA 1
ATOM 2577 C C . ALA A 1 329 ? -17.811 -2.489 14.583 1.00 94.44 329 ALA A C 1
ATOM 2579 O O . ALA A 1 329 ? -18.963 -2.427 14.160 1.00 94.44 329 ALA A O 1
ATOM 2580 N N . LYS A 1 330 ? -17.215 -3.668 14.829 1.00 94.19 330 LYS A N 1
ATOM 2581 C CA . LYS A 1 330 ? -17.815 -4.991 14.573 1.00 94.19 330 LYS A CA 1
ATOM 2582 C C . LYS A 1 330 ? -18.268 -5.159 13.119 1.00 94.19 330 LYS A C 1
ATOM 2584 O O . LYS A 1 330 ? -19.288 -5.787 12.843 1.00 94.19 330 LYS A O 1
ATOM 2589 N N . ILE A 1 331 ? -17.500 -4.597 12.194 1.00 95.25 331 ILE A N 1
ATOM 2590 C CA . ILE A 1 331 ? -17.756 -4.672 10.762 1.00 95.25 331 ILE A CA 1
ATOM 2591 C C . ILE A 1 331 ? -17.000 -5.866 10.195 1.00 95.25 331 ILE A C 1
ATOM 2593 O O . ILE A 1 331 ? -15.794 -6.007 10.406 1.00 95.25 331 ILE A O 1
ATOM 2597 N N . ARG A 1 332 ? -17.711 -6.714 9.450 1.00 95.31 332 ARG A N 1
ATOM 2598 C CA . ARG A 1 332 ? -17.151 -7.894 8.779 1.00 95.31 332 ARG A CA 1
ATOM 2599 C C . ARG A 1 332 ? -17.341 -7.758 7.272 1.00 95.31 332 ARG A C 1
ATOM 2601 O O . ARG A 1 332 ? -18.379 -8.173 6.773 1.00 95.31 332 ARG A O 1
ATOM 2608 N N . PRO A 1 333 ? -16.395 -7.133 6.552 1.00 97.31 333 PRO A N 1
ATOM 2609 C CA . PRO A 1 333 ? -16.555 -6.889 5.125 1.00 97.31 333 PRO A CA 1
ATOM 2610 C C . PRO A 1 333 ? -16.664 -8.192 4.334 1.00 97.31 333 PRO A C 1
ATOM 2612 O O . PRO A 1 333 ? -15.815 -9.069 4.479 1.00 97.31 333 PRO A O 1
ATOM 2615 N N . ALA A 1 334 ? -17.639 -8.275 3.432 1.00 97.44 334 ALA A N 1
ATOM 2616 C CA . ALA A 1 334 ? -17.674 -9.334 2.424 1.00 97.44 334 ALA A CA 1
ATOM 2617 C C . ALA A 1 334 ? -16.828 -8.967 1.197 1.00 97.44 334 ALA A C 1
ATOM 2619 O O . ALA A 1 334 ? -16.287 -9.843 0.511 1.00 97.44 334 ALA A O 1
ATOM 2620 N N . PHE A 1 335 ? -16.702 -7.663 0.927 1.00 97.88 335 PHE A N 1
ATOM 2621 C CA . PHE A 1 335 ? -16.074 -7.144 -0.279 1.00 97.88 335 PHE A CA 1
ATOM 2622 C C . PHE A 1 335 ? -15.196 -5.927 0.003 1.00 97.88 335 PHE A C 1
ATOM 2624 O O . PHE A 1 335 ? -15.553 -5.063 0.800 1.00 97.88 335 PHE A O 1
ATOM 2631 N N . PHE A 1 336 ? -14.090 -5.824 -0.726 1.00 98.38 336 PHE A N 1
ATOM 2632 C CA . PHE A 1 336 ? -13.255 -4.631 -0.814 1.00 98.38 336 PHE A CA 1
ATOM 2633 C C . PHE A 1 336 ? -13.214 -4.151 -2.262 1.00 98.38 336 PHE A C 1
ATOM 2635 O O . PHE A 1 336 ? -12.965 -4.944 -3.170 1.00 98.38 336 PHE A O 1
ATOM 2642 N N . HIS A 1 337 ? -13.437 -2.858 -2.483 1.00 97.00 337 HIS A N 1
ATOM 2643 C CA . HIS A 1 337 ? -13.345 -2.230 -3.796 1.00 97.00 337 HIS A CA 1
ATOM 2644 C C . HIS A 1 337 ? -12.251 -1.165 -3.821 1.00 97.00 337 HIS A C 1
ATOM 2646 O O . HIS A 1 337 ? -12.398 -0.074 -3.272 1.00 97.00 337 HIS A O 1
ATOM 2652 N N . MET A 1 338 ? -11.154 -1.480 -4.503 1.00 95.00 338 MET A N 1
ATOM 2653 C CA . MET A 1 338 ? -10.021 -0.589 -4.711 1.00 95.00 338 MET A CA 1
ATOM 2654 C C . MET A 1 338 ? -10.142 0.128 -6.056 1.00 95.00 338 MET A C 1
ATOM 2656 O O . MET A 1 338 ? -10.627 -0.436 -7.041 1.00 95.00 338 MET A O 1
ATOM 2660 N N . ARG A 1 339 ? -9.669 1.375 -6.121 1.00 88.19 339 ARG A N 1
ATOM 2661 C CA . ARG A 1 339 ? -9.805 2.220 -7.321 1.00 88.19 339 ARG A CA 1
ATOM 2662 C C . ARG A 1 339 ? -8.524 2.883 -7.787 1.00 88.19 339 ARG A C 1
ATOM 2664 O O . ARG A 1 339 ? -8.421 3.212 -8.963 1.00 88.19 339 ARG A O 1
ATOM 2671 N N . PHE A 1 340 ? -7.597 3.131 -6.873 1.00 90.00 340 PHE A N 1
ATOM 2672 C CA . PHE A 1 340 ? -6.355 3.815 -7.182 1.00 90.00 340 PHE A CA 1
ATOM 2673 C C . PHE A 1 340 ? -5.216 2.803 -7.265 1.00 90.00 340 PHE A C 1
ATOM 2675 O O . PHE A 1 340 ? -5.224 1.770 -6.599 1.00 90.00 340 PHE A O 1
ATOM 2682 N N . SER A 1 341 ? -4.237 3.113 -8.106 1.00 92.25 341 SER A N 1
ATOM 2683 C CA . SER A 1 341 ? -2.999 2.347 -8.227 1.00 92.25 341 SER A CA 1
ATOM 2684 C C . SER A 1 341 ? -1.942 2.930 -7.284 1.00 92.25 341 SER A C 1
ATOM 2686 O O . SER A 1 341 ? -0.980 3.546 -7.736 1.00 92.25 341 SER A O 1
ATOM 2688 N N . ASP A 1 342 ? -2.176 2.831 -5.976 1.00 94.44 342 ASP A N 1
ATOM 2689 C CA . ASP A 1 342 ? -1.318 3.369 -4.910 1.00 94.44 342 ASP A CA 1
ATOM 2690 C C . ASP A 1 342 ? -1.109 2.351 -3.772 1.00 94.44 342 ASP A C 1
ATOM 2692 O O . ASP A 1 342 ? -1.781 1.315 -3.698 1.00 94.44 342 ASP A O 1
ATOM 2696 N N . PHE A 1 343 ? -0.151 2.619 -2.878 1.00 96.12 343 PHE A N 1
ATOM 2697 C CA . PHE A 1 343 ? 0.194 1.679 -1.808 1.00 96.12 343 PHE A CA 1
ATOM 2698 C C . PHE A 1 343 ? -0.911 1.561 -0.753 1.00 96.12 343 PHE A C 1
ATOM 2700 O O . PHE A 1 343 ? -1.047 0.501 -0.137 1.00 96.12 343 PHE A O 1
ATOM 2707 N N . ALA A 1 344 ? -1.752 2.584 -0.579 1.00 96.06 344 ALA A N 1
ATOM 2708 C CA . ALA A 1 344 ? -2.923 2.514 0.293 1.00 96.06 344 ALA A CA 1
ATOM 2709 C C . ALA A 1 344 ? -3.965 1.516 -0.239 1.00 96.06 344 ALA A C 1
ATOM 2711 O O . ALA A 1 344 ? -4.410 0.628 0.486 1.00 96.06 344 ALA A O 1
ATOM 2712 N N . SER A 1 345 ? -4.296 1.587 -1.527 1.00 96.44 345 SER A N 1
ATOM 2713 C CA . SER A 1 345 ? -5.209 0.661 -2.201 1.00 96.44 345 SER A CA 1
ATOM 2714 C C . SER A 1 345 ? -4.650 -0.758 -2.229 1.00 96.44 345 SER A C 1
ATOM 2716 O O . SER A 1 345 ? -5.387 -1.712 -1.976 1.00 96.44 345 SER A O 1
ATOM 2718 N N . TYR A 1 346 ? -3.342 -0.917 -2.453 1.00 96.75 346 TYR A N 1
ATOM 2719 C CA . TYR A 1 346 ? -2.690 -2.221 -2.323 1.00 96.75 346 TYR A CA 1
ATOM 2720 C C . TYR A 1 346 ? -2.762 -2.765 -0.888 1.00 96.75 346 TYR A C 1
ATOM 2722 O O . TYR A 1 346 ? -3.051 -3.943 -0.685 1.00 96.75 346 TYR A O 1
ATOM 2730 N N . SER A 1 347 ? -2.597 -1.912 0.124 1.00 96.75 347 SER A N 1
ATOM 2731 C CA . SER A 1 347 ? -2.771 -2.300 1.530 1.00 96.75 347 SER A CA 1
ATOM 2732 C C . SER A 1 347 ? -4.193 -2.786 1.814 1.00 96.75 347 SER A C 1
ATOM 2734 O O . SER A 1 347 ? -4.386 -3.747 2.555 1.00 96.75 347 SER A O 1
ATOM 2736 N N . MET A 1 348 ? -5.205 -2.194 1.175 1.00 97.75 348 MET A N 1
ATOM 2737 C CA . MET A 1 348 ? -6.589 -2.663 1.291 1.00 97.75 348 MET A CA 1
ATOM 2738 C C . MET A 1 348 ? -6.829 -3.998 0.589 1.00 97.75 348 MET A C 1
ATOM 2740 O O . MET A 1 348 ? -7.558 -4.830 1.123 1.00 97.75 348 MET A O 1
ATOM 2744 N N . LEU A 1 349 ? -6.175 -4.254 -0.549 1.00 97.44 349 LEU A N 1
ATOM 2745 C CA . LEU A 1 349 ? -6.168 -5.583 -1.169 1.00 97.44 349 LEU A CA 1
ATOM 2746 C C . LEU A 1 349 ? -5.573 -6.631 -0.215 1.00 97.44 349 LEU A C 1
ATOM 2748 O O . LEU A 1 349 ? -6.148 -7.703 -0.026 1.00 97.44 349 LEU A O 1
ATOM 2752 N N . ARG A 1 350 ? -4.443 -6.318 0.428 1.00 95.88 350 ARG A N 1
ATOM 2753 C CA . ARG A 1 350 ? -3.828 -7.207 1.426 1.00 95.88 350 ARG A CA 1
ATOM 2754 C C . ARG A 1 350 ? -4.746 -7.444 2.619 1.00 95.88 350 ARG A C 1
ATOM 2756 O O . ARG A 1 350 ? -4.898 -8.584 3.057 1.00 95.88 350 ARG A O 1
ATOM 2763 N N . LEU A 1 351 ? -5.389 -6.390 3.117 1.00 96.75 351 LEU A N 1
ATOM 2764 C CA . LEU A 1 351 ? -6.354 -6.498 4.203 1.00 96.75 351 LEU A CA 1
ATOM 2765 C C . LEU A 1 351 ? -7.549 -7.375 3.813 1.00 96.75 351 LEU A C 1
ATOM 2767 O O . LEU A 1 351 ? -7.935 -8.236 4.599 1.00 96.75 351 LEU A O 1
ATOM 2771 N N . ALA A 1 352 ? -8.085 -7.220 2.599 1.00 97.50 352 ALA A N 1
ATOM 2772 C CA . ALA A 1 352 ? -9.169 -8.056 2.086 1.00 97.50 352 ALA A CA 1
ATOM 2773 C C . ALA A 1 352 ? -8.799 -9.543 2.155 1.00 97.50 352 ALA A C 1
ATOM 2775 O O . ALA A 1 352 ? -9.539 -10.335 2.737 1.00 97.50 352 ALA A O 1
ATOM 2776 N N . LYS A 1 353 ? -7.597 -9.902 1.679 1.00 95.31 353 LYS A N 1
ATOM 2777 C CA . LYS A 1 353 ? -7.069 -11.273 1.761 1.00 95.31 353 LYS A CA 1
ATOM 2778 C C . LYS A 1 353 ? -6.959 -11.768 3.204 1.00 95.31 353 LYS A C 1
ATOM 2780 O O . LYS A 1 353 ? -7.397 -12.876 3.497 1.00 95.31 353 LYS A O 1
ATOM 2785 N N . LYS A 1 354 ? -6.421 -10.947 4.115 1.00 93.44 354 LYS A N 1
ATOM 2786 C CA . LYS A 1 354 ? -6.291 -11.290 5.546 1.00 93.44 354 LYS A CA 1
ATOM 2787 C C . LYS A 1 354 ? -7.642 -11.497 6.235 1.00 93.44 354 LYS A C 1
ATOM 2789 O O . LYS A 1 354 ? -7.730 -12.301 7.156 1.00 93.44 354 LYS A O 1
ATOM 2794 N N . LEU A 1 355 ? -8.677 -10.783 5.799 1.00 94.62 355 LEU A N 1
ATOM 2795 C CA . LEU A 1 355 ? -10.041 -10.917 6.316 1.00 94.62 355 LEU A CA 1
ATOM 2796 C C . LEU A 1 355 ? -10.864 -11.993 5.587 1.00 94.62 355 LEU A C 1
ATOM 2798 O O . LEU A 1 355 ? -12.004 -12.232 5.970 1.00 94.62 355 LEU A O 1
ATOM 2802 N N . GLY A 1 356 ? -10.316 -12.637 4.550 1.00 95.81 356 GLY A N 1
ATOM 2803 C CA . GLY A 1 356 ? -11.055 -13.588 3.714 1.00 95.81 356 GLY A CA 1
ATOM 2804 C C . GLY A 1 356 ? -12.162 -12.944 2.867 1.00 95.81 356 GLY A C 1
ATOM 2805 O O . GLY A 1 356 ? -13.061 -13.642 2.403 1.00 95.81 356 GLY A O 1
ATOM 2806 N N . ALA A 1 357 ? -12.111 -11.625 2.671 1.00 97.50 357 ALA A N 1
ATOM 2807 C CA . ALA A 1 357 ? -13.060 -10.873 1.860 1.00 97.50 357 ALA A CA 1
ATOM 2808 C C . ALA A 1 357 ? -12.669 -10.921 0.378 1.00 97.50 357 ALA A C 1
ATOM 2810 O O . ALA A 1 357 ? -11.485 -10.934 0.033 1.00 97.50 357 ALA A O 1
ATOM 2811 N N . ARG A 1 358 ? -13.665 -10.889 -0.514 1.00 98.00 358 ARG A N 1
ATOM 2812 C CA . ARG A 1 358 ? -13.400 -10.794 -1.956 1.00 98.00 358 ARG A CA 1
ATOM 2813 C C . ARG A 1 358 ? -12.946 -9.387 -2.327 1.00 98.00 358 ARG A C 1
ATOM 2815 O O . ARG A 1 358 ? -13.430 -8.393 -1.789 1.00 98.00 358 ARG A O 1
ATOM 2822 N N . SER A 1 359 ? -12.056 -9.308 -3.298 1.00 98.06 359 SER A N 1
ATOM 2823 C CA . SER A 1 359 ? -11.386 -8.085 -3.717 1.00 98.06 359 SER A CA 1
ATOM 2824 C C . SER A 1 359 ? -11.732 -7.716 -5.160 1.00 98.06 359 SER A C 1
ATOM 2826 O O . SER A 1 359 ? -11.674 -8.531 -6.083 1.00 98.06 359 SER A O 1
ATOM 2828 N N . PHE A 1 360 ? -12.089 -6.451 -5.356 1.00 96.50 360 PHE A N 1
ATOM 2829 C CA . PHE A 1 360 ? -12.388 -5.865 -6.652 1.00 96.50 360 PHE A CA 1
ATOM 2830 C C . PHE A 1 360 ? -11.456 -4.697 -6.918 1.00 96.50 360 PHE A C 1
ATOM 2832 O O . PHE A 1 360 ? -11.305 -3.823 -6.066 1.00 96.50 360 PHE A O 1
ATOM 2839 N N . PHE A 1 361 ? -10.901 -4.623 -8.122 1.00 95.31 361 PHE A N 1
ATOM 2840 C CA . PHE A 1 361 ? -10.088 -3.485 -8.532 1.00 95.31 361 PHE A CA 1
ATOM 2841 C C . PHE A 1 361 ? -10.651 -2.815 -9.779 1.00 95.31 361 PHE A C 1
ATOM 2843 O O . PHE A 1 361 ? -10.888 -3.456 -10.804 1.00 95.31 361 PHE A O 1
ATOM 2850 N N . THR A 1 362 ? -10.871 -1.505 -9.692 1.00 92.00 362 THR A N 1
ATOM 2851 C CA . THR A 1 362 ? -11.160 -0.690 -10.866 1.00 92.00 362 THR A CA 1
ATOM 2852 C C . THR A 1 362 ? -9.866 -0.355 -11.587 1.00 92.00 362 THR A C 1
ATOM 2854 O O . THR A 1 362 ? -9.051 0.409 -11.081 1.00 92.00 362 THR A O 1
ATOM 2857 N N . ILE A 1 363 ? -9.717 -0.887 -12.795 1.00 90.38 363 ILE A N 1
ATOM 2858 C CA . ILE A 1 363 ? -8.580 -0.601 -13.659 1.00 90.38 363 ILE A CA 1
ATOM 2859 C C . ILE A 1 363 ? -8.885 0.590 -14.571 1.00 90.38 363 ILE A C 1
ATOM 2861 O O . ILE A 1 363 ? -9.979 0.709 -15.133 1.00 90.38 363 ILE A O 1
ATOM 2865 N N . THR A 1 364 ? -7.896 1.466 -14.739 1.00 89.31 364 THR A N 1
ATOM 2866 C CA . THR A 1 364 ? -7.955 2.606 -15.660 1.00 89.31 364 THR A CA 1
ATOM 2867 C C . THR A 1 364 ? -6.658 2.696 -16.472 1.00 89.31 364 THR A C 1
ATOM 2869 O O . THR A 1 364 ? -5.667 2.078 -16.088 1.00 89.31 364 THR A O 1
ATOM 2872 N N . PRO A 1 365 ? -6.627 3.454 -17.582 1.00 89.25 365 PRO A N 1
ATOM 2873 C CA . PRO A 1 365 ? -5.379 3.758 -18.285 1.00 89.25 365 PRO A CA 1
ATOM 2874 C C . PRO A 1 365 ? -4.343 4.563 -17.470 1.00 89.25 365 PRO A C 1
ATOM 2876 O O . PRO A 1 365 ? -3.190 4.659 -17.886 1.00 89.25 365 PRO A O 1
ATOM 2879 N N . ASP A 1 366 ? -4.733 5.193 -16.354 1.00 87.69 366 ASP A N 1
ATOM 2880 C CA . ASP A 1 366 ? -3.810 5.851 -15.415 1.00 87.69 366 ASP A CA 1
ATOM 2881 C C . ASP A 1 366 ? -3.205 4.807 -14.452 1.00 87.69 366 ASP A C 1
ATOM 2883 O O . ASP A 1 366 ? -3.944 3.955 -13.947 1.00 87.69 366 ASP A O 1
ATOM 2887 N N . PRO A 1 367 ? -1.895 4.870 -14.138 1.00 90.12 367 PRO A N 1
ATOM 2888 C CA . PRO A 1 367 ? -0.939 5.944 -14.452 1.00 90.12 367 PRO A CA 1
ATOM 2889 C C . PRO A 1 367 ? -0.238 5.858 -15.818 1.00 90.12 367 PRO A C 1
ATOM 2891 O O . PRO A 1 367 ? 0.408 6.828 -16.207 1.00 90.12 367 PRO A O 1
ATOM 2894 N N . GLN A 1 368 ? -0.347 4.755 -16.565 1.00 92.94 368 GLN A N 1
ATOM 2895 C CA . GLN A 1 368 ? 0.466 4.504 -17.767 1.00 92.94 368 GLN A CA 1
ATOM 2896 C C . GLN A 1 368 ? 0.310 5.574 -18.848 1.00 92.94 368 GLN A C 1
ATOM 2898 O O . GLN A 1 368 ? 1.298 6.013 -19.433 1.00 92.94 368 GLN A O 1
ATOM 2903 N N . ARG A 1 369 ? -0.919 6.061 -19.055 1.00 91.00 369 ARG A N 1
ATOM 2904 C CA . ARG A 1 369 ? -1.216 7.129 -20.020 1.00 91.00 369 ARG A CA 1
ATOM 2905 C C . ARG A 1 369 ? -0.377 8.391 -19.798 1.00 91.00 369 ARG A C 1
ATOM 2907 O O . ARG A 1 369 ? -0.155 9.153 -20.732 1.00 91.00 369 ARG A O 1
ATOM 2914 N N . ARG A 1 370 ? 0.095 8.635 -18.571 1.00 91.44 370 ARG A N 1
ATOM 2915 C CA . ARG A 1 370 ? 0.893 9.820 -18.230 1.00 91.44 370 ARG A CA 1
ATOM 2916 C C . ARG A 1 370 ? 2.327 9.764 -18.748 1.00 91.44 370 ARG A C 1
ATOM 2918 O O . ARG A 1 370 ? 2.980 10.799 -18.731 1.00 91.44 370 ARG A O 1
ATOM 2925 N N . PHE A 1 371 ? 2.816 8.608 -19.200 1.00 95.00 371 PHE A N 1
ATOM 2926 C CA . PHE A 1 371 ? 4.165 8.478 -19.764 1.00 95.00 371 PHE A CA 1
ATOM 2927 C C . PHE A 1 371 ? 4.235 8.828 -21.250 1.00 95.00 371 PHE A C 1
ATOM 2929 O O . PHE A 1 371 ? 5.291 8.691 -21.863 1.00 95.00 371 PHE A O 1
ATOM 2936 N N . SER A 1 372 ? 3.136 9.277 -21.849 1.00 94.12 372 SER A N 1
ATOM 2937 C CA . SER A 1 372 ? 3.130 9.786 -23.214 1.00 94.12 372 SER A CA 1
ATOM 2938 C C . SER A 1 372 ? 2.451 11.150 -23.286 1.00 94.12 372 SER A C 1
ATOM 2940 O O . SER A 1 372 ? 1.525 11.456 -22.533 1.00 94.12 372 SER A O 1
ATOM 2942 N N . ASN A 1 373 ? 2.959 12.007 -24.168 1.00 92.62 373 ASN A N 1
ATOM 2943 C CA . ASN A 1 373 ? 2.386 13.322 -24.424 1.00 92.62 373 ASN A CA 1
ATOM 2944 C C . ASN A 1 373 ? 1.085 13.200 -25.252 1.00 92.62 373 ASN A C 1
ATOM 2946 O O . ASN A 1 373 ? 0.630 12.108 -25.593 1.00 92.62 373 ASN A O 1
ATOM 2950 N N . GLN A 1 374 ? 0.476 14.332 -25.610 1.00 88.25 374 GLN A N 1
ATOM 2951 C CA . GLN A 1 374 ? -0.769 14.350 -26.394 1.00 88.25 374 GLN A CA 1
ATOM 2952 C C . GLN A 1 374 ? -0.625 13.752 -27.807 1.00 88.25 374 GLN A C 1
ATOM 2954 O O . GLN A 1 374 ? -1.620 13.308 -28.374 1.00 88.25 374 GLN A O 1
ATOM 2959 N N . ASN A 1 375 ? 0.594 13.704 -28.352 1.00 89.75 375 ASN A N 1
ATOM 2960 C CA . ASN A 1 375 ? 0.909 13.087 -29.644 1.00 89.75 375 ASN A CA 1
ATOM 2961 C C . ASN A 1 375 ? 1.206 11.580 -29.523 1.00 89.75 375 ASN A C 1
ATOM 2963 O O . ASN A 1 375 ? 1.470 10.921 -30.531 1.00 89.75 375 ASN A O 1
ATOM 2967 N N . GLY A 1 376 ? 1.184 11.040 -28.300 1.00 89.81 376 GLY A N 1
ATOM 2968 C CA . GLY A 1 376 ? 1.554 9.661 -28.005 1.00 89.81 376 GLY A CA 1
ATOM 2969 C C . GLY A 1 376 ? 3.064 9.414 -27.969 1.00 89.81 376 GLY A C 1
ATOM 2970 O O . GLY A 1 376 ? 3.459 8.252 -27.997 1.00 89.81 376 GLY A O 1
ATOM 2971 N N . ASP A 1 377 ? 3.902 10.457 -27.928 1.00 92.94 377 ASP A N 1
ATOM 2972 C CA . ASP A 1 377 ? 5.357 10.303 -27.797 1.00 92.94 377 ASP A CA 1
ATOM 2973 C C . ASP A 1 377 ? 5.747 10.111 -26.330 1.00 92.94 377 ASP A C 1
ATOM 2975 O O . ASP A 1 377 ? 5.160 10.741 -25.443 1.00 92.94 377 ASP A O 1
ATOM 2979 N N . LEU A 1 378 ? 6.756 9.277 -26.080 1.00 93.75 378 LEU A N 1
ATOM 2980 C CA . LEU A 1 378 ? 7.263 8.998 -24.742 1.00 93.75 378 LEU A CA 1
ATOM 2981 C C . LEU A 1 378 ? 7.819 10.283 -24.119 1.00 93.75 378 LEU A C 1
ATOM 2983 O O . LEU A 1 378 ? 8.638 10.977 -24.722 1.00 93.75 378 LEU A O 1
ATOM 2987 N N . ILE A 1 379 ? 7.392 10.594 -22.897 1.00 93.38 379 ILE A N 1
ATOM 2988 C CA . ILE A 1 379 ? 7.949 11.737 -22.173 1.00 93.38 379 ILE A CA 1
ATOM 2989 C C . ILE A 1 379 ? 9.294 11.380 -21.546 1.00 93.38 379 ILE A C 1
ATOM 2991 O O . ILE A 1 379 ? 9.557 10.227 -21.193 1.00 93.38 379 ILE A O 1
ATOM 2995 N N . ASP A 1 380 ? 10.123 12.399 -21.353 1.00 90.31 380 ASP A N 1
ATOM 2996 C CA . ASP A 1 380 ? 11.318 12.282 -20.534 1.00 90.31 380 ASP A CA 1
ATOM 2997 C C . ASP A 1 380 ? 11.030 12.779 -19.115 1.00 90.31 380 ASP A C 1
ATOM 2999 O O . ASP A 1 380 ? 10.375 13.806 -18.913 1.00 90.31 380 ASP A O 1
ATOM 3003 N N . LEU A 1 381 ? 11.463 12.006 -18.126 1.00 94.12 381 LEU A N 1
ATOM 3004 C CA . LEU A 1 381 ? 11.243 12.279 -16.712 1.00 94.12 381 LEU A CA 1
ATOM 3005 C C . LEU A 1 381 ? 12.566 12.130 -15.983 1.00 94.12 381 LEU A C 1
ATOM 3007 O O . LEU A 1 381 ? 13.242 11.122 -16.154 1.00 94.12 381 LEU A O 1
ATOM 3011 N N . GLU A 1 382 ? 12.860 13.072 -15.088 1.00 95.12 382 GLU A N 1
ATOM 3012 C CA . GLU A 1 382 ? 13.982 12.939 -14.159 1.00 95.12 382 GLU A CA 1
ATOM 3013 C C . GLU A 1 382 ? 13.923 11.597 -13.403 1.00 95.12 382 GLU A C 1
ATOM 3015 O O . GLU A 1 382 ? 12.825 11.196 -12.986 1.00 95.12 382 GLU A O 1
ATOM 3020 N N . PRO A 1 383 ? 15.063 10.921 -13.156 1.00 94.31 383 PRO A N 1
ATOM 3021 C CA . PRO A 1 383 ? 15.105 9.561 -12.613 1.00 94.31 383 PRO A CA 1
ATOM 3022 C C . PRO A 1 383 ? 14.235 9.328 -11.370 1.00 94.31 383 PRO A C 1
ATOM 3024 O O . PRO A 1 383 ? 13.477 8.360 -11.313 1.00 94.31 383 PRO A O 1
ATOM 3027 N N . SER A 1 384 ? 14.276 10.241 -10.396 1.00 91.94 384 SER A N 1
ATOM 3028 C CA . SER A 1 384 ? 13.494 10.133 -9.155 1.00 91.94 384 SER A CA 1
ATOM 3029 C C . SER A 1 384 ? 11.985 10.260 -9.391 1.00 91.94 384 SER A C 1
ATOM 3031 O O . SER A 1 384 ? 11.179 9.573 -8.760 1.00 91.94 384 SER A O 1
ATOM 3033 N N . ARG A 1 385 ? 11.577 11.108 -10.343 1.00 92.69 385 ARG A N 1
ATOM 3034 C CA . ARG A 1 385 ? 10.178 11.239 -10.763 1.00 92.69 385 ARG A CA 1
ATOM 3035 C C . ARG A 1 385 ? 9.736 10.018 -11.561 1.00 92.69 385 ARG A C 1
ATOM 3037 O O . ARG A 1 385 ? 8.639 9.525 -11.319 1.00 92.69 385 ARG A O 1
ATOM 3044 N N . ALA A 1 386 ? 10.572 9.524 -12.471 1.00 94.62 386 ALA A N 1
ATOM 3045 C CA . ALA A 1 386 ? 10.296 8.318 -13.241 1.00 94.62 386 ALA A CA 1
ATOM 3046 C C . ALA A 1 386 ? 10.073 7.114 -12.316 1.00 94.62 386 ALA A C 1
ATOM 3048 O O . ALA A 1 386 ? 9.073 6.412 -12.468 1.00 94.62 386 ALA A O 1
ATOM 3049 N N . LEU A 1 387 ? 10.936 6.923 -11.311 1.00 94.06 387 LEU A N 1
ATOM 3050 C CA . LEU A 1 387 ? 10.773 5.884 -10.293 1.00 94.06 387 LEU A CA 1
ATOM 3051 C C . LEU A 1 387 ? 9.433 5.994 -9.569 1.00 94.06 387 LEU A C 1
ATOM 3053 O O . LEU A 1 387 ? 8.661 5.039 -9.612 1.00 94.06 387 LEU A O 1
ATOM 3057 N N . ARG A 1 388 ? 9.127 7.162 -8.989 1.00 91.38 388 ARG A N 1
ATOM 3058 C CA . ARG A 1 388 ? 7.894 7.384 -8.220 1.00 91.38 388 ARG A CA 1
ATOM 3059 C C . ARG A 1 388 ? 6.625 7.152 -9.044 1.00 91.38 388 ARG A C 1
ATOM 3061 O O . ARG A 1 388 ? 5.697 6.491 -8.586 1.00 91.38 388 ARG A O 1
ATOM 3068 N N . GLU A 1 389 ? 6.556 7.693 -10.262 1.00 91.88 389 GLU A N 1
ATOM 3069 C CA . GLU A 1 389 ? 5.363 7.524 -11.105 1.00 91.88 389 GLU A CA 1
ATOM 3070 C C . GLU A 1 389 ? 5.223 6.071 -11.592 1.00 91.88 389 GLU A C 1
ATOM 3072 O O . GLU A 1 389 ? 4.107 5.562 -11.705 1.00 91.88 389 GLU A O 1
ATOM 3077 N N . THR A 1 390 ? 6.336 5.374 -11.848 1.00 95.12 390 THR A N 1
ATOM 3078 C CA . THR A 1 390 ? 6.301 3.960 -12.255 1.00 95.12 390 THR A CA 1
ATOM 3079 C C . THR A 1 390 ? 6.001 3.008 -11.095 1.00 95.12 390 THR A C 1
ATOM 3081 O O . THR A 1 390 ? 5.440 1.947 -11.353 1.00 95.12 390 THR A O 1
ATOM 3084 N N . SER A 1 391 ? 6.228 3.376 -9.825 1.00 94.75 391 SER A N 1
ATOM 3085 C CA . SER A 1 391 ? 5.792 2.562 -8.670 1.00 94.75 391 SER A CA 1
ATOM 3086 C C . SER A 1 391 ? 4.280 2.308 -8.718 1.00 94.75 391 SER A C 1
ATOM 3088 O O . SER A 1 391 ? 3.816 1.192 -8.492 1.00 94.75 391 SER A O 1
ATOM 3090 N N . ARG A 1 392 ? 3.499 3.322 -9.119 1.00 94.19 392 ARG A N 1
ATOM 3091 C CA . ARG A 1 392 ? 2.044 3.206 -9.305 1.00 94.19 392 ARG A CA 1
ATOM 3092 C C . ARG A 1 392 ? 1.671 2.235 -10.435 1.00 94.19 392 ARG A C 1
ATOM 3094 O O . ARG A 1 392 ? 0.660 1.544 -10.332 1.00 94.19 392 ARG A O 1
ATOM 3101 N N . VAL A 1 393 ? 2.483 2.134 -11.494 1.00 94.50 393 VAL A N 1
ATOM 3102 C CA . VAL A 1 393 ? 2.300 1.122 -12.558 1.00 94.50 393 VAL A CA 1
ATOM 3103 C C . VAL A 1 393 ? 2.490 -0.279 -11.989 1.00 94.50 393 VAL A C 1
ATOM 3105 O O . VAL A 1 393 ? 1.660 -1.155 -12.232 1.00 94.50 393 VAL A O 1
ATOM 3108 N N . GLU A 1 394 ? 3.548 -0.483 -11.204 1.00 94.69 394 GLU A N 1
ATOM 3109 C CA . GLU A 1 394 ? 3.847 -1.782 -10.593 1.00 94.69 394 GLU A CA 1
ATOM 3110 C C . GLU A 1 394 ? 2.784 -2.216 -9.589 1.00 94.69 394 GLU A C 1
ATOM 3112 O O . GLU A 1 394 ? 2.420 -3.394 -9.539 1.00 94.69 394 GLU A O 1
ATOM 3117 N N . ILE A 1 395 ? 2.240 -1.270 -8.823 1.00 95.44 395 ILE A N 1
ATOM 3118 C CA . ILE A 1 395 ? 1.094 -1.529 -7.957 1.00 95.44 395 ILE A CA 1
ATOM 3119 C C . ILE A 1 395 ? -0.128 -1.918 -8.784 1.00 95.44 395 ILE A C 1
ATOM 3121 O O . ILE A 1 395 ? -0.747 -2.934 -8.480 1.00 95.44 395 ILE A O 1
ATOM 3125 N N . ALA A 1 396 ? -0.444 -1.199 -9.865 1.00 94.12 396 ALA A N 1
ATOM 3126 C CA . ALA A 1 396 ? -1.572 -1.558 -10.722 1.00 94.12 396 ALA A CA 1
ATOM 3127 C C . ALA A 1 396 ? -1.423 -2.969 -11.313 1.00 94.12 396 ALA A C 1
ATOM 3129 O O . ALA A 1 396 ? -2.384 -3.733 -11.360 1.00 94.12 396 ALA A O 1
ATOM 3130 N N . TRP A 1 397 ? -0.211 -3.320 -11.749 1.00 92.62 397 TRP A N 1
ATOM 3131 C CA . TRP A 1 397 ? 0.128 -4.647 -12.265 1.00 92.62 397 TRP A CA 1
ATOM 3132 C C . TRP A 1 397 ? -0.004 -5.732 -11.200 1.00 92.62 397 TRP A C 1
ATOM 3134 O O . TRP A 1 397 ? -0.606 -6.772 -11.459 1.00 92.62 397 TRP A O 1
ATOM 3144 N N . THR A 1 398 ? 0.509 -5.465 -9.998 1.00 93.25 398 THR A N 1
ATOM 3145 C CA . THR A 1 398 ? 0.374 -6.362 -8.848 1.00 93.25 398 THR A CA 1
ATOM 3146 C C . THR A 1 398 ? -1.101 -6.581 -8.514 1.00 93.25 398 THR A C 1
ATOM 3148 O O . THR A 1 398 ? -1.549 -7.716 -8.421 1.00 93.25 398 THR A O 1
ATOM 3151 N N . MET A 1 399 ? -1.884 -5.508 -8.387 1.00 94.81 399 MET A N 1
ATOM 3152 C CA . MET A 1 399 ? -3.309 -5.595 -8.069 1.00 94.81 399 MET A CA 1
ATOM 3153 C C . MET A 1 399 ? -4.101 -6.315 -9.159 1.00 94.81 399 MET A C 1
ATOM 3155 O O . MET A 1 399 ? -5.049 -7.023 -8.834 1.00 94.81 399 MET A O 1
ATOM 3159 N N . LEU A 1 400 ? -3.704 -6.188 -10.428 1.00 93.25 400 LEU A N 1
ATOM 3160 C CA . LEU A 1 400 ? -4.330 -6.932 -11.515 1.00 93.25 400 LEU A CA 1
ATOM 3161 C C . LEU A 1 400 ? -4.170 -8.450 -11.367 1.00 93.25 400 LEU A C 1
ATOM 3163 O O . LEU A 1 400 ? -5.105 -9.192 -11.644 1.00 93.25 400 LEU A O 1
ATOM 3167 N N . ASP A 1 401 ? -2.979 -8.892 -10.970 1.00 91.75 401 ASP A N 1
ATOM 3168 C CA . ASP A 1 401 ? -2.640 -10.306 -10.777 1.00 91.75 401 ASP A CA 1
ATOM 3169 C C . ASP A 1 401 ? -3.223 -10.872 -9.471 1.00 91.75 401 ASP A C 1
ATOM 3171 O O . ASP A 1 401 ? -3.470 -12.070 -9.348 1.00 91.75 401 ASP A O 1
ATOM 3175 N N . GLU A 1 402 ? -3.436 -10.005 -8.480 1.00 93.75 402 GLU A N 1
ATOM 3176 C CA . GLU A 1 402 ? -3.744 -10.406 -7.111 1.00 93.75 402 GLU A CA 1
ATOM 3177 C C . GLU A 1 402 ? -5.202 -10.206 -6.668 1.00 93.75 402 GLU A C 1
ATOM 3179 O O . GLU A 1 402 ? -5.569 -10.768 -5.632 1.00 93.75 402 GLU A O 1
ATOM 3184 N N . CYS A 1 403 ? -6.012 -9.422 -7.389 1.00 95.62 403 CYS A N 1
ATOM 3185 C CA . CYS A 1 403 ? -7.439 -9.243 -7.090 1.00 95.62 403 CYS A CA 1
ATOM 3186 C C . CYS A 1 403 ? -8.301 -10.387 -7.637 1.00 95.62 403 CYS A C 1
ATOM 3188 O O . CYS A 1 403 ? -7.998 -10.976 -8.672 1.00 95.62 403 CYS A O 1
ATOM 3190 N N . ASP A 1 404 ? -9.451 -10.635 -7.007 1.00 96.56 404 ASP A N 1
ATOM 3191 C CA . ASP A 1 404 ? -10.387 -11.678 -7.454 1.00 96.56 404 ASP A CA 1
ATOM 3192 C C . ASP A 1 404 ? -11.128 -11.293 -8.743 1.00 96.56 404 ASP A C 1
ATOM 3194 O O . ASP A 1 404 ? -11.506 -12.149 -9.560 1.00 96.56 404 ASP A O 1
ATOM 3198 N N . ARG A 1 405 ? -11.406 -9.993 -8.900 1.00 94.50 405 ARG A N 1
ATOM 3199 C CA . ARG A 1 405 ? -12.201 -9.437 -9.997 1.00 94.50 405 ARG A CA 1
ATOM 3200 C C . ARG A 1 405 ? -11.761 -8.022 -10.366 1.00 94.50 405 ARG A C 1
ATOM 3202 O O . ARG A 1 405 ? -11.304 -7.245 -9.530 1.00 94.50 405 ARG A O 1
ATOM 3209 N N . LEU A 1 406 ? -11.967 -7.683 -11.636 1.00 92.31 406 LEU A N 1
ATOM 3210 C CA . LEU A 1 406 ? -11.584 -6.404 -12.226 1.00 92.31 406 LEU A CA 1
ATOM 3211 C C . LEU A 1 406 ? -12.801 -5.698 -12.820 1.00 92.31 406 LEU A C 1
ATOM 3213 O O . LEU A 1 406 ? -13.663 -6.337 -13.424 1.00 92.31 406 LEU A O 1
ATOM 3217 N N . PHE A 1 407 ? -12.828 -4.374 -12.704 1.00 88.19 407 PHE A N 1
ATOM 3218 C CA . PHE A 1 407 ? -13.802 -3.511 -13.363 1.00 88.19 407 PHE A CA 1
ATOM 3219 C C . PHE A 1 407 ? -13.080 -2.479 -14.224 1.00 88.19 407 PHE A C 1
ATOM 3221 O O . PHE A 1 407 ? -12.319 -1.665 -13.710 1.00 88.19 407 PHE A O 1
ATOM 3228 N N . GLY A 1 408 ? -13.333 -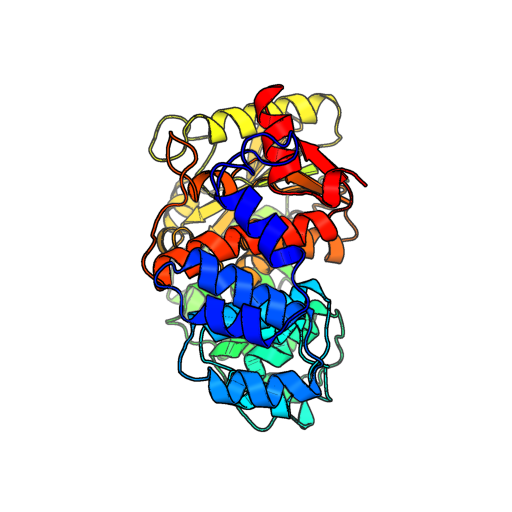2.475 -15.529 1.00 82.50 408 GLY A N 1
ATOM 3229 C CA . GLY A 1 408 ? -12.912 -1.372 -16.391 1.00 82.50 408 GLY A CA 1
ATOM 3230 C C . GLY A 1 408 ? -13.912 -0.223 -16.302 1.00 82.50 408 GLY A C 1
ATOM 3231 O O . GLY A 1 408 ? -15.116 -0.458 -16.384 1.00 82.50 408 GLY A O 1
ATOM 3232 N N . ILE A 1 409 ? -13.429 1.011 -16.158 1.00 74.25 409 ILE A N 1
ATOM 3233 C CA . ILE A 1 409 ? -14.263 2.213 -16.298 1.00 74.25 409 ILE A CA 1
ATOM 3234 C C . ILE A 1 409 ? -13.717 3.056 -17.450 1.00 74.25 409 ILE A C 1
ATOM 3236 O O . ILE A 1 409 ? -12.532 3.384 -17.475 1.00 74.25 409 ILE A O 1
ATOM 3240 N N . GLY A 1 410 ? -14.587 3.422 -18.391 1.00 66.44 410 GLY A N 1
ATOM 3241 C CA . GLY A 1 410 ? -14.252 4.315 -19.499 1.00 66.44 410 GLY A CA 1
ATOM 3242 C C . GLY A 1 410 ? -15.105 4.082 -20.746 1.00 66.44 410 GLY A C 1
ATOM 3243 O O . GLY A 1 410 ? -15.857 3.112 -20.826 1.00 66.44 410 GLY A O 1
ATOM 3244 N N . ALA A 1 411 ? -14.984 4.997 -21.709 1.00 64.62 411 ALA A N 1
ATOM 3245 C CA . ALA A 1 411 ? -15.578 4.866 -23.039 1.00 64.62 411 ALA A CA 1
ATOM 3246 C C . ALA A 1 411 ? -14.833 3.804 -23.877 1.00 64.62 411 ALA A C 1
ATOM 3248 O O . ALA A 1 411 ? -13.799 3.284 -23.455 1.00 64.62 411 ALA A O 1
ATOM 3249 N N . GLU A 1 412 ? -15.326 3.490 -25.079 1.00 67.06 412 GLU A N 1
ATOM 3250 C CA . GLU A 1 412 ? -14.726 2.475 -25.961 1.00 67.06 412 GLU A CA 1
ATOM 3251 C C . GLU A 1 412 ? -13.228 2.724 -26.236 1.00 67.06 412 GLU A C 1
ATOM 3253 O O . GLU A 1 412 ? -12.421 1.800 -26.143 1.00 67.06 412 GLU A O 1
ATOM 3258 N N . ASP A 1 413 ? -12.818 3.981 -26.421 1.00 69.38 413 ASP A N 1
ATOM 3259 C CA . ASP A 1 413 ? -11.404 4.355 -26.582 1.00 69.38 413 ASP A CA 1
ATOM 3260 C C . ASP A 1 413 ? -10.550 4.016 -25.349 1.00 69.38 413 ASP A C 1
ATOM 3262 O O . ASP A 1 413 ? -9.402 3.577 -25.468 1.00 69.38 413 ASP A O 1
ATOM 3266 N N . SER A 1 414 ? -11.117 4.148 -24.146 1.00 77.12 414 SER A N 1
ATOM 3267 C CA . SER A 1 414 ? -10.443 3.765 -22.900 1.00 77.12 414 SER A CA 1
ATOM 3268 C C . SER A 1 414 ? -10.215 2.256 -22.823 1.00 77.12 414 SER A C 1
ATOM 3270 O O . SER A 1 414 ? -9.237 1.818 -22.223 1.00 77.12 414 SER A O 1
ATOM 3272 N N . ARG A 1 415 ? -11.071 1.450 -23.462 1.00 81.62 415 ARG A N 1
ATOM 3273 C CA . ARG A 1 415 ? -10.918 -0.009 -23.510 1.00 81.62 415 ARG A CA 1
ATOM 3274 C C . ARG A 1 415 ? -9.692 -0.423 -24.327 1.00 81.62 415 ARG A C 1
ATOM 3276 O O . ARG A 1 415 ? -8.926 -1.269 -23.872 1.00 81.62 415 ARG A O 1
ATOM 3283 N N . ASN A 1 416 ? -9.465 0.191 -25.487 1.00 83.06 416 ASN A N 1
ATOM 3284 C CA . ASN A 1 416 ? -8.284 -0.098 -26.313 1.00 83.06 416 ASN A CA 1
ATOM 3285 C C . ASN A 1 416 ? -6.980 0.323 -25.614 1.00 83.06 416 ASN A C 1
ATOM 3287 O O . ASN A 1 416 ? -5.983 -0.402 -25.656 1.00 83.06 416 ASN A O 1
ATOM 3291 N N . GLN A 1 417 ? -7.004 1.457 -24.906 1.00 87.25 417 GLN A N 1
ATOM 3292 C CA . GLN A 1 417 ? -5.883 1.894 -24.071 1.00 87.25 417 GLN A CA 1
ATOM 3293 C C . GLN A 1 417 ? -5.600 0.910 -22.932 1.00 87.25 417 GLN A C 1
ATOM 3295 O O . GLN A 1 417 ? -4.453 0.518 -22.735 1.00 87.25 417 GLN A O 1
ATOM 3300 N N . LEU A 1 418 ? -6.638 0.457 -22.221 1.00 88.94 418 LEU A N 1
ATOM 3301 C CA . LEU A 1 418 ? -6.501 -0.546 -21.163 1.00 88.94 418 LEU A CA 1
ATOM 3302 C C . LEU A 1 418 ? -5.815 -1.817 -21.670 1.00 88.94 418 LEU A C 1
ATOM 3304 O O . LEU A 1 418 ? -4.860 -2.281 -21.056 1.00 88.94 418 LEU A O 1
ATOM 3308 N N . PHE A 1 419 ? -6.249 -2.348 -22.811 1.00 88.06 419 PHE A N 1
ATOM 3309 C CA . PHE A 1 419 ? -5.625 -3.528 -23.409 1.00 88.06 419 PHE A CA 1
ATOM 3310 C C . PHE A 1 419 ? -4.162 -3.301 -23.813 1.00 88.06 419 PHE A C 1
ATOM 3312 O O . PHE A 1 419 ? -3.331 -4.188 -23.626 1.00 88.06 419 PHE A O 1
ATOM 3319 N N . SER A 1 420 ? -3.832 -2.098 -24.288 1.00 89.25 420 SER A N 1
ATOM 3320 C CA . SER A 1 420 ? -2.460 -1.732 -24.662 1.00 89.25 420 SER A CA 1
ATOM 3321 C C . SER A 1 420 ? -1.520 -1.664 -23.449 1.00 89.25 420 SER A C 1
ATOM 3323 O O . SER A 1 420 ? -0.377 -2.106 -23.528 1.00 89.25 420 SER A O 1
ATOM 3325 N N . TYR A 1 421 ? -1.989 -1.135 -22.313 1.00 91.19 421 TYR A N 1
ATOM 3326 C CA . TYR A 1 421 ? -1.186 -1.011 -21.085 1.00 91.19 421 TYR A CA 1
ATOM 3327 C C . TYR A 1 421 ? -1.182 -2.268 -20.208 1.00 91.19 421 TYR A C 1
ATOM 3329 O O . TYR A 1 421 ? -0.266 -2.471 -19.403 1.00 91.19 421 TYR A O 1
ATOM 3337 N N . TYR A 1 422 ? -2.195 -3.121 -20.362 1.00 88.94 422 TYR A N 1
ATOM 3338 C CA . TYR A 1 422 ? -2.342 -4.376 -19.633 1.00 88.94 422 TYR A CA 1
ATOM 3339 C C . TYR 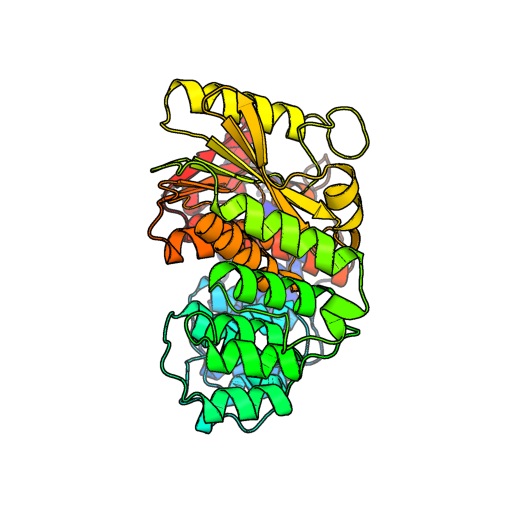A 1 422 ? -2.603 -5.536 -20.603 1.00 88.94 422 TYR A C 1
ATOM 3341 O O . TYR A 1 422 ? -3.708 -6.085 -20.630 1.00 88.94 422 TYR A O 1
ATOM 3349 N N . PRO A 1 423 ? -1.585 -5.985 -21.363 1.00 83.31 423 PRO A N 1
ATOM 3350 C CA . PRO A 1 423 ? -1.756 -7.041 -22.365 1.00 83.31 423 PRO A CA 1
ATOM 3351 C C . PRO A 1 423 ? -2.291 -8.363 -21.797 1.00 83.31 423 PRO A C 1
ATOM 3353 O O . PRO A 1 423 ? -2.876 -9.171 -22.514 1.00 83.31 423 PRO A O 1
ATOM 3356 N N . GLN A 1 424 ? -2.111 -8.595 -20.496 1.00 81.31 424 GLN A N 1
ATOM 3357 C CA . GLN A 1 424 ? -2.625 -9.773 -19.801 1.00 81.31 424 GLN A CA 1
ATOM 3358 C C . GLN A 1 424 ? -4.158 -9.830 -19.705 1.00 81.31 424 GLN A C 1
ATOM 3360 O O . GLN A 1 424 ? -4.683 -10.906 -19.460 1.00 81.31 424 GLN A O 1
ATOM 3365 N N . LEU A 1 425 ? -4.869 -8.728 -19.981 1.00 84.69 425 LEU A N 1
ATOM 3366 C CA . LEU A 1 425 ? -6.334 -8.699 -20.091 1.00 84.69 425 LEU A CA 1
ATOM 3367 C C . LEU A 1 425 ? -6.879 -9.362 -21.368 1.00 84.69 425 LEU A C 1
ATOM 3369 O O . LEU A 1 425 ? -8.086 -9.552 -21.483 1.00 84.69 425 LEU A O 1
ATOM 3373 N N . HIS A 1 426 ? -6.025 -9.670 -22.349 1.00 75.81 426 HIS A N 1
ATOM 3374 C CA . HIS A 1 426 ? -6.426 -10.420 -23.546 1.00 75.81 426 HIS A CA 1
ATOM 3375 C C . HIS A 1 426 ? -6.546 -11.931 -23.318 1.00 75.81 426 HIS A C 1
ATOM 3377 O O . HIS A 1 426 ? -6.985 -12.644 -24.220 1.00 75.81 426 HIS A O 1
ATOM 3383 N N . ARG A 1 427 ? -6.085 -12.412 -22.164 1.00 59.47 427 ARG A N 1
ATOM 3384 C CA . ARG A 1 427 ? -6.166 -13.812 -21.748 1.00 59.47 427 ARG A CA 1
ATOM 3385 C C . ARG A 1 427 ? -7.441 -14.019 -20.952 1.00 59.47 427 ARG A C 1
ATOM 3387 O O . ARG A 1 427 ? -8.028 -15.108 -21.119 1.00 59.47 427 ARG A O 1
#

Secondary structure (DSSP, 8-state):
-TTTTTSTT-SSHHHHHHHHHHH---HHHHHHHHT-SSHHHHHHHHHHHHHHS-HHHHHHHHHHSTT-HHHHHHHHHHHHHTT--B-HHHHTTTTTS-HHHHHHHHHHB----GGG---HHHHHHHHHHHHHHT-----HHHHHHHHHH-GGGHHHHHHHTTT-HHHHHHHHHTS-TT-HHHHHHHHHHHHHHT---TTT-HHHHH-HHHHHHHHHHHHHTTSPP-BSPEEEE--SS-GGGTTSTT-SHHHHHHHHHHHHHHTTSS-EEEEEEEEHHHHHHHT-SEEEEETTEEEEEEEESSHHHHTTTTTTTTHHHHHHHHHHHHHHTT-B-SEEEE-SSSHHHHHHHHHHHHTT-EEEEEE-STTGGGGB-TTSPBPP--HHHHHHHHHHHHHHHHHHHH-SEEEE-S-HHHHHHHHHH-GGGG-

pLDDT: mean 88.45, std 11.24, range [32.91, 98.5]

Nearest PDB structures (foldseek):
  5xvs-assembly1_A  TM=5.827E-01  e=1.793E-02  Acinetobacter baumannii
  5zlt-assembly1_C  TM=5.450E-01  e=2.720E-02  Acinetobacter baumannii
  1x14-assembly1_B  TM=2.394E-01  e=2.217E+00  Escherichia coli
  6yr5-assembly2_C  TM=2.638E-01  e=5.863E+00  Homo sapiens

Solvent-accessible surface area (backbone atoms only — not comparable to full-atom values): 23223 Å² total; per-residue (Å²): 116,85,80,57,72,79,39,99,66,37,70,33,41,46,31,43,48,52,54,54,48,68,68,58,82,58,63,69,64,31,52,60,37,46,72,43,92,41,38,64,54,16,33,54,25,24,18,45,49,22,54,70,53,53,61,78,52,42,50,57,54,46,64,75,33,65,89,36,67,61,49,44,47,20,23,46,51,13,28,50,76,62,68,43,61,35,56,62,79,68,46,53,88,52,38,69,76,41,71,66,44,29,56,48,45,21,69,23,48,47,88,66,68,74,90,72,67,82,51,68,53,43,47,36,28,52,46,43,27,33,64,74,67,71,63,82,84,75,56,68,69,58,54,54,52,48,55,77,72,29,74,85,24,42,69,46,51,56,61,69,32,67,89,40,69,67,57,44,52,52,49,59,65,69,52,65,80,85,44,56,54,62,50,49,53,47,49,44,52,29,54,55,72,64,55,78,52,88,85,56,32,74,62,50,74,72,30,73,65,58,41,48,52,53,49,52,54,55,55,41,52,76,51,75,67,44,68,52,18,39,36,35,71,33,86,70,43,52,44,91,48,56,84,54,85,77,9,45,75,66,19,53,46,53,53,50,50,37,53,61,46,25,77,79,39,80,20,23,36,37,40,25,64,36,40,51,69,60,40,64,73,65,71,55,51,66,46,79,78,50,102,30,24,35,40,37,50,43,76,36,67,66,50,79,67,38,58,82,64,39,22,58,88,47,21,67,55,55,35,49,50,52,52,37,50,35,55,35,33,49,42,49,54,45,30,32,46,35,65,61,47,32,37,52,37,50,25,48,50,53,46,21,58,76,68,73,20,47,31,34,36,42,49,56,48,67,60,63,58,73,43,27,49,97,88,25,46,60,60,81,44,60,59,73,57,37,49,59,58,46,49,28,44,52,41,41,53,48,48,66,76,69,39,81,41,78,40,84,68,72,58,76,71,45,52,55,37,33,43,20,74,38,63,75,75,78,111